Protein AF-0000000075460209 (afdb_homodimer)

Organism: Phanerochaete carnosa (strain HHB-10118-sp) (NCBI:txid650164)

Secondary structure (DSSP, 8-state):
---------TTB-TT--EEEE-TTS-EEEE-HHHHHHH-HHHHHHHHS--------TTTEETTEEEEE-SS-HHHHHHHHHTTSTT-------HHHHHHHHHHHHHTT-HHHHHHHHHHHHHHHTT-HHHHHHHHHHTT-HHHHHHHHHHHTTS-HHHHHT---GGGGGSBHHHHHHHHHHHHHHHHHHHHHHHSSTTGGGS-GGG-GGG--SSS-EEEEE-TTS-EEEEEHHHHHHHHHHHHHHHH---HHHHT-HHHHHHHHGGG--HHHHHHHHHHHHHHHHHHHHHHHHHHHT-------/---------TTB-TT--EEEE-TTS-EEEE-HHHHHHH-HHHHHHHHS--------TTTEETTEEEEE-SS-HHHHHHHHHTTSTT-------HHHHHHHHHHHHHTT-HHHHHHHHHHHHHHHTT-HHHHHHHHHHTT-HHHHHHHHHHHTTS-HHHHHT---GGGGGSBHHHHHHHHHHHHHHHHHHHHHHHSSTTGGGS-GGG-GGG--SSS-EEEEE-TTS-EEEEEHHHHHHHHHHHHHHHH---HHHHT-HHHHHHHHTT---HHHHHHHHHHHHHHHHHHHHHHHHHHHT-------

Structure (mmCIF, N/CA/C/O backbone):
data_AF-0000000075460209-model_v1
#
loop_
_entity.id
_entity.type
_entity.pdbx_description
1 polymer 'BTB domain-containing protein'
#
loop_
_atom_site.group_PDB
_atom_site.id
_atom_site.type_symbol
_atom_site.label_atom_id
_atom_site.label_alt_id
_atom_site.label_comp_id
_atom_site.label_asym_id
_atom_site.label_entity_id
_atom_site.label_seq_id
_atom_site.pdbx_PDB_ins_code
_atom_site.Cartn_x
_atom_site.Cartn_y
_atom_site.Cartn_z
_atom_site.occupancy
_atom_site.B_iso_or_equiv
_atom_site.auth_seq_id
_atom_site.auth_comp_id
_atom_site.auth_asym_id
_atom_site.auth_atom_id
_atom_site.pdbx_PDB_model_num
ATOM 1 N N . MET A 1 1 ? -52.812 33.719 -13.789 1 23.42 1 MET A N 1
ATOM 2 C CA . MET A 1 1 ? -51.594 34.281 -13.258 1 23.42 1 MET A CA 1
ATOM 3 C C . MET A 1 1 ? -51.219 33.656 -11.93 1 23.42 1 MET A C 1
ATOM 5 O O . MET A 1 1 ? -51.75 34 -10.883 1 23.42 1 MET A O 1
ATOM 9 N N . ASN A 1 2 ? -51.25 32.344 -11.836 1 30.52 2 ASN A N 1
ATOM 10 C CA . ASN A 1 2 ? -51.031 31.422 -10.711 1 30.52 2 ASN A CA 1
ATOM 11 C C . ASN A 1 2 ? -49.75 31.703 -9.977 1 30.52 2 ASN A C 1
ATOM 13 O O . ASN A 1 2 ? -48.656 31.516 -10.531 1 30.52 2 ASN A O 1
ATOM 17 N N . SER A 1 3 ? -49.656 32.812 -9.203 1 29.41 3 SER A N 1
ATOM 18 C CA . SER A 1 3 ? -48.531 33.375 -8.453 1 29.41 3 SER A CA 1
ATOM 19 C C . SER A 1 3 ? -47.812 32.281 -7.672 1 29.41 3 SER A C 1
ATOM 21 O O . SER A 1 3 ? -48.406 31.625 -6.812 1 29.41 3 SER A O 1
ATOM 23 N N . LYS A 1 4 ? -47 31.531 -8.344 1 33.88 4 LYS A N 1
ATOM 24 C CA . LYS A 1 4 ? -46.094 30.562 -7.723 1 33.88 4 LYS A CA 1
ATOM 25 C C . LYS A 1 4 ? -45.562 31.078 -6.398 1 33.88 4 LYS A C 1
ATOM 27 O O . LYS A 1 4 ? -45 32.188 -6.344 1 33.88 4 LYS A O 1
ATOM 32 N N . ALA A 1 5 ? -46.062 30.719 -5.262 1 38.97 5 ALA A N 1
ATOM 33 C CA . ALA A 1 5 ? -45.562 31.047 -3.926 1 38.97 5 ALA A CA 1
ATOM 34 C C . ALA A 1 5 ? -44.031 31.125 -3.906 1 38.97 5 ALA A C 1
ATOM 36 O O . ALA A 1 5 ? -43.375 30.344 -4.59 1 38.97 5 ALA A O 1
ATOM 37 N N . PRO A 1 6 ? -43.344 32.281 -3.652 1 35.22 6 PRO A N 1
ATOM 38 C CA . PRO A 1 6 ? -41.875 32.406 -3.721 1 35.22 6 PRO A CA 1
ATOM 39 C C . PRO A 1 6 ? -41.156 31.219 -3.088 1 35.22 6 PRO A C 1
ATOM 41 O O . PRO A 1 6 ? -41.656 30.641 -2.113 1 35.22 6 PRO A O 1
ATOM 44 N N . SER A 1 7 ? -40.656 30.266 -3.777 1 38.44 7 SER A N 1
ATOM 45 C CA . SER A 1 7 ? -39.781 29.172 -3.326 1 38.44 7 SER A CA 1
ATOM 46 C C . SER A 1 7 ? -38.969 29.578 -2.121 1 38.44 7 SER A C 1
ATOM 48 O O . SER A 1 7 ? -38.125 30.5 -2.213 1 38.44 7 SER A O 1
ATOM 50 N N . ILE A 1 8 ? -39.438 29.875 -0.915 1 41.19 8 ILE A N 1
ATOM 51 C CA . ILE A 1 8 ? -38.719 30.188 0.306 1 41.19 8 ILE A CA 1
ATOM 52 C C . ILE A 1 8 ? -37.375 29.406 0.317 1 41.19 8 ILE A C 1
ATOM 54 O O . ILE A 1 8 ? -37.375 28.172 0.252 1 41.19 8 ILE A O 1
ATOM 58 N N . LEU A 1 9 ? -36.344 29.984 -0.311 1 52.28 9 LEU A N 1
ATOM 59 C CA . LEU A 1 9 ? -35 29.438 -0.299 1 52.28 9 LEU A CA 1
ATOM 60 C C . LEU A 1 9 ? -34.625 28.891 1.082 1 52.28 9 LEU A C 1
ATOM 62 O O . LEU A 1 9 ? -34.969 29.5 2.098 1 52.28 9 LEU A O 1
ATOM 66 N N . PRO A 1 10 ? -34.375 27.719 1.354 1 64.69 10 PRO A N 1
ATOM 67 C CA . PRO A 1 10 ? -33.938 27.188 2.641 1 64.69 10 PRO A CA 1
ATOM 68 C C . PRO A 1 10 ? -32.906 28.094 3.32 1 64.69 10 PRO A C 1
ATOM 70 O O . PRO A 1 10 ? -32.156 28.797 2.643 1 64.69 10 PRO A O 1
ATOM 73 N N . PHE A 1 11 ? -33.094 28.656 4.523 1 73.19 11 PHE A N 1
ATOM 74 C CA . PHE A 1 11 ? -32.219 29.406 5.406 1 73.19 11 PHE A CA 1
ATOM 75 C C . PHE A 1 11 ? -32.469 30.906 5.309 1 73.19 11 PHE A C 1
ATOM 77 O O . PHE A 1 11 ? -31.562 31.719 5.348 1 73.19 11 PHE A O 1
ATOM 84 N N . SER A 1 12 ? -33.719 31.234 4.777 1 72.25 12 SER A N 1
ATOM 85 C CA . SER A 1 12 ? -34.062 32.656 4.711 1 72.25 12 SER A CA 1
ATOM 86 C C . SER A 1 12 ? -35.281 32.938 5.59 1 72.25 12 SER A C 1
ATOM 88 O O . SER A 1 12 ? -36.031 33.906 5.332 1 72.25 12 SER A O 1
ATOM 90 N N . SER A 1 13 ? -35.438 32.156 6.594 1 75 13 SER A N 1
ATOM 91 C CA . SER A 1 13 ? -36.594 32.344 7.457 1 75 13 SER A CA 1
ATOM 92 C C . SER A 1 13 ? -36.562 33.688 8.164 1 75 13 SER A C 1
ATOM 94 O O . SER A 1 13 ? -35.5 34.094 8.664 1 75 13 SER A O 1
ATOM 96 N N . PRO A 1 14 ? -37.562 34.5 8.203 1 81 14 PRO A N 1
ATOM 97 C CA . PRO A 1 14 ? -37.625 35.75 8.938 1 81 14 PRO A CA 1
ATOM 98 C C . PRO A 1 14 ? -37.562 35.562 10.445 1 81 14 PRO A C 1
ATOM 100 O O . PRO A 1 14 ? -37.344 36.531 11.188 1 81 14 PRO A O 1
ATOM 103 N N . PHE A 1 15 ? -37.719 34.406 10.867 1 84.69 15 PHE A N 1
ATOM 104 C CA . PHE A 1 15 ? -37.719 34.125 12.305 1 84.69 15 PHE A CA 1
ATOM 105 C C . PHE A 1 15 ? -36.344 33.688 12.773 1 84.69 15 PHE A C 1
ATOM 107 O O . PHE A 1 15 ? -36.156 33.375 13.953 1 84.69 15 PHE A O 1
ATOM 114 N N . ALA A 1 16 ? -35.438 33.75 11.914 1 91.44 16 ALA A N 1
ATOM 115 C CA . ALA A 1 16 ? -34.062 33.375 12.258 1 91.44 16 ALA A CA 1
ATOM 116 C C . ALA A 1 16 ? -33.5 34.25 13.367 1 91.44 16 ALA A C 1
ATOM 118 O O . ALA A 1 16 ? -33.844 35.438 13.461 1 91.44 16 ALA A O 1
ATOM 119 N N . ASP A 1 17 ? -32.75 33.75 14.258 1 92.06 17 ASP A N 1
ATOM 120 C CA . ASP A 1 17 ? -32.156 34.531 15.336 1 92.06 17 ASP A CA 1
ATOM 121 C C . ASP A 1 17 ? -30.625 34.375 15.344 1 92.06 17 ASP A C 1
ATOM 123 O O . ASP A 1 17 ? -29.953 34.875 16.25 1 92.06 17 ASP A O 1
ATOM 127 N N . VAL A 1 18 ? -30.125 33.719 14.336 1 92.75 18 VAL A N 1
ATOM 128 C CA . VAL A 1 18 ? -28.672 33.594 14.195 1 92.75 18 VAL A CA 1
ATOM 129 C C . VAL A 1 18 ? -28.312 33.406 12.727 1 92.75 18 VAL A C 1
ATOM 131 O O . VAL A 1 18 ? -29.094 32.844 11.961 1 92.75 18 VAL A O 1
ATOM 134 N N . ILE A 1 19 ? -27.188 33.875 12.336 1 93.44 19 ILE A N 1
ATOM 135 C CA . ILE A 1 19 ? -26.672 33.656 10.984 1 93.44 19 ILE A CA 1
ATOM 136 C C . ILE A 1 19 ? -25.359 32.875 11.055 1 93.44 19 ILE A C 1
ATOM 138 O O . ILE A 1 19 ? -24.438 33.25 11.773 1 93.44 19 ILE A O 1
ATOM 142 N N . LEU A 1 20 ? -25.359 31.766 10.375 1 94.56 20 LEU A N 1
ATOM 143 C CA . LEU A 1 20 ? -24.109 31.016 10.188 1 94.56 20 LEU A CA 1
ATOM 144 C C . LEU A 1 20 ? -23.484 31.344 8.836 1 94.56 20 LEU A C 1
ATOM 146 O O . LEU A 1 20 ? -24.141 31.203 7.797 1 94.56 20 LEU A O 1
ATOM 150 N N . ARG A 1 21 ? -22.234 31.734 8.883 1 94.44 21 ARG A N 1
ATOM 151 C CA . ARG A 1 21 ? -21.578 32.156 7.652 1 94.44 21 ARG A CA 1
ATOM 152 C C . ARG A 1 21 ? -20.5 31.188 7.227 1 94.44 21 ARG A C 1
ATOM 154 O O . ARG A 1 21 ? -19.625 30.812 8.023 1 94.44 21 ARG A O 1
ATOM 161 N N . SER A 1 22 ? -20.578 30.766 5.949 1 96.06 22 SER A N 1
ATOM 162 C CA . SER A 1 22 ? -19.609 29.844 5.391 1 96.06 22 SER A CA 1
ATOM 163 C C . SER A 1 22 ? -18.25 30.516 5.195 1 96.06 22 SER A C 1
ATOM 165 O O . SER A 1 22 ? -18.125 31.734 5.34 1 96.06 22 SER A O 1
ATOM 167 N N . SER A 1 23 ? -17.219 29.703 4.895 1 95.44 23 SER A N 1
ATOM 168 C CA . SER A 1 23 ? -15.867 30.203 4.672 1 95.44 23 SER A CA 1
ATOM 169 C C . SER A 1 23 ? -15.805 31.109 3.443 1 95.44 23 SER A C 1
ATOM 171 O O . SER A 1 23 ? -14.922 31.969 3.338 1 95.44 23 SER A O 1
ATOM 173 N N . GLU A 1 24 ? -16.828 31 2.578 1 94.56 24 GLU A N 1
ATOM 174 C CA . GLU A 1 24 ? -16.859 31.797 1.355 1 94.56 24 GLU A CA 1
ATOM 175 C C . GLU A 1 24 ? -17.734 33.031 1.53 1 94.56 24 GLU A C 1
ATOM 177 O O . GLU A 1 24 ? -17.891 33.844 0.601 1 94.56 24 GLU A O 1
ATOM 182 N N . GLY A 1 25 ? -18.422 33.156 2.617 1 92.06 25 GLY A N 1
ATOM 183 C CA . GLY A 1 25 ? -19.172 34.344 2.902 1 92.06 25 GLY A CA 1
ATOM 184 C C . GLY A 1 25 ? -20.672 34.188 2.691 1 92.06 25 GLY A C 1
ATOM 185 O O . GLY A 1 25 ? -21.422 35.156 2.734 1 92.06 25 GLY A O 1
ATOM 186 N N . THR A 1 26 ? -21.109 32.969 2.486 1 93.94 26 THR A N 1
ATOM 187 C CA . THR A 1 26 ? -22.531 32.719 2.322 1 93.94 26 THR A CA 1
ATOM 188 C C . THR A 1 26 ? -23.234 32.656 3.678 1 93.94 26 THR A C 1
ATOM 190 O O . THR A 1 26 ? -22.75 31.969 4.598 1 93.94 26 THR A O 1
ATOM 193 N N . ASP A 1 27 ? -24.344 33.312 3.738 1 93.44 27 ASP A N 1
ATOM 194 C CA . ASP A 1 27 ? -25.062 33.375 5.008 1 93.44 27 ASP A CA 1
ATOM 195 C C . ASP A 1 27 ? -26.203 32.375 5.066 1 93.44 27 ASP A C 1
ATOM 197 O O . ASP A 1 27 ? -26.969 32.219 4.098 1 93.44 27 ASP A O 1
ATOM 201 N N . PHE A 1 28 ? -26.328 31.719 6.207 1 94.19 28 PHE A N 1
ATOM 202 C CA . PHE A 1 28 ? -27.453 30.828 6.496 1 94.19 28 PHE A CA 1
ATOM 203 C C . PHE A 1 28 ? -28.203 31.281 7.734 1 94.19 28 PHE A C 1
ATOM 205 O O . PHE A 1 28 ? -27.688 31.219 8.852 1 94.19 28 PHE A O 1
ATOM 212 N N . ARG A 1 29 ? -29.406 31.719 7.5 1 93.5 29 ARG A N 1
ATOM 213 C CA . ARG A 1 29 ? -30.234 32.188 8.602 1 93.5 29 ARG A CA 1
ATOM 214 C C . ARG A 1 29 ? -30.953 31.016 9.273 1 93.5 29 ARG A C 1
ATOM 216 O O . ARG A 1 29 ? -31.703 30.297 8.617 1 93.5 29 ARG A O 1
ATOM 223 N N . MET A 1 30 ? -30.656 30.797 10.586 1 93.62 30 MET A N 1
ATOM 224 C CA . MET A 1 30 ? -31.172 29.641 11.312 1 93.62 30 MET A CA 1
ATOM 225 C C . MET A 1 30 ? -31.797 30.062 12.641 1 93.62 30 MET A C 1
ATOM 227 O O . MET A 1 30 ? -31.609 31.188 13.094 1 93.62 30 MET A O 1
ATOM 231 N N . LEU A 1 31 ? -32.656 29.188 13.141 1 92.31 31 LEU A N 1
ATOM 232 C CA . LEU A 1 31 ? -33.094 29.297 14.523 1 92.31 31 LEU A CA 1
ATOM 233 C C . LEU A 1 31 ? -32.125 28.609 15.477 1 92.31 31 LEU A C 1
ATOM 235 O O . LEU A 1 31 ? -31.781 27.453 15.273 1 92.31 31 LEU A O 1
ATOM 239 N N . LYS A 1 32 ? -31.703 29.281 16.484 1 92.5 32 LYS A N 1
ATOM 240 C CA . LYS A 1 32 ? -30.781 28.719 17.453 1 92.5 32 LYS A CA 1
ATOM 241 C C . LYS A 1 32 ? -31.328 27.422 18.062 1 92.5 32 LYS A C 1
ATOM 243 O O . LYS A 1 32 ? -30.578 26.469 18.297 1 92.5 32 LYS A O 1
ATOM 248 N N . VAL A 1 33 ? -32.594 27.391 18.266 1 92 33 VAL A N 1
ATOM 249 C CA . VAL A 1 33 ? -33.219 26.25 18.922 1 92 33 VAL A CA 1
ATOM 250 C C . VAL A 1 33 ? -33.031 25 18.062 1 92 33 VAL A C 1
ATOM 252 O O . VAL A 1 33 ? -32.844 23.906 18.594 1 92 33 VAL A O 1
ATOM 255 N N . ASP A 1 34 ? -33.094 25.156 16.766 1 92.62 34 ASP A N 1
ATOM 256 C CA . ASP A 1 34 ? -32.875 24.031 15.859 1 92.62 34 ASP A CA 1
ATOM 257 C C . ASP A 1 34 ? -31.453 23.5 15.93 1 92.62 34 ASP A C 1
ATOM 259 O O . ASP A 1 34 ? -31.219 22.297 15.906 1 92.62 34 ASP A O 1
ATOM 263 N N . LEU A 1 35 ? -30.531 24.359 16.047 1 94.5 35 LEU A N 1
ATOM 264 C CA . LEU A 1 35 ? -29.125 24 16.125 1 94.5 35 LEU A CA 1
ATOM 265 C C . LEU A 1 35 ? -28.797 23.344 17.453 1 94.5 35 LEU A C 1
ATOM 267 O O . LEU A 1 35 ? -28.141 22.312 17.5 1 94.5 35 LEU A O 1
ATOM 271 N N . ILE A 1 36 ? -29.359 23.922 18.531 1 94.25 36 ILE A N 1
ATOM 272 C CA . ILE A 1 36 ? -29.109 23.438 19.891 1 94.25 36 ILE A CA 1
ATOM 273 C C . ILE A 1 36 ? -29.688 22.047 20.047 1 94.25 36 ILE A C 1
ATOM 275 O O . ILE A 1 36 ? -29.062 21.172 20.672 1 94.25 36 ILE A O 1
ATOM 279 N N . ARG A 1 37 ? -30.75 21.828 19.469 1 93.94 37 ARG A N 1
ATOM 280 C CA . ARG A 1 37 ? -31.406 20.531 19.562 1 93.94 37 ARG A CA 1
ATOM 281 C C . ARG A 1 37 ? -30.625 19.469 18.828 1 93.94 37 ARG A C 1
ATOM 283 O O . ARG A 1 37 ? -30.625 18.297 19.219 1 93.94 37 ARG A O 1
ATOM 290 N N . SER A 1 38 ? -29.969 19.875 17.844 1 94.25 38 SER A N 1
ATOM 291 C CA . SER A 1 38 ? -29.359 18.922 16.922 1 94.25 38 SER A CA 1
ATOM 292 C C . SER A 1 38 ? -27.891 18.703 17.266 1 94.25 38 SER A C 1
ATOM 294 O O . SER A 1 38 ? -27.281 17.719 16.828 1 94.25 38 SER A O 1
ATOM 296 N N . SER A 1 39 ? -27.266 19.562 18.062 1 96.06 39 SER A N 1
ATOM 297 C CA . SER A 1 39 ? -25.828 19.531 18.234 1 96.06 39 SER A CA 1
ATOM 298 C C . SER A 1 39 ? -25.422 20.031 19.625 1 96.06 39 SER A C 1
ATOM 300 O O . SER A 1 39 ? -25.625 21.219 19.938 1 96.06 39 SER A O 1
ATOM 302 N N . PRO A 1 40 ? -24.844 19.234 20.406 1 95.5 40 PRO A N 1
ATOM 303 C CA . PRO A 1 40 ? -24.312 19.688 21.688 1 95.5 40 PRO A CA 1
ATOM 304 C C . PRO A 1 40 ? -23.25 20.797 21.531 1 95.5 40 PRO A C 1
ATOM 306 O O . PRO A 1 40 ? -23.141 21.672 22.375 1 95.5 40 PRO A O 1
ATOM 309 N N . MET A 1 41 ? -22.578 20.703 20.469 1 94.56 41 MET A N 1
ATOM 310 C CA . MET A 1 41 ? -21.547 21.719 20.188 1 94.56 41 MET A CA 1
ATOM 311 C C . MET A 1 41 ? -22.188 23.094 19.984 1 94.56 41 MET A C 1
ATOM 313 O O . MET A 1 41 ? -21.703 24.078 20.516 1 94.56 41 MET A O 1
ATOM 317 N N . PHE A 1 42 ? -23.234 23.109 19.25 1 93.75 42 PHE A N 1
ATOM 318 C CA . PHE A 1 42 ? -23.938 24.375 19.062 1 93.75 42 PHE A CA 1
ATOM 319 C C . PHE A 1 42 ? -24.562 24.844 20.359 1 93.75 42 PHE A C 1
ATOM 321 O O . PHE A 1 42 ? -24.609 26.047 20.625 1 93.75 42 PHE A O 1
ATOM 328 N N . GLU A 1 43 ? -25.031 23.953 21.109 1 93.69 43 GLU A N 1
ATOM 329 C CA . GLU A 1 43 ? -25.547 24.312 22.422 1 93.69 43 GLU A CA 1
ATOM 330 C C . GLU A 1 43 ? -24.484 25 23.266 1 93.69 43 GLU A C 1
ATOM 332 O O . GLU A 1 43 ? -24.75 26.047 23.875 1 93.69 43 GLU A O 1
ATOM 337 N N . SER A 1 44 ? -23.328 24.391 23.219 1 92.56 44 SER A N 1
ATOM 338 C CA . SER A 1 44 ? -22.219 24.969 23.969 1 92.56 44 SER A CA 1
ATOM 339 C C . SER A 1 44 ? -21.797 26.312 23.391 1 92.56 44 SER A C 1
ATOM 341 O O . SER A 1 44 ? -21.484 27.25 24.141 1 92.56 44 SER A O 1
ATOM 343 N N . MET A 1 45 ? -21.828 26.438 22.125 1 88.94 45 MET A N 1
ATOM 344 C CA . MET A 1 45 ? -21.406 27.656 21.438 1 88.94 45 MET A CA 1
ATOM 345 C C . MET A 1 45 ? -22.312 28.812 21.766 1 88.94 45 MET A C 1
ATOM 347 O O . MET A 1 45 ? -21.859 29.953 21.938 1 88.94 45 MET A O 1
ATOM 351 N N . PHE A 1 46 ? -23.562 28.578 21.984 1 88.62 46 PHE A N 1
ATOM 352 C CA . PHE A 1 46 ? -24.531 29.641 22.203 1 88.62 46 PHE A CA 1
ATOM 353 C C . PHE A 1 46 ? -24.75 29.906 23.688 1 88.62 46 PHE A C 1
ATOM 355 O O . PHE A 1 46 ? -25.422 30.859 24.062 1 88.62 46 PHE A O 1
ATOM 362 N N . SER A 1 47 ? -24.219 28.984 24.406 1 85.81 47 SER A N 1
ATOM 363 C CA . SER A 1 47 ? -24.328 29.188 25.844 1 85.81 47 SER A CA 1
ATOM 364 C C . SER A 1 47 ? -23.25 30.125 26.375 1 85.81 47 SER A C 1
ATOM 366 O O . SER A 1 47 ? -23.359 30.672 27.469 1 85.81 47 SER A O 1
ATOM 368 N N . LEU A 1 48 ? -22.094 30.219 25.688 1 74.56 48 LEU A N 1
ATOM 369 C CA . LEU A 1 48 ? -21 31.094 26.109 1 74.56 48 LEU A CA 1
ATOM 370 C C . LEU A 1 48 ? -21.375 32.562 25.938 1 74.56 48 LEU A C 1
ATOM 372 O O . LEU A 1 48 ? -22.141 32.906 25.031 1 74.56 48 LEU A O 1
ATOM 376 N N . PRO A 1 49 ? -21.031 33.344 27.016 1 65.31 49 PRO A N 1
ATOM 377 C CA . PRO A 1 49 ? -21.359 34.75 26.906 1 65.31 49 PRO A CA 1
ATOM 378 C C . PRO A 1 49 ? -20.844 35.406 25.625 1 65.31 49 PRO A C 1
ATOM 380 O O . PRO A 1 49 ? -19.734 35.062 25.172 1 65.31 49 PRO A O 1
ATOM 383 N N . GLN A 1 50 ? -21.672 35.562 24.656 1 57.69 50 GLN A N 1
ATOM 384 C CA . GLN A 1 50 ? -21.281 36.156 23.391 1 57.69 50 GLN A CA 1
ATOM 385 C C . GLN A 1 50 ? -20.5 37.469 23.641 1 57.69 50 GLN A C 1
ATOM 387 O O . GLN A 1 50 ? -20.812 38.219 24.562 1 57.69 50 GLN A O 1
ATOM 392 N N . PRO A 1 51 ? -19.188 37.438 23.203 1 53.56 51 PRO A N 1
ATOM 393 C CA . PRO A 1 51 ? -18.469 38.719 23.406 1 53.56 51 PRO A CA 1
ATOM 394 C C . PRO A 1 51 ? -19.391 39.938 23.266 1 53.56 51 PRO A C 1
ATOM 396 O O . PRO A 1 51 ? -20.375 39.875 22.531 1 53.56 51 PRO A O 1
ATOM 399 N N . ALA A 1 52 ? -19.25 40.781 24.172 1 48.94 52 ALA A N 1
ATOM 400 C CA . ALA A 1 52 ? -19.953 42.062 24.156 1 48.94 52 ALA A CA 1
ATOM 401 C C . ALA A 1 52 ? -20.125 42.562 22.734 1 48.94 52 ALA A C 1
ATOM 403 O O . ALA A 1 52 ? -19.359 42.219 21.844 1 48.94 52 ALA A O 1
ATOM 404 N N . LYS A 1 53 ? -21.266 43.094 22.406 1 50.91 53 LYS A N 1
ATOM 405 C CA . LYS A 1 53 ? -21.719 43.781 21.219 1 50.91 53 LYS A CA 1
ATOM 406 C C . LYS A 1 53 ? -20.547 44.469 20.5 1 50.91 53 LYS A C 1
ATOM 408 O O . LYS A 1 53 ? -20.328 45.656 20.641 1 50.91 53 LYS A O 1
ATOM 413 N N . SER A 1 54 ? -19.359 43.969 20.734 1 49.66 54 SER A N 1
ATOM 414 C CA . SER A 1 54 ? -18.578 44.812 19.859 1 49.66 54 SER A CA 1
ATOM 415 C C . SER A 1 54 ? -19.078 44.75 18.422 1 49.66 54 SER A C 1
ATOM 417 O O . SER A 1 54 ? -19.234 43.656 17.875 1 49.66 54 SER A O 1
ATOM 419 N N . ARG A 1 55 ? -20.062 45.562 18.078 1 51.72 55 ARG A N 1
ATOM 420 C CA . ARG A 1 55 ? -20.812 45.938 16.875 1 51.72 55 ARG A CA 1
ATOM 421 C C . ARG A 1 55 ? -19.906 45.906 15.641 1 51.72 55 ARG A C 1
ATOM 423 O O . ARG A 1 55 ? -19.891 46.844 14.852 1 51.72 55 ARG A O 1
ATOM 430 N N . SER A 1 56 ? -18.75 45.219 15.828 1 56 56 SER A N 1
ATOM 431 C CA . SER A 1 56 ? -18.125 45.375 14.508 1 56 56 SER A CA 1
ATOM 432 C C . SER A 1 56 ? -18.938 44.625 13.445 1 56 56 SER A C 1
ATOM 434 O O . SER A 1 56 ? -19.672 43.688 13.75 1 56 56 SER A O 1
ATOM 436 N N . SER A 1 57 ? -19.297 45.344 12.344 1 60.38 57 SER A N 1
ATOM 437 C CA . SER A 1 57 ? -20.062 44.969 11.148 1 60.38 57 SER A CA 1
ATOM 438 C C . SER A 1 57 ? -19.859 43.5 10.789 1 60.38 57 SER A C 1
ATOM 440 O O . SER A 1 57 ? -20.734 42.875 10.219 1 60.38 57 SER A O 1
ATOM 442 N N . GLU A 1 58 ? -18.766 42.875 11.375 1 68.94 58 GLU A N 1
ATOM 443 C CA . GLU A 1 58 ? -18.484 41.5 10.961 1 68.94 58 GLU A CA 1
ATOM 444 C C . GLU A 1 58 ? -19.156 40.5 11.891 1 68.94 58 GLU A C 1
ATOM 446 O O . GLU A 1 58 ? -19.422 39.344 11.492 1 68.94 58 GLU A O 1
ATOM 451 N N . ASP A 1 59 ? -19.625 40.969 13.016 1 80.19 59 ASP A N 1
ATOM 452 C CA . ASP A 1 59 ? -20.156 40.062 14.031 1 80.19 59 ASP A CA 1
ATOM 453 C C . ASP A 1 59 ? -21.688 40.062 14.016 1 80.19 59 ASP A C 1
ATOM 455 O O . ASP A 1 59 ? -22.312 39.188 14.602 1 80.19 59 ASP A O 1
ATOM 459 N N . PHE A 1 60 ? -22.297 41.094 13.297 1 85.69 60 PHE A N 1
ATOM 460 C CA . PHE A 1 60 ? -23.75 41.188 13.227 1 85.69 60 PHE A CA 1
ATOM 461 C C . PHE A 1 60 ? -24.188 41.594 11.82 1 85.69 60 PHE A C 1
ATOM 463 O O . PHE A 1 60 ? -23.5 42.344 11.125 1 85.69 60 PHE A O 1
ATOM 470 N N . LYS A 1 61 ? -25.219 41 11.43 1 86.44 61 LYS A N 1
ATOM 471 C CA . LYS A 1 61 ? -25.875 41.344 10.172 1 86.44 61 LYS A CA 1
ATOM 472 C C . LYS A 1 61 ? -27.391 41.344 10.312 1 86.44 61 LYS A C 1
ATOM 474 O O . LYS A 1 61 ? -27.953 40.344 10.781 1 86.44 61 LYS A O 1
ATOM 479 N N . ASP A 1 62 ? -28.031 42.406 9.914 1 86 62 ASP A N 1
ATOM 480 C CA . ASP A 1 62 ? -29.484 42.531 9.984 1 86 62 ASP A CA 1
ATOM 481 C C . ASP A 1 62 ? -29.984 42.281 11.406 1 86 62 ASP A C 1
ATOM 483 O O . ASP A 1 62 ? -31.016 41.625 11.594 1 86 62 ASP A O 1
ATOM 487 N N . GLY A 1 63 ? -29.188 42.719 12.406 1 84.5 63 GLY A N 1
ATOM 488 C CA . GLY A 1 63 ? -29.562 42.594 13.805 1 84.5 63 GLY A CA 1
ATOM 489 C C . GLY A 1 63 ? -29.359 41.219 14.367 1 84.5 63 GLY A C 1
ATOM 490 O O . GLY A 1 63 ? -29.719 40.938 15.516 1 84.5 63 GLY A O 1
ATOM 491 N N . LEU A 1 64 ? -28.875 40.406 13.578 1 89.25 64 LEU A N 1
ATOM 492 C CA . LEU A 1 64 ? -28.656 39.031 14.008 1 89.25 64 LEU A CA 1
ATOM 493 C C . LEU A 1 64 ? -27.172 38.75 14.219 1 89.25 64 LEU A C 1
ATOM 495 O O . LEU A 1 64 ? -26.328 39.25 13.477 1 89.25 64 LEU A O 1
ATOM 499 N N . PRO A 1 65 ? -26.844 38.031 15.227 1 89.81 65 PRO A N 1
ATOM 500 C CA . PRO A 1 65 ? -25.453 37.625 15.406 1 89.81 65 PRO A CA 1
ATOM 501 C C . PRO A 1 65 ? -24.953 36.688 14.289 1 89.81 65 PRO A C 1
ATOM 503 O O . PRO A 1 65 ? -25.703 35.844 13.828 1 89.81 65 PRO A O 1
ATOM 506 N N . VAL A 1 66 ? -23.703 36.906 13.898 1 91.44 66 VAL A N 1
ATOM 507 C CA . VAL A 1 66 ? -23.109 36.125 12.828 1 91.44 66 VAL A CA 1
ATOM 508 C C . VAL A 1 66 ? -22.016 35.219 13.391 1 91.44 66 VAL A C 1
ATOM 510 O O . VAL A 1 66 ? -21.125 35.688 14.117 1 91.44 66 VAL A O 1
ATOM 513 N N . VAL A 1 67 ? -22.078 33.938 13.109 1 92.06 67 VAL A N 1
ATOM 514 C CA . VAL A 1 67 ? -21.078 32.969 13.539 1 92.06 67 VAL A CA 1
ATOM 515 C C . VAL A 1 67 ? -20.344 32.406 12.32 1 92.06 67 VAL A C 1
ATOM 517 O O . VAL A 1 67 ? -20.906 31.672 11.523 1 92.06 67 VAL A O 1
ATOM 520 N N . PRO A 1 68 ? -19.094 32.75 12.227 1 93.94 68 PRO A N 1
ATOM 521 C CA . PRO A 1 68 ? -18.312 32.219 11.102 1 93.94 68 PRO A CA 1
ATOM 522 C C . PRO A 1 68 ? -17.922 30.75 11.305 1 93.94 68 PRO A C 1
ATOM 524 O O . PRO A 1 68 ? -17.484 30.375 12.398 1 93.94 68 PRO A O 1
ATOM 527 N N . LEU A 1 69 ? -18.141 30.031 10.297 1 94.44 69 LEU A N 1
ATOM 528 C CA . LEU A 1 69 ? -17.734 28.625 10.305 1 94.44 69 LEU A CA 1
ATOM 529 C C . LEU A 1 69 ? -16.703 28.359 9.211 1 94.44 69 LEU A C 1
ATOM 531 O O . LEU A 1 69 ? -16.625 29.109 8.227 1 94.44 69 LEU A O 1
ATOM 535 N N . ALA A 1 70 ? -15.906 27.328 9.352 1 95.12 70 ALA A N 1
ATOM 536 C CA . ALA A 1 70 ? -14.789 27.031 8.461 1 95.12 70 ALA A CA 1
ATOM 537 C C . ALA A 1 70 ? -15.258 26.297 7.207 1 95.12 70 ALA A C 1
ATOM 539 O O . ALA A 1 70 ? -14.539 26.25 6.207 1 95.12 70 ALA A O 1
ATOM 540 N N . GLU A 1 71 ? -16.484 25.766 7.215 1 96 71 GLU A N 1
ATOM 541 C CA . GLU A 1 71 ? -16.984 24.922 6.133 1 96 71 GLU A CA 1
ATOM 542 C C . GLU A 1 71 ? -17.453 25.766 4.953 1 96 71 GLU A C 1
ATOM 544 O O . GLU A 1 71 ? -17.875 26.922 5.133 1 96 71 GLU A O 1
ATOM 549 N N . THR A 1 72 ? -17.438 25.172 3.719 1 95.5 72 THR A N 1
ATOM 550 C CA . THR A 1 72 ? -17.938 25.828 2.516 1 95.5 72 THR A CA 1
ATOM 551 C C . THR A 1 72 ? -19.453 25.844 2.5 1 95.5 72 THR A C 1
ATOM 553 O O . THR A 1 72 ? -20.094 25.156 3.299 1 95.5 72 THR A O 1
ATOM 556 N N . ALA A 1 73 ? -20.031 26.594 1.568 1 95.38 73 ALA A N 1
ATOM 557 C CA . ALA A 1 73 ? -21.469 26.797 1.496 1 95.38 73 ALA A CA 1
ATOM 558 C C . ALA A 1 73 ? -22.203 25.5 1.16 1 95.38 73 ALA A C 1
ATOM 560 O O . ALA A 1 73 ? -23.25 25.219 1.718 1 95.38 73 ALA A O 1
ATOM 561 N N . ASP A 1 74 ? -21.609 24.766 0.269 1 93.44 74 ASP A N 1
ATOM 562 C CA . ASP A 1 74 ? -22.25 23.531 -0.152 1 93.44 74 ASP A CA 1
ATOM 563 C C . ASP A 1 74 ? -22.312 22.531 0.995 1 93.44 74 ASP A C 1
ATOM 565 O O . ASP A 1 74 ? -23.328 21.844 1.187 1 93.44 74 ASP A O 1
ATOM 569 N N . VAL A 1 75 ? -21.297 22.484 1.78 1 94.88 75 VAL A N 1
ATOM 570 C CA . VAL A 1 75 ? -21.234 21.578 2.918 1 94.88 75 VAL A CA 1
ATOM 571 C C . VAL A 1 75 ? -22.203 22.031 4 1 94.88 75 VAL A C 1
ATOM 573 O O . VAL A 1 75 ? -22.969 21.234 4.543 1 94.88 75 VAL A O 1
ATOM 576 N N . LEU A 1 76 ? -22.219 23.312 4.23 1 94.94 76 LEU A N 1
ATOM 577 C CA . LEU A 1 76 ? -23.094 23.859 5.266 1 94.94 76 LEU A CA 1
ATOM 578 C C . LEU A 1 76 ? -24.562 23.672 4.891 1 94.94 76 LEU A C 1
ATOM 580 O O . LEU A 1 76 ? -25.406 23.406 5.754 1 94.94 76 LEU A O 1
ATOM 584 N N . ASP A 1 77 ? -24.766 23.891 3.674 1 93.12 77 ASP A N 1
ATOM 585 C CA . ASP A 1 77 ? -26.141 23.719 3.207 1 93.12 77 ASP A CA 1
ATOM 586 C C . ASP A 1 77 ? -26.688 22.328 3.564 1 93.12 77 ASP A C 1
ATOM 588 O O . ASP A 1 77 ? -27.766 22.219 4.145 1 93.12 77 ASP A O 1
ATOM 592 N N . VAL A 1 78 ? -25.891 21.328 3.219 1 93.38 78 VAL A N 1
ATOM 593 C CA . VAL A 1 78 ? -26.297 19.938 3.486 1 93.38 78 VAL A CA 1
ATOM 594 C C . VAL A 1 78 ? -26.344 19.703 4.992 1 93.38 78 VAL A C 1
ATOM 596 O O . VAL A 1 78 ? -27.328 19.156 5.508 1 93.38 78 VAL A O 1
ATOM 599 N N . LEU A 1 79 ? -25.391 20.141 5.707 1 94.38 79 LEU A N 1
ATOM 600 C CA . LEU A 1 79 ? -25.266 19.922 7.141 1 94.38 79 LEU A CA 1
ATOM 601 C C . LEU A 1 79 ? -26.422 20.531 7.902 1 94.38 79 LEU A C 1
ATOM 603 O O . LEU A 1 79 ? -27.047 19.875 8.75 1 94.38 79 LEU A O 1
ATOM 607 N N . LEU A 1 80 ? -26.781 21.781 7.562 1 93.56 80 LEU A N 1
ATOM 608 C CA . LEU A 1 80 ? -27.797 22.516 8.305 1 93.56 80 LEU A CA 1
ATOM 609 C C . LEU A 1 80 ? -29.203 22 7.984 1 93.56 80 LEU A C 1
ATOM 611 O O . LEU A 1 80 ? -30.109 22.125 8.797 1 93.56 80 LEU A O 1
ATOM 615 N N . ARG A 1 81 ? -29.328 21.453 6.871 1 92.88 81 ARG A N 1
ATOM 616 C CA . ARG A 1 81 ? -30.594 20.812 6.543 1 92.88 81 ARG A CA 1
ATOM 617 C C . ARG A 1 81 ? -30.906 19.656 7.496 1 92.88 81 ARG A C 1
ATOM 619 O O . ARG A 1 81 ? -32.062 19.375 7.781 1 92.88 81 ARG A O 1
ATOM 626 N N . PHE A 1 82 ? -29.891 19.016 8.039 1 93.38 82 PHE A N 1
ATOM 627 C CA . PHE A 1 82 ? -30.078 17.938 9 1 93.38 82 PHE A CA 1
ATOM 628 C C . PHE A 1 82 ? -30.516 18.5 10.352 1 93.38 82 PHE A C 1
ATOM 630 O O . PHE A 1 82 ? -31 17.766 11.211 1 93.38 82 PHE A O 1
ATOM 637 N N . CYS A 1 83 ? -30.328 19.75 10.5 1 91.81 83 CYS A N 1
ATOM 638 C CA . CYS A 1 83 ? -30.719 20.391 11.75 1 91.81 83 CYS A CA 1
ATOM 639 C C . CYS A 1 83 ? -32.125 20.953 11.664 1 91.81 83 CYS A C 1
ATOM 641 O O . CYS A 1 83 ? -32.656 21.5 12.633 1 91.81 83 CYS A O 1
ATOM 643 N N . MET A 1 84 ? -32.656 20.906 10.531 1 88.25 84 MET A N 1
ATOM 644 C CA . MET A 1 84 ? -34 21.422 10.312 1 88.25 84 MET A CA 1
ATOM 645 C C . MET A 1 84 ? -35 20.297 10.148 1 88.25 84 MET A C 1
ATOM 647 O O . MET A 1 84 ? -34.656 19.203 9.695 1 88.25 84 MET A O 1
ATOM 651 N N . PRO A 1 85 ? -36.156 20.547 10.539 1 82.19 85 PRO A N 1
ATOM 652 C CA . PRO A 1 85 ? -37.188 19.5 10.383 1 82.19 85 PRO A CA 1
ATOM 653 C C . PRO A 1 85 ? -37.531 19.25 8.922 1 82.19 85 PRO A C 1
ATOM 655 O O . PRO A 1 85 ? -37.562 20.188 8.117 1 82.19 85 PRO A O 1
ATOM 658 N N . GLY A 1 86 ? -37.781 18.047 8.555 1 75.19 86 GLY A N 1
ATOM 659 C CA . GLY A 1 86 ? -38.406 17.672 7.312 1 75.19 86 GLY A CA 1
ATOM 660 C C . GLY A 1 86 ? -37.469 17.641 6.125 1 75.19 86 GLY A C 1
ATOM 661 O O . GLY A 1 86 ? -37.906 17.609 4.973 1 75.19 86 GLY A O 1
ATOM 662 N N . THR A 1 87 ? -36.219 17.859 6.309 1 71.5 87 THR A N 1
ATOM 663 C CA . THR A 1 87 ? -35.312 17.859 5.164 1 71.5 87 THR A CA 1
ATOM 664 C C . THR A 1 87 ? -34.375 16.656 5.207 1 71.5 87 THR A C 1
ATOM 666 O O . THR A 1 87 ? -34 16.219 6.285 1 71.5 87 THR A O 1
ATOM 669 N N . SER A 1 88 ? -34.375 15.906 4.105 1 76.31 88 SER A N 1
ATOM 670 C CA . SER A 1 88 ? -33.406 14.82 3.971 1 76.31 88 SER A CA 1
ATOM 671 C C . SER A 1 88 ? -32.5 15.023 2.766 1 76.31 88 SER A C 1
ATOM 673 O O . SER A 1 88 ? -32.812 14.594 1.657 1 76.31 88 SER A O 1
ATOM 675 N N . PRO A 1 89 ? -31.438 15.758 3.012 1 83.5 89 PRO A N 1
ATOM 676 C CA . PRO A 1 89 ? -30.562 16.062 1.873 1 83.5 89 PRO A CA 1
ATOM 677 C C . PRO A 1 89 ? -29.984 14.797 1.229 1 83.5 89 PRO A C 1
ATOM 679 O O . PRO A 1 89 ? -29.891 13.758 1.885 1 83.5 89 PRO A O 1
ATOM 682 N N . GLN A 1 90 ? -29.766 14.922 -0.057 1 84.25 90 GLN A N 1
ATOM 683 C CA . GLN A 1 90 ? -29.156 13.828 -0.812 1 84.25 90 GLN A CA 1
ATOM 684 C C . GLN A 1 90 ? -27.641 13.906 -0.772 1 84.25 90 GLN A C 1
ATOM 686 O O . GLN A 1 90 ? -27.062 14.984 -0.929 1 84.25 90 GLN A O 1
ATOM 691 N N . LEU A 1 91 ? -27.047 12.82 -0.429 1 89.69 91 LEU A N 1
ATOM 692 C CA . LEU A 1 91 ? -25.594 12.688 -0.399 1 89.69 91 LEU A CA 1
ATOM 693 C C . LEU A 1 91 ? -25.109 11.688 -1.448 1 89.69 91 LEU A C 1
ATOM 695 O O . LEU A 1 91 ? -25.047 10.484 -1.181 1 89.69 91 LEU A O 1
ATOM 699 N N . ASP A 1 92 ? -24.734 12.227 -2.688 1 85.38 92 ASP A N 1
ATOM 700 C CA . ASP A 1 92 ? -24.406 11.32 -3.777 1 85.38 92 ASP A CA 1
ATOM 701 C C . ASP A 1 92 ? -22.953 11.516 -4.223 1 85.38 92 ASP A C 1
ATOM 703 O O . ASP A 1 92 ? -22.406 10.688 -4.965 1 85.38 92 ASP A O 1
ATOM 707 N N . ASP A 1 93 ? -22.438 12.523 -3.805 1 90 93 ASP A N 1
ATOM 708 C CA . ASP A 1 93 ? -21.062 12.828 -4.188 1 90 93 ASP A CA 1
ATOM 709 C C . ASP A 1 93 ? -20.094 12.508 -3.057 1 90 93 ASP A C 1
ATOM 711 O O . ASP A 1 93 ? -20.25 12.992 -1.935 1 90 93 ASP A O 1
ATOM 715 N N . LEU A 1 94 ? -19.125 11.75 -3.379 1 91.19 94 LEU A N 1
ATOM 716 C CA . LEU A 1 94 ? -18.203 11.25 -2.359 1 91.19 94 LEU A CA 1
ATOM 717 C C . LEU A 1 94 ? -17.453 12.398 -1.703 1 91.19 94 LEU A C 1
ATOM 719 O O . LEU A 1 94 ? -17.203 12.375 -0.495 1 91.19 94 LEU A O 1
ATOM 723 N N . ARG A 1 95 ? -17.094 13.367 -2.512 1 90.69 95 ARG A N 1
ATOM 724 C CA . ARG A 1 95 ? -16.406 14.523 -1.954 1 90.69 95 ARG A CA 1
ATOM 725 C C . ARG A 1 95 ? -17.266 15.227 -0.915 1 90.69 95 ARG A C 1
ATOM 727 O O . ARG A 1 95 ? -16.797 15.539 0.182 1 90.69 95 ARG A O 1
ATOM 734 N N . LEU A 1 96 ? -18.453 15.438 -1.298 1 93.44 96 LEU A N 1
ATOM 735 C CA . LEU A 1 96 ? -19.391 16.109 -0.401 1 93.44 96 LEU A CA 1
ATOM 736 C C . LEU A 1 96 ? -19.656 15.25 0.836 1 93.44 96 LEU A C 1
ATOM 738 O O . LEU A 1 96 ? -19.688 15.766 1.955 1 93.44 96 LEU A O 1
ATOM 742 N N . ILE A 1 97 ? -19.812 13.961 0.633 1 94.81 97 ILE A N 1
ATOM 743 C CA . ILE A 1 97 ? -20.047 13.039 1.736 1 94.81 97 ILE A CA 1
ATOM 744 C C . ILE A 1 97 ? -18.906 13.117 2.742 1 94.81 97 ILE A C 1
ATOM 746 O O . ILE A 1 97 ? -19.141 13.195 3.951 1 94.81 97 ILE A O 1
ATOM 750 N N . CYS A 1 98 ? -17.75 13.148 2.246 1 94 98 CYS A N 1
ATOM 751 C CA . CYS A 1 98 ? -16.562 13.219 3.094 1 94 98 CYS A CA 1
ATOM 752 C C . CYS A 1 98 ? -16.562 14.5 3.92 1 94 98 CYS A C 1
ATOM 754 O O . CYS A 1 98 ? -16.375 14.453 5.137 1 94 98 CYS A O 1
ATOM 756 N N . GLN A 1 99 ? -16.797 15.57 3.266 1 95 99 GLN A N 1
ATOM 757 C CA . GLN A 1 99 ? -16.766 16.875 3.934 1 95 99 GLN A CA 1
ATOM 758 C C . GLN A 1 99 ? -17.906 17.016 4.934 1 95 99 GLN A C 1
ATOM 760 O O . GLN A 1 99 ? -17.703 17.547 6.031 1 95 99 GLN A O 1
ATOM 765 N N . VAL A 1 100 ? -19 16.516 4.566 1 95.75 100 VAL A N 1
ATOM 766 C CA . VAL A 1 100 ? -20.172 16.578 5.453 1 95.75 100 VAL A CA 1
ATOM 767 C C . VAL A 1 100 ? -19.938 15.688 6.668 1 95.75 100 VAL A C 1
ATOM 769 O O . VAL A 1 100 ? -20.281 16.062 7.793 1 95.75 100 VAL A O 1
ATOM 772 N N . THR A 1 101 ? -19.359 14.516 6.445 1 96.12 101 THR A N 1
ATOM 773 C CA . THR A 1 101 ? -19.078 13.609 7.555 1 96.12 101 THR A CA 1
ATOM 774 C C . THR A 1 101 ? -18.109 14.25 8.539 1 96.12 101 THR A C 1
ATOM 776 O O . THR A 1 101 ? -18.312 14.195 9.75 1 96.12 101 THR A O 1
ATOM 779 N N . GLU A 1 102 ? -17.156 14.867 8.023 1 95.44 102 GLU A N 1
ATOM 780 C CA . GLU A 1 102 ? -16.188 15.555 8.859 1 95.44 102 GLU A CA 1
ATOM 781 C C . GLU A 1 102 ? -16.828 16.672 9.672 1 95.44 102 GLU A C 1
ATOM 783 O O . GLU A 1 102 ? -16.609 16.781 10.875 1 95.44 102 GLU A O 1
ATOM 788 N N . ALA A 1 103 ? -17.609 17.438 9.016 1 96.69 103 ALA A N 1
ATOM 789 C CA . ALA A 1 103 ? -18.297 18.547 9.672 1 96.69 103 ALA A CA 1
ATOM 790 C C . ALA A 1 103 ? -19.297 18.031 10.703 1 96.69 103 ALA A C 1
ATOM 792 O O . ALA A 1 103 ? -19.406 18.594 11.805 1 96.69 103 ALA A O 1
ATOM 793 N N . ALA A 1 104 ? -20.016 17.047 10.344 1 96.62 104 ALA A N 1
ATOM 794 C CA . ALA A 1 104 ? -21.016 16.453 11.242 1 96.62 104 ALA A CA 1
ATOM 795 C C . ALA A 1 104 ? -20.359 15.961 12.531 1 96.62 104 ALA A C 1
ATOM 797 O O . ALA A 1 104 ? -20.906 16.156 13.617 1 96.62 104 ALA A O 1
ATOM 798 N N . LYS A 1 105 ? -19.203 15.367 12.414 1 95.38 105 LYS A N 1
ATOM 799 C CA . LYS A 1 105 ? -18.453 14.906 13.578 1 95.38 105 LYS A CA 1
ATOM 800 C C . LYS A 1 105 ? -17.922 16.094 14.391 1 95.38 105 LYS A C 1
ATOM 802 O O . LYS A 1 105 ? -18.016 16.094 15.617 1 95.38 105 LYS A O 1
ATOM 807 N N . LYS A 1 106 ? -17.422 17.016 13.672 1 95.31 106 LYS A N 1
ATOM 808 C CA . LYS A 1 106 ? -16.859 18.219 14.312 1 95.31 106 LYS A CA 1
ATOM 809 C C . LYS A 1 106 ? -17.891 18.906 15.18 1 95.31 106 LYS A C 1
ATOM 811 O O . LYS A 1 106 ? -17.609 19.328 16.297 1 95.31 106 LYS A O 1
ATOM 816 N N . TYR A 1 107 ? -19.094 18.984 14.648 1 96.44 107 TYR A N 1
ATOM 817 C CA . TYR A 1 107 ? -20.141 19.719 15.344 1 96.44 107 TYR A CA 1
ATOM 818 C C . TYR A 1 107 ? -21.062 18.781 16.109 1 96.44 107 TYR A C 1
ATOM 820 O O . TYR A 1 107 ? -22.062 19.203 16.688 1 96.44 107 TYR A O 1
ATOM 828 N N . ASP A 1 108 ? -20.75 17.547 16.031 1 96.25 108 ASP A N 1
ATOM 829 C CA . ASP A 1 108 ? -21.438 16.5 16.781 1 96.25 108 ASP A CA 1
ATOM 830 C C . ASP A 1 108 ? -22.938 16.469 16.438 1 96.25 108 ASP A C 1
ATOM 832 O O . ASP A 1 108 ? -23.781 16.516 17.328 1 96.25 108 ASP A O 1
ATOM 836 N N . ILE A 1 109 ? -23.234 16.484 15.266 1 96.12 109 ILE A N 1
ATOM 837 C CA . ILE A 1 109 ? -24.594 16.328 14.773 1 96.12 109 ILE A CA 1
ATOM 838 C C . ILE A 1 109 ? -24.859 14.859 14.438 1 96.12 109 ILE A C 1
ATOM 840 O O . ILE A 1 109 ? -24.484 14.383 13.367 1 96.12 109 ILE A O 1
ATOM 844 N N . GLU A 1 110 ? -25.578 14.227 15.211 1 94.38 110 GLU A N 1
ATOM 845 C CA . GLU A 1 110 ? -25.734 12.773 15.164 1 94.38 110 GLU A CA 1
ATOM 846 C C . GLU A 1 110 ? -26.469 12.344 13.898 1 94.38 110 GLU A C 1
ATOM 848 O O . GLU A 1 110 ? -26.062 11.391 13.227 1 94.38 110 GLU A O 1
ATOM 853 N N . THR A 1 111 ? -27.547 13.023 13.609 1 93.25 111 THR A N 1
ATOM 854 C CA . THR A 1 111 ? -28.359 12.656 12.461 1 93.25 111 THR A CA 1
ATOM 855 C C . THR A 1 111 ? -27.547 12.781 11.164 1 93.25 111 THR A C 1
ATOM 857 O O . THR A 1 111 ? -27.625 11.914 10.297 1 93.25 111 THR A O 1
ATOM 860 N N . ALA A 1 112 ? -26.812 13.828 11.031 1 94.56 112 ALA A N 1
ATOM 861 C CA . ALA A 1 112 ? -25.984 14.039 9.844 1 94.56 112 ALA A CA 1
ATOM 862 C C . ALA A 1 112 ? -24.875 13 9.773 1 94.56 112 ALA A C 1
ATOM 864 O O . ALA A 1 112 ? -24.531 12.516 8.688 1 94.56 112 ALA A O 1
ATOM 865 N N . THR A 1 113 ? -24.312 12.648 10.898 1 95.06 113 THR A N 1
ATOM 866 C CA . THR A 1 113 ? -23.25 11.641 10.953 1 95.06 113 THR A CA 1
ATOM 867 C C . THR A 1 113 ? -23.766 10.281 10.484 1 95.06 113 THR A C 1
ATOM 869 O O . THR A 1 113 ? -23.141 9.633 9.641 1 95.06 113 THR A O 1
ATOM 872 N N . HIS A 1 114 ? -24.891 9.984 10.977 1 94.25 114 HIS A N 1
ATOM 873 C CA . HIS A 1 114 ? -25.484 8.703 10.602 1 94.25 114 HIS A CA 1
ATOM 874 C C . HIS A 1 114 ? -25.797 8.656 9.109 1 94.25 114 HIS A C 1
ATOM 876 O O . HIS A 1 114 ? -25.453 7.684 8.43 1 94.25 114 HIS A O 1
ATOM 882 N N . ALA A 1 115 ? -26.422 9.68 8.633 1 94.06 115 ALA A N 1
ATOM 883 C CA . ALA A 1 115 ? -26.812 9.727 7.23 1 94.06 115 ALA A CA 1
ATOM 884 C C . ALA A 1 115 ? -25.594 9.719 6.316 1 94.06 115 ALA A C 1
ATOM 886 O O . ALA A 1 115 ? -25.594 9.062 5.277 1 94.06 115 ALA A O 1
ATOM 887 N N . SER A 1 116 ? -24.594 10.438 6.688 1 95.38 116 SER A N 1
ATOM 888 C CA . SER A 1 116 ? -23.406 10.508 5.852 1 95.38 116 SER A CA 1
ATOM 889 C C . SER A 1 116 ? -22.641 9.188 5.863 1 95.38 116 SER A C 1
ATOM 891 O O . SER A 1 116 ? -22.078 8.781 4.844 1 95.38 116 SER A O 1
ATOM 893 N N . ARG A 1 117 ? -22.609 8.516 6.949 1 95.19 117 ARG A N 1
ATOM 894 C CA . ARG A 1 117 ? -21.969 7.211 7.043 1 95.19 117 ARG A CA 1
ATOM 895 C C . ARG A 1 117 ? -22.688 6.184 6.172 1 95.19 117 ARG A C 1
ATOM 897 O O . ARG A 1 117 ? -22.047 5.363 5.512 1 95.19 117 ARG A O 1
ATOM 904 N N . GLU A 1 118 ? -23.984 6.324 6.199 1 94.31 118 GLU A N 1
ATOM 905 C CA . GLU A 1 118 ? -24.766 5.445 5.332 1 94.31 118 GLU A CA 1
ATOM 906 C C . GLU A 1 118 ? -24.484 5.723 3.861 1 94.31 118 GLU A C 1
ATOM 908 O O . GLU A 1 118 ? -24.375 4.793 3.059 1 94.31 118 GLU A O 1
ATOM 913 N N . ALA A 1 119 ? -24.438 6.93 3.572 1 94.94 119 ALA A N 1
ATOM 914 C CA . ALA A 1 119 ? -24.109 7.316 2.201 1 94.94 119 ALA A CA 1
ATOM 915 C C . ALA A 1 119 ? -22.734 6.812 1.805 1 94.94 119 ALA A C 1
ATOM 917 O O . ALA A 1 119 ? -22.531 6.359 0.675 1 94.94 119 ALA A O 1
ATOM 918 N N . LEU A 1 120 ? -21.828 6.875 2.732 1 95.31 120 LEU A N 1
ATOM 919 C CA . LEU A 1 120 ? -20.469 6.387 2.508 1 95.31 120 LEU A CA 1
ATOM 920 C C . LEU A 1 120 ? -20.469 4.891 2.207 1 95.31 120 LEU A C 1
ATOM 922 O O . LEU A 1 120 ? -19.797 4.438 1.285 1 95.31 120 LEU A O 1
ATOM 926 N N . ASN A 1 121 ? -21.234 4.188 2.898 1 95.06 121 ASN A N 1
ATOM 927 C CA . ASN A 1 121 ? -21.344 2.746 2.707 1 95.06 121 ASN A CA 1
ATOM 928 C C . ASN A 1 121 ? -21.906 2.408 1.325 1 95.06 121 ASN A C 1
ATOM 930 O O . ASN A 1 121 ? -21.453 1.451 0.69 1 95.06 121 ASN A O 1
ATOM 934 N N . LYS A 1 122 ? -22.812 3.166 0.952 1 94.38 122 LYS A N 1
ATOM 935 C CA . LYS A 1 122 ? -23.375 2.961 -0.382 1 94.38 122 LYS A CA 1
ATOM 936 C C . LYS A 1 122 ? -22.328 3.199 -1.461 1 94.38 122 LYS A C 1
ATOM 938 O O . LYS A 1 122 ? -22.234 2.441 -2.43 1 94.38 122 LYS A O 1
ATOM 943 N N . CYS A 1 123 ? -21.562 4.148 -1.266 1 94.56 123 CYS A N 1
ATOM 944 C CA . CYS A 1 123 ? -20.516 4.488 -2.229 1 94.56 123 CYS A CA 1
ATOM 945 C C . CYS A 1 123 ? -19.422 3.42 -2.248 1 94.56 123 CYS A C 1
ATOM 947 O O . CYS A 1 123 ? -18.734 3.254 -3.252 1 94.56 123 CYS A O 1
ATOM 949 N N . ALA A 1 124 ? -19.266 2.689 -1.164 1 94.88 124 ALA A N 1
ATOM 950 C CA . ALA A 1 124 ? -18.234 1.668 -1.039 1 94.88 124 ALA A CA 1
ATOM 951 C C . ALA A 1 124 ? -18.453 0.537 -2.039 1 94.88 124 ALA A C 1
ATOM 953 O O . ALA A 1 124 ? -17.5 -0.122 -2.461 1 94.88 124 ALA A O 1
ATOM 954 N N . GLN A 1 125 ? -19.656 0.381 -2.436 1 92.38 125 GLN A N 1
ATOM 955 C CA . GLN A 1 125 ? -19.969 -0.667 -3.404 1 92.38 125 GLN A CA 1
ATOM 956 C C . GLN A 1 125 ? -19.312 -0.381 -4.754 1 92.38 125 GLN A C 1
ATOM 958 O O . GLN A 1 125 ? -18.875 -1.305 -5.445 1 92.38 125 GLN A O 1
ATOM 963 N N . GLU A 1 126 ? -19.172 0.817 -5.043 1 91.19 126 GLU A N 1
ATOM 964 C CA . GLU A 1 126 ? -18.625 1.213 -6.34 1 91.19 126 GLU A CA 1
ATOM 965 C C . GLU A 1 126 ? -17.109 1.441 -6.258 1 91.19 126 GLU A C 1
ATOM 967 O O . GLU A 1 126 ? -16.375 1.002 -7.133 1 91.19 126 GLU A O 1
ATOM 972 N N . ASP A 1 127 ? -16.781 2.094 -5.215 1 93.5 127 ASP A N 1
ATOM 973 C CA . ASP A 1 127 ? -15.367 2.441 -5.07 1 93.5 127 ASP A CA 1
ATOM 974 C C . ASP A 1 127 ? -14.867 2.145 -3.66 1 93.5 127 ASP A C 1
ATOM 976 O O . ASP A 1 127 ? -14.609 3.064 -2.879 1 93.5 127 ASP A O 1
ATOM 980 N N . PRO A 1 128 ? -14.625 0.942 -3.41 1 96.31 128 PRO A N 1
ATOM 981 C CA . PRO A 1 128 ? -14.305 0.552 -2.035 1 96.31 128 PRO A CA 1
ATOM 982 C C . PRO A 1 128 ? -12.961 1.104 -1.561 1 96.31 128 PRO A C 1
ATOM 984 O O . PRO A 1 128 ? -12.812 1.438 -0.383 1 96.31 128 PRO A O 1
ATOM 987 N N . VAL A 1 129 ? -12.008 1.232 -2.453 1 96.62 129 VAL A N 1
ATOM 988 C CA . VAL A 1 129 ? -10.688 1.705 -2.049 1 96.62 129 VAL A CA 1
ATOM 989 C C . VAL A 1 129 ? -10.773 3.166 -1.614 1 96.62 129 VAL A C 1
ATOM 991 O O . VAL A 1 129 ? -10.219 3.545 -0.581 1 96.62 129 VAL A O 1
ATOM 994 N N . ARG A 1 130 ? -11.477 3.939 -2.4 1 95.62 130 ARG A N 1
ATOM 995 C CA . ARG A 1 130 ? -11.648 5.352 -2.082 1 95.62 130 ARG A CA 1
ATOM 996 C C . ARG A 1 130 ? -12.359 5.527 -0.742 1 95.62 130 ARG A C 1
ATOM 998 O O . ARG A 1 130 ? -11.938 6.336 0.089 1 95.62 130 ARG A O 1
ATOM 1005 N N . VAL A 1 131 ? -13.375 4.781 -0.566 1 96.81 131 VAL A N 1
ATOM 1006 C CA . VAL A 1 131 ? -14.156 4.867 0.665 1 96.81 131 VAL A CA 1
ATOM 1007 C C . VAL A 1 131 ? -13.312 4.387 1.845 1 96.81 131 VAL A C 1
ATOM 1009 O O . VAL A 1 131 ? -13.391 4.949 2.939 1 96.81 131 VAL A O 1
ATOM 1012 N N . TYR A 1 132 ? -12.508 3.408 1.585 1 97.69 132 TYR A N 1
ATOM 1013 C CA . TYR A 1 132 ? -11.609 2.945 2.637 1 97.69 132 TYR A CA 1
ATOM 1014 C C . TYR A 1 132 ? -10.695 4.07 3.109 1 97.69 132 TYR A C 1
ATOM 1016 O O . TYR A 1 132 ? -10.547 4.293 4.312 1 97.69 132 TYR A O 1
ATOM 1024 N N . ALA A 1 133 ? -10.102 4.734 2.219 1 96.75 133 ALA A N 1
ATOM 1025 C CA . ALA A 1 133 ? -9.195 5.836 2.551 1 96.75 133 ALA A CA 1
ATOM 1026 C C . ALA A 1 133 ? -9.914 6.91 3.361 1 96.75 133 ALA A C 1
ATOM 1028 O O . ALA A 1 133 ? -9.391 7.391 4.367 1 96.75 133 ALA A O 1
ATOM 1029 N N . ILE A 1 134 ? -11.117 7.215 2.961 1 95.81 134 ILE A N 1
ATOM 1030 C CA . ILE A 1 134 ? -11.906 8.234 3.646 1 95.81 134 ILE A CA 1
ATOM 1031 C C . ILE A 1 134 ? -12.234 7.766 5.062 1 95.81 134 ILE A C 1
ATOM 1033 O O . ILE A 1 134 ? -12.094 8.523 6.023 1 95.81 134 ILE A O 1
ATOM 1037 N N . ALA A 1 135 ? -12.664 6.566 5.164 1 96.75 135 ALA A N 1
ATOM 1038 C CA . ALA A 1 135 ? -13.031 6.004 6.461 1 96.75 135 ALA A CA 1
ATOM 1039 C C . ALA A 1 135 ? -11.836 6.004 7.414 1 96.75 135 ALA A C 1
ATOM 1041 O O . ALA A 1 135 ? -11.984 6.316 8.602 1 96.75 135 ALA A O 1
ATOM 1042 N N . CYS A 1 136 ? -10.711 5.684 6.875 1 96.19 136 CYS A N 1
ATOM 1043 C CA . CYS A 1 136 ? -9.508 5.703 7.695 1 96.19 136 CYS A CA 1
ATOM 1044 C C . CYS A 1 136 ? -9.188 7.121 8.156 1 96.19 136 CYS A C 1
ATOM 1046 O O . CYS A 1 136 ? -8.906 7.352 9.336 1 96.19 136 CYS A O 1
ATOM 1048 N N . ARG A 1 137 ? -9.172 7.992 7.281 1 94.06 137 ARG A N 1
ATOM 1049 C CA . ARG A 1 137 ? -8.859 9.383 7.59 1 94.06 137 ARG A CA 1
ATOM 1050 C C . ARG A 1 137 ? -9.789 9.93 8.672 1 94.06 137 ARG A C 1
ATOM 1052 O O . ARG A 1 137 ? -9.352 10.672 9.555 1 94.06 137 ARG A O 1
ATOM 1059 N N . LEU A 1 138 ? -11.039 9.523 8.57 1 94.12 138 LEU A N 1
ATOM 1060 C CA . LEU A 1 138 ? -12.047 10.031 9.484 1 94.12 138 LEU A CA 1
ATOM 1061 C C . LEU A 1 138 ? -12.203 9.117 10.695 1 94.12 138 LEU A C 1
ATOM 1063 O O . LEU A 1 138 ? -13.086 9.328 11.531 1 94.12 138 LEU A O 1
ATOM 1067 N N . ARG A 1 139 ? -11.445 8.047 10.734 1 94.25 139 ARG A N 1
ATOM 1068 C CA . ARG A 1 139 ? -11.414 7.098 11.836 1 94.25 139 ARG A CA 1
ATOM 1069 C C . ARG A 1 139 ? -12.766 6.41 12 1 94.25 139 ARG A C 1
ATOM 1071 O O . ARG A 1 139 ? -13.273 6.301 13.117 1 94.25 139 ARG A O 1
ATOM 1078 N N . LEU A 1 140 ? -13.312 6.094 10.906 1 95.38 140 LEU A N 1
ATOM 1079 C CA . LEU A 1 140 ? -14.555 5.328 10.883 1 95.38 140 LEU A CA 1
ATOM 1080 C C . LEU A 1 140 ? -14.273 3.838 10.711 1 95.38 140 LEU A C 1
ATOM 1082 O O . LEU A 1 140 ? -14.203 3.342 9.578 1 95.38 140 LEU A O 1
ATOM 1086 N N . GLU A 1 141 ? -14.273 3.148 11.734 1 95.94 141 GLU A N 1
ATOM 1087 C CA . GLU A 1 141 ? -13.812 1.763 11.75 1 95.94 141 GLU A CA 1
ATOM 1088 C C . GLU A 1 141 ? -14.773 0.855 10.977 1 95.94 141 GLU A C 1
ATOM 1090 O O . GLU A 1 141 ? -14.336 0.056 10.141 1 95.94 141 GLU A O 1
ATOM 1095 N N . ARG A 1 142 ? -16.047 0.982 11.297 1 95.5 142 ARG A N 1
ATOM 1096 C CA . ARG A 1 142 ? -17.031 0.108 10.672 1 95.5 142 ARG A CA 1
ATOM 1097 C C . ARG A 1 142 ? -17.016 0.271 9.156 1 95.5 142 ARG A C 1
ATOM 1099 O O . ARG A 1 142 ? -17.031 -0.718 8.422 1 95.5 142 ARG A O 1
ATOM 1106 N N . GLU A 1 143 ? -17 1.468 8.695 1 96.31 143 GLU A N 1
ATOM 1107 C CA . GLU A 1 143 ? -17 1.754 7.266 1 96.31 143 GLU A CA 1
ATOM 1108 C C . GLU A 1 143 ? -15.703 1.271 6.609 1 96.31 143 GLU A C 1
ATOM 1110 O O . GLU A 1 143 ? -15.719 0.795 5.473 1 96.31 143 GLU A O 1
ATOM 1115 N N . ALA A 1 144 ? -14.586 1.439 7.352 1 97.31 144 ALA A N 1
ATOM 1116 C CA . ALA A 1 144 ? -13.305 0.97 6.832 1 97.31 144 ALA A CA 1
ATOM 1117 C C . ALA A 1 144 ? -13.32 -0.543 6.629 1 97.31 144 ALA A C 1
ATOM 1119 O O . ALA A 1 144 ? -12.867 -1.042 5.598 1 97.31 144 ALA A O 1
ATOM 1120 N N . ARG A 1 145 ? -13.844 -1.263 7.574 1 96.88 145 ARG A N 1
ATOM 1121 C CA . ARG A 1 145 ? -13.898 -2.719 7.504 1 96.88 145 ARG A CA 1
ATOM 1122 C C . ARG A 1 145 ? -14.812 -3.18 6.371 1 96.88 145 ARG A C 1
ATOM 1124 O O . ARG A 1 145 ? -14.484 -4.121 5.648 1 96.88 145 ARG A O 1
ATOM 1131 N N . LEU A 1 146 ? -15.914 -2.541 6.246 1 96.25 146 LEU A N 1
ATOM 1132 C CA . LEU A 1 146 ? -16.828 -2.875 5.16 1 96.25 146 LEU A CA 1
ATOM 1133 C C . LEU A 1 146 ? -16.188 -2.611 3.805 1 96.25 146 LEU A C 1
ATOM 1135 O O . LEU A 1 146 ? -16.25 -3.451 2.904 1 96.25 146 LEU A O 1
ATOM 1139 N N . ALA A 1 147 ? -15.617 -1.42 3.68 1 97.19 147 ALA A N 1
ATOM 1140 C CA . ALA A 1 147 ? -14.961 -1.067 2.426 1 97.19 147 ALA A CA 1
ATOM 1141 C C . ALA A 1 147 ? -13.852 -2.061 2.088 1 97.19 147 ALA A C 1
ATOM 1143 O O . ALA A 1 147 ? -13.734 -2.504 0.944 1 97.19 147 ALA A O 1
ATOM 1144 N N . ALA A 1 148 ? -13.039 -2.428 3.076 1 97.38 148 ALA A N 1
ATOM 1145 C CA . ALA A 1 148 ? -11.961 -3.395 2.879 1 97.38 148 ALA A CA 1
ATOM 1146 C C . ALA A 1 148 ? -12.508 -4.727 2.371 1 97.38 148 ALA A C 1
ATOM 1148 O O . ALA A 1 148 ? -11.945 -5.324 1.45 1 97.38 148 ALA A O 1
ATOM 1149 N N . ARG A 1 149 ? -13.578 -5.156 2.947 1 95.25 149 ARG A N 1
ATOM 1150 C CA . ARG A 1 149 ? -14.203 -6.41 2.531 1 95.25 149 ARG A CA 1
ATOM 1151 C C . ARG A 1 149 ? -14.656 -6.34 1.077 1 95.25 149 ARG A C 1
ATOM 1153 O O . ARG A 1 149 ? -14.492 -7.305 0.324 1 95.25 149 ARG A O 1
ATOM 1160 N N . LEU A 1 150 ? -15.164 -5.254 0.701 1 95 150 LEU A N 1
ATOM 1161 C CA . LEU A 1 150 ? -15.688 -5.086 -0.65 1 95 150 LEU A CA 1
ATOM 1162 C C . LEU A 1 150 ? -14.555 -5.043 -1.67 1 95 150 LEU A C 1
ATOM 1164 O O . LEU A 1 150 ? -14.758 -5.344 -2.848 1 95 150 LEU A O 1
ATOM 1168 N N . THR A 1 151 ? -13.32 -4.617 -1.201 1 95.81 151 THR A N 1
ATOM 1169 C CA . THR A 1 151 ? -12.188 -4.605 -2.117 1 95.81 151 THR A CA 1
ATOM 1170 C C . THR A 1 151 ? -11.836 -6.023 -2.562 1 95.81 151 THR A C 1
ATOM 1172 O O . THR A 1 151 ? -11.18 -6.215 -3.588 1 95.81 151 THR A O 1
ATOM 1175 N N . LEU A 1 152 ? -12.234 -7.02 -1.811 1 95 152 LEU A N 1
ATOM 1176 C CA . LEU A 1 152 ? -11.938 -8.414 -2.121 1 95 152 LEU A CA 1
ATOM 1177 C C . LEU A 1 152 ? -12.664 -8.852 -3.391 1 95 152 LEU A C 1
ATOM 1179 O O . LEU A 1 152 ? -12.281 -9.844 -4.016 1 95 152 LEU A O 1
ATOM 1183 N N . HIS A 1 153 ? -13.688 -8.109 -3.738 1 92.19 153 HIS A N 1
ATOM 1184 C CA . HIS A 1 153 ? -14.492 -8.469 -4.902 1 92.19 153 HIS A CA 1
ATOM 1185 C C . HIS A 1 153 ? -13.836 -7.977 -6.191 1 92.19 153 HIS A C 1
ATOM 1187 O O . HIS A 1 153 ? -14.359 -8.211 -7.285 1 92.19 153 HIS A O 1
ATOM 1193 N N . GLN A 1 154 ? -12.75 -7.355 -6.051 1 90.62 154 GLN A N 1
ATOM 1194 C CA . GLN A 1 154 ? -11.977 -6.875 -7.188 1 90.62 154 GLN A CA 1
ATOM 1195 C C . GLN A 1 154 ? -10.547 -7.426 -7.156 1 90.62 154 GLN A C 1
ATOM 1197 O O . GLN A 1 154 ? -10.039 -7.781 -6.09 1 90.62 154 GLN A O 1
ATOM 1202 N N . PRO A 1 155 ? -10.008 -7.527 -8.359 1 89.62 155 PRO A N 1
ATOM 1203 C CA . PRO A 1 155 ? -8.609 -7.961 -8.367 1 89.62 155 PRO A CA 1
ATOM 1204 C C . PRO A 1 155 ? -7.688 -6.992 -7.621 1 89.62 155 PRO A C 1
ATOM 1206 O O . PRO A 1 155 ? -7.977 -5.797 -7.551 1 89.62 155 PRO A O 1
ATOM 1209 N N . VAL A 1 156 ? -6.672 -7.602 -7.082 1 89.06 156 VAL A N 1
ATOM 1210 C CA . VAL A 1 156 ? -5.723 -6.793 -6.324 1 89.06 156 VAL A CA 1
ATOM 1211 C C . VAL A 1 156 ? -5.172 -5.676 -7.211 1 89.06 156 VAL A C 1
ATOM 1213 O O . VAL A 1 156 ? -4.902 -4.57 -6.734 1 89.06 156 VAL A O 1
ATOM 1216 N N . TRP A 1 157 ? -5.074 -5.91 -8.453 1 90.19 157 TRP A N 1
ATOM 1217 C CA . TRP A 1 157 ? -4.543 -4.934 -9.406 1 90.19 157 TRP A CA 1
ATOM 1218 C C . TRP A 1 157 ? -5.402 -3.676 -9.43 1 90.19 157 TRP A C 1
ATOM 1220 O O . TRP A 1 157 ? -4.891 -2.57 -9.617 1 90.19 157 TRP A O 1
ATOM 1230 N N . SER A 1 158 ? -6.648 -3.9 -9.25 1 91 158 SER A N 1
ATOM 1231 C CA . SER A 1 158 ? -7.543 -2.752 -9.203 1 91 158 SER A CA 1
ATOM 1232 C C . SER A 1 158 ? -7.188 -1.82 -8.047 1 91 158 SER A C 1
ATOM 1234 O O . SER A 1 158 ? -7.207 -0.598 -8.203 1 91 158 SER A O 1
ATOM 1236 N N . THR A 1 159 ? -6.871 -2.428 -6.941 1 93.5 159 THR A N 1
ATOM 1237 C CA . THR A 1 159 ? -6.453 -1.648 -5.785 1 93.5 159 THR A CA 1
ATOM 1238 C C . THR A 1 159 ? -5.113 -0.964 -6.047 1 93.5 159 THR A C 1
ATOM 1240 O O . THR A 1 159 ? -4.945 0.221 -5.75 1 93.5 159 THR A O 1
ATOM 1243 N N . LEU A 1 160 ? -4.203 -1.612 -6.703 1 93.38 160 LEU A N 1
ATOM 1244 C CA . LEU A 1 160 ? -2.855 -1.11 -6.941 1 93.38 160 LEU A CA 1
ATOM 1245 C C . LEU A 1 160 ? -2.863 -0.019 -8.008 1 93.38 160 LEU A C 1
ATOM 1247 O O . LEU A 1 160 ? -1.98 0.84 -8.031 1 93.38 160 LEU A O 1
ATOM 1251 N N . SER A 1 161 ? -3.848 -0.027 -8.82 1 92.81 161 SER A N 1
ATOM 1252 C CA . SER A 1 161 ? -3.91 0.937 -9.914 1 92.81 161 SER A CA 1
ATOM 1253 C C . SER A 1 161 ? -4.805 2.121 -9.562 1 92.81 161 SER A C 1
ATOM 1255 O O . SER A 1 161 ? -4.957 3.053 -10.352 1 92.81 161 SER A O 1
ATOM 1257 N N . CYS A 1 162 ? -5.383 1.986 -8.414 1 92.06 162 CYS A N 1
ATOM 1258 C CA . CYS A 1 162 ? -6.293 3.043 -7.988 1 92.06 162 CYS A CA 1
ATOM 1259 C C . CYS A 1 162 ? -5.543 4.348 -7.758 1 92.06 162 CYS A C 1
ATOM 1261 O O . CYS A 1 162 ? -4.598 4.395 -6.965 1 92.06 162 CYS A O 1
ATOM 1263 N N . GLU A 1 163 ? -5.93 5.488 -8.305 1 90.81 163 GLU A N 1
ATOM 1264 C CA . GLU A 1 163 ? -5.262 6.777 -8.156 1 90.81 163 GLU A CA 1
ATOM 1265 C C . GLU A 1 163 ? -6.168 7.797 -7.477 1 90.81 163 GLU A C 1
ATOM 1267 O O . GLU A 1 163 ? -6.082 9 -7.75 1 90.81 163 GLU A O 1
ATOM 1272 N N . ALA A 1 164 ? -7.004 7.223 -6.68 1 90.94 164 ALA A N 1
ATOM 1273 C CA . ALA A 1 164 ? -7.934 8.094 -5.961 1 90.94 164 ALA A CA 1
ATOM 1274 C C . ALA A 1 164 ? -7.188 9.102 -5.098 1 90.94 164 ALA A C 1
ATOM 1276 O O . ALA A 1 164 ? -6.223 8.758 -4.418 1 90.94 164 ALA A O 1
ATOM 1277 N N . GLU A 1 165 ? -7.605 10.367 -5.117 1 92 165 GLU A N 1
ATOM 1278 C CA . GLU A 1 165 ? -6.961 11.453 -4.379 1 92 165 GLU A CA 1
ATOM 1279 C C . GLU A 1 165 ? -7.035 11.211 -2.871 1 92 165 GLU A C 1
ATOM 1281 O O . GLU A 1 165 ? -6.172 11.664 -2.121 1 92 165 GLU A O 1
ATOM 1286 N N . GLU A 1 166 ? -8.023 10.477 -2.451 1 92.94 166 GLU A N 1
ATOM 1287 C CA . GLU A 1 166 ? -8.258 10.234 -1.03 1 92.94 166 GLU A CA 1
ATOM 1288 C C . GLU A 1 166 ? -7.113 9.438 -0.407 1 92.94 166 GLU A C 1
ATOM 1290 O O . GLU A 1 166 ? -6.938 9.445 0.813 1 92.94 166 GLU A O 1
ATOM 1295 N N . LEU A 1 167 ? -6.289 8.805 -1.24 1 94.19 167 LEU A N 1
ATOM 1296 C CA . LEU A 1 167 ? -5.164 8.023 -0.736 1 94.19 167 LEU A CA 1
ATOM 1297 C C . LEU A 1 167 ? -4.082 8.938 -0.169 1 94.19 167 LEU A C 1
ATOM 1299 O O . LEU A 1 167 ? -3.266 8.508 0.649 1 94.19 167 LEU A O 1
ATOM 1303 N N . ASN A 1 168 ? -4.09 10.172 -0.558 1 93.25 168 ASN A N 1
ATOM 1304 C CA . ASN A 1 168 ? -3.164 11.156 -0 1 93.25 168 ASN A CA 1
ATOM 1305 C C . ASN A 1 168 ? -3.445 11.414 1.477 1 93.25 168 ASN A C 1
ATOM 1307 O O . ASN A 1 168 ? -2.562 11.859 2.213 1 93.25 168 ASN A O 1
ATOM 1311 N N . GLY A 1 169 ? -4.641 11.086 1.82 1 92.81 169 GLY A N 1
ATOM 1312 C CA . GLY A 1 169 ? -5.066 11.414 3.172 1 92.81 169 GLY A CA 1
ATOM 1313 C C . GLY A 1 169 ? -4.762 10.32 4.176 1 92.81 169 GLY A C 1
ATOM 1314 O O . GLY A 1 169 ? -5.016 10.477 5.371 1 92.81 169 GLY A O 1
ATOM 1315 N N . ILE A 1 170 ? -4.242 9.234 3.688 1 94.19 170 ILE A N 1
ATOM 1316 C CA . ILE A 1 170 ? -3.871 8.156 4.598 1 94.19 170 ILE A CA 1
ATOM 1317 C C . ILE A 1 170 ? -2.371 7.895 4.5 1 94.19 170 ILE A C 1
ATOM 1319 O O . ILE A 1 170 ? -1.741 8.227 3.492 1 94.19 170 ILE A O 1
ATOM 1323 N N . ASP A 1 171 ? -1.876 7.324 5.562 1 94.31 171 ASP A N 1
ATOM 1324 C CA . ASP A 1 171 ? -0.436 7.086 5.555 1 94.31 171 ASP A CA 1
ATOM 1325 C C . ASP A 1 171 ? -0.114 5.703 4.988 1 94.31 171 ASP A C 1
ATOM 1327 O O . ASP A 1 171 ? -1.018 4.961 4.598 1 94.31 171 ASP A O 1
ATOM 1331 N N . GLY A 1 172 ? 1.14 5.402 4.871 1 94.44 172 GLY A N 1
ATOM 1332 C CA . GLY A 1 172 ? 1.601 4.148 4.297 1 94.44 172 GLY A CA 1
ATOM 1333 C C . GLY A 1 172 ? 1.115 2.93 5.059 1 94.44 172 GLY A C 1
ATOM 1334 O O . GLY A 1 172 ? 0.801 1.9 4.457 1 94.44 172 GLY A O 1
ATOM 1335 N N . HIS A 1 173 ? 0.978 3.061 6.367 1 94.75 173 HIS A N 1
ATOM 1336 C CA . HIS A 1 173 ? 0.525 1.939 7.18 1 94.75 173 HIS A CA 1
ATOM 1337 C C . HIS A 1 173 ? -0.92 1.575 6.859 1 94.75 173 HIS A C 1
ATOM 1339 O O . HIS A 1 173 ? -1.271 0.394 6.812 1 94.75 173 HIS A O 1
ATOM 1345 N N . GLU A 1 174 ? -1.667 2.604 6.742 1 95.44 174 GLU A N 1
ATOM 1346 C CA . GLU A 1 174 ? -3.084 2.352 6.5 1 95.44 174 GLU A CA 1
ATOM 1347 C C . GLU A 1 174 ? -3.299 1.62 5.18 1 95.44 174 GLU A C 1
ATOM 1349 O O . GLU A 1 174 ? -4.102 0.687 5.105 1 95.44 174 GLU A O 1
ATOM 1354 N N . PHE A 1 175 ? -2.639 2.082 4.156 1 96.06 175 PHE A N 1
ATOM 1355 C CA . PHE A 1 175 ? -2.76 1.382 2.883 1 96.06 175 PHE A CA 1
ATOM 1356 C C . PHE A 1 175 ? -2.154 -0.014 2.973 1 96.06 175 PHE A C 1
ATOM 1358 O O . PHE A 1 175 ? -2.707 -0.972 2.426 1 96.06 175 PHE A O 1
ATOM 1365 N N . ARG A 1 176 ? -1 -0.106 3.596 1 95.56 176 ARG A N 1
ATOM 1366 C CA . ARG A 1 176 ? -0.366 -1.4 3.824 1 95.56 176 ARG A CA 1
ATOM 1367 C C . ARG A 1 176 ? -1.333 -2.371 4.496 1 95.56 176 ARG A C 1
ATOM 1369 O O . ARG A 1 176 ? -1.408 -3.541 4.113 1 95.56 176 ARG A O 1
ATOM 1376 N N . ARG A 1 177 ? -2.059 -1.915 5.504 1 96.44 177 ARG A N 1
ATOM 1377 C CA . ARG A 1 177 ? -3 -2.758 6.234 1 96.44 177 ARG A CA 1
ATOM 1378 C C . ARG A 1 177 ? -4.098 -3.283 5.312 1 96.44 177 ARG A C 1
ATOM 1380 O O . ARG A 1 177 ? -4.543 -4.422 5.457 1 96.44 177 ARG A O 1
ATOM 1387 N N . LEU A 1 178 ? -4.527 -2.432 4.395 1 96.88 178 LEU A N 1
ATOM 1388 C CA . LEU A 1 178 ? -5.539 -2.861 3.434 1 96.88 178 LEU A CA 1
ATOM 1389 C C . LEU A 1 178 ? -5.02 -4.012 2.576 1 96.88 178 LEU A C 1
ATOM 1391 O O . LEU A 1 178 ? -5.688 -5.039 2.441 1 96.88 178 LEU A O 1
ATOM 1395 N N . LEU A 1 179 ? -3.818 -3.84 2.062 1 95.88 179 LEU A N 1
ATOM 1396 C CA . LEU A 1 179 ? -3.254 -4.855 1.181 1 95.88 179 LEU A CA 1
ATOM 1397 C C . LEU A 1 179 ? -2.93 -6.129 1.955 1 95.88 179 LEU A C 1
ATOM 1399 O O . LEU A 1 179 ? -3.102 -7.234 1.439 1 95.88 179 LEU A O 1
ATOM 1403 N N . LYS A 1 180 ? -2.414 -5.957 3.139 1 95.5 180 LYS A N 1
ATOM 1404 C CA . LYS A 1 180 ? -2.158 -7.113 3.992 1 95.5 180 LYS A CA 1
ATOM 1405 C C . LYS A 1 180 ? -3.441 -7.898 4.254 1 95.5 180 LYS A C 1
ATOM 1407 O O . LYS A 1 180 ? -3.438 -9.133 4.234 1 95.5 180 LYS A O 1
ATOM 1412 N N . TYR A 1 181 ? -4.523 -7.168 4.551 1 97.06 181 TYR A N 1
ATOM 1413 C CA . TYR A 1 181 ? -5.828 -7.789 4.742 1 97.06 181 TYR A CA 1
ATOM 1414 C C . TYR A 1 181 ? -6.234 -8.594 3.516 1 97.06 181 TYR A C 1
ATOM 1416 O O . TYR A 1 181 ? -6.613 -9.766 3.627 1 97.06 181 TYR A O 1
ATOM 1424 N N . GLN A 1 182 ? -6.105 -7.984 2.342 1 95.5 182 GLN A N 1
ATOM 1425 C CA . GLN A 1 182 ? -6.473 -8.641 1.09 1 95.5 182 GLN A CA 1
ATOM 1426 C C . GLN A 1 182 ? -5.648 -9.906 0.871 1 95.5 182 GLN A C 1
ATOM 1428 O O . GLN A 1 182 ? -6.195 -10.961 0.561 1 95.5 182 GLN A O 1
ATOM 1433 N N . GLU A 1 183 ? -4.367 -9.773 1.052 1 94.06 183 GLU A N 1
ATOM 1434 C CA . GLU A 1 183 ? -3.461 -10.891 0.805 1 94.06 183 GLU A CA 1
ATOM 1435 C C . GLU A 1 183 ? -3.682 -12.016 1.813 1 94.06 183 GLU A C 1
ATOM 1437 O O . GLU A 1 183 ? -3.641 -13.195 1.456 1 94.06 183 GLU A O 1
ATOM 1442 N N . SER A 1 184 ? -3.891 -11.656 3.041 1 95.69 184 SER A N 1
ATOM 1443 C CA . SER A 1 184 ? -4.164 -12.656 4.066 1 95.69 184 SER A CA 1
ATOM 1444 C C . SER A 1 184 ? -5.434 -13.438 3.746 1 95.69 184 SER A C 1
ATOM 1446 O O . SER A 1 184 ? -5.465 -14.664 3.873 1 95.69 184 SER A O 1
ATOM 1448 N N . CYS A 1 185 ? -6.453 -12.688 3.375 1 96 185 CYS A N 1
ATOM 1449 C CA . CYS A 1 185 ? -7.695 -13.344 2.982 1 96 185 CYS A CA 1
ATOM 1450 C C . CYS A 1 185 ? -7.465 -14.289 1.806 1 96 185 CYS A C 1
ATOM 1452 O O . CYS A 1 185 ? -7.91 -15.438 1.826 1 96 185 CYS A O 1
ATOM 1454 N N . ARG A 1 186 ? -6.754 -13.82 0.832 1 93.69 186 ARG A N 1
ATOM 1455 C CA . ARG A 1 186 ? -6.48 -14.609 -0.364 1 93.69 186 ARG A CA 1
ATOM 1456 C C . ARG A 1 186 ? -5.684 -15.867 -0.021 1 93.69 186 ARG A C 1
ATOM 1458 O O . ARG A 1 186 ? -6.027 -16.969 -0.462 1 93.69 186 ARG A O 1
ATOM 1465 N N . ASP A 1 187 ? -4.688 -15.688 0.716 1 93.12 187 ASP A N 1
ATOM 1466 C CA . ASP A 1 187 ? -3.844 -16.812 1.111 1 93.12 187 ASP A CA 1
ATOM 1467 C C . ASP A 1 187 ? -4.648 -17.859 1.879 1 93.12 187 ASP A C 1
ATOM 1469 O O . ASP A 1 187 ? -4.547 -19.062 1.602 1 93.12 187 ASP A O 1
ATOM 1473 N N . ASN A 1 188 ? -5.438 -17.391 2.811 1 95.06 188 ASN A N 1
ATOM 1474 C CA . ASN A 1 188 ? -6.266 -18.312 3.602 1 95.06 188 ASN A CA 1
ATOM 1475 C C . ASN A 1 188 ? -7.242 -19.078 2.725 1 95.06 188 ASN A C 1
ATOM 1477 O O . ASN A 1 188 ? -7.371 -20.297 2.859 1 95.06 188 ASN A O 1
ATOM 1481 N N . VAL A 1 189 ? -7.859 -18.391 1.846 1 94.5 189 VAL A N 1
ATOM 1482 C CA . VAL A 1 189 ? -8.867 -19 0.988 1 94.5 189 VAL A CA 1
ATOM 1483 C C . VAL A 1 189 ? -8.203 -20.016 0.05 1 94.5 189 VAL A C 1
ATOM 1485 O O . VAL A 1 189 ? -8.672 -21.141 -0.085 1 94.5 189 VAL A O 1
ATOM 1488 N N . LEU A 1 190 ? -7.102 -19.641 -0.566 1 91.5 190 LEU A N 1
ATOM 1489 C CA . LEU A 1 190 ? -6.43 -20.516 -1.519 1 91.5 190 LEU A CA 1
ATOM 1490 C C . LEU A 1 190 ? -5.887 -21.766 -0.823 1 91.5 190 LEU A C 1
ATOM 1492 O O . LEU A 1 190 ? -5.996 -22.875 -1.352 1 91.5 190 LEU A O 1
ATOM 1496 N N . LYS A 1 191 ? -5.371 -21.625 0.323 1 91.62 191 LYS A N 1
ATOM 1497 C CA . LYS A 1 191 ? -4.895 -22.766 1.095 1 91.62 191 LYS A CA 1
ATOM 1498 C C . LYS A 1 191 ? -6.043 -23.719 1.433 1 91.62 191 LYS A C 1
ATOM 1500 O O . LYS A 1 191 ? -5.906 -24.938 1.306 1 91.62 191 LYS A O 1
ATOM 1505 N N . ARG A 1 192 ? -7.141 -23.125 1.769 1 92.38 192 ARG A N 1
ATOM 1506 C CA . ARG A 1 192 ? -8.297 -23.922 2.172 1 92.38 192 ARG A CA 1
ATOM 1507 C C . ARG A 1 192 ? -8.906 -24.656 0.975 1 92.38 192 ARG A C 1
ATOM 1509 O O . ARG A 1 192 ? -9.117 -25.859 1.019 1 92.38 192 ARG A O 1
ATOM 1516 N N . VAL A 1 193 ? -9.102 -23.938 -0.111 1 90.31 193 VAL A N 1
ATOM 1517 C CA . VAL A 1 193 ? -9.82 -24.484 -1.254 1 90.31 193 VAL A CA 1
ATOM 1518 C C . VAL A 1 193 ? -8.922 -25.453 -2.018 1 90.31 193 VAL A C 1
ATOM 1520 O O . VAL A 1 193 ? -9.406 -26.391 -2.643 1 90.31 193 VAL A O 1
ATOM 1523 N N . SER A 1 194 ? -7.617 -25.266 -1.966 1 88.88 194 SER A N 1
ATOM 1524 C CA . SER A 1 194 ? -6.691 -26.156 -2.654 1 88.88 194 SER A CA 1
ATOM 1525 C C . SER A 1 194 ? -6.492 -27.453 -1.875 1 88.88 194 SER A C 1
ATOM 1527 O O . SER A 1 194 ? -6.055 -28.453 -2.438 1 88.88 194 SER A O 1
ATOM 1529 N N . ALA A 1 195 ? -6.762 -27.391 -0.625 1 88.88 195 ALA A N 1
ATOM 1530 C CA . ALA A 1 195 ? -6.648 -28.578 0.205 1 88.88 195 ALA A CA 1
ATOM 1531 C C . ALA A 1 195 ? -7.816 -29.531 -0.044 1 88.88 195 ALA A C 1
ATOM 1533 O O . ALA A 1 195 ? -8.922 -29.094 -0.374 1 88.88 195 ALA A O 1
ATOM 1534 N N . TYR A 1 196 ? -7.57 -30.812 0.005 1 88.25 196 TYR A N 1
ATOM 1535 C CA . TYR A 1 196 ? -8.602 -31.828 -0.221 1 88.25 196 TYR A CA 1
ATOM 1536 C C . TYR A 1 196 ? -9.422 -32.062 1.043 1 88.25 196 TYR A C 1
ATOM 1538 O O . TYR A 1 196 ? -10.516 -32.625 0.986 1 88.25 196 TYR A O 1
ATOM 1546 N N . SER A 1 197 ? -8.992 -31.531 2.133 1 88.19 197 SER A N 1
ATOM 1547 C CA . SER A 1 197 ? -9.562 -31.844 3.439 1 88.19 197 SER A CA 1
ATOM 1548 C C . SER A 1 197 ? -11 -31.375 3.547 1 88.19 197 SER A C 1
ATOM 1550 O O . SER A 1 197 ? -11.852 -32.062 4.109 1 88.19 197 SER A O 1
ATOM 1552 N N . TRP A 1 198 ? -11.281 -30.203 2.967 1 90.62 198 TRP A N 1
ATOM 1553 C CA . TRP A 1 198 ? -12.617 -29.656 3.156 1 90.62 198 TRP A CA 1
ATOM 1554 C C . TRP A 1 198 ? -13.648 -30.469 2.389 1 90.62 198 TRP A C 1
ATOM 1556 O O . TRP A 1 198 ? -14.805 -30.594 2.814 1 90.62 198 TRP A O 1
ATOM 1566 N N . VAL A 1 199 ? -13.297 -31.094 1.277 1 90.31 199 VAL A N 1
ATOM 1567 C CA . VAL A 1 199 ? -14.234 -31.875 0.474 1 90.31 199 VAL A CA 1
ATOM 1568 C C . VAL A 1 199 ? -14.555 -33.188 1.181 1 90.31 199 VAL A C 1
ATOM 1570 O O . VAL A 1 199 ? -15.625 -33.781 0.974 1 90.31 199 VAL A O 1
ATOM 1573 N N . LEU A 1 200 ? -13.617 -33.656 2.002 1 88.69 200 LEU A N 1
ATOM 1574 C CA . LEU A 1 200 ? -13.812 -34.906 2.725 1 88.69 200 LEU A CA 1
ATOM 1575 C C . LEU A 1 200 ? -14.938 -34.75 3.744 1 88.69 200 LEU A C 1
ATOM 1577 O O . LEU A 1 200 ? -15.477 -35.75 4.215 1 88.69 200 LEU A O 1
ATOM 1581 N N . SER A 1 201 ? -15.305 -33.562 4.074 1 88.81 201 SER A N 1
ATOM 1582 C CA . SER A 1 201 ? -16.391 -33.312 5.023 1 88.81 201 SER A CA 1
ATOM 1583 C C . SER A 1 201 ? -17.75 -33.438 4.352 1 88.81 201 SER A C 1
ATOM 1585 O O . SER A 1 201 ? -18.781 -33.531 5.027 1 88.81 201 SER A O 1
ATOM 1587 N N . LEU A 1 202 ? -17.75 -33.531 3.025 1 91.38 202 LEU A N 1
ATOM 1588 C CA . LEU A 1 202 ? -19 -33.719 2.281 1 91.38 202 LEU A CA 1
ATOM 1589 C C . LEU A 1 202 ? -19.484 -35.156 2.383 1 91.38 202 LEU A C 1
ATOM 1591 O O . LEU A 1 202 ? -18.672 -36.062 2.469 1 91.38 202 LEU A O 1
ATOM 1595 N N . PRO A 1 203 ? -20.797 -35.281 2.395 1 88.56 203 PRO A N 1
ATOM 1596 C CA . PRO A 1 203 ? -21.297 -36.656 2.334 1 88.56 203 PRO A CA 1
ATOM 1597 C C . PRO A 1 203 ? -20.875 -37.375 1.059 1 88.56 203 PRO A C 1
ATOM 1599 O O . PRO A 1 203 ? -20.656 -36.75 0.027 1 88.56 203 PRO A O 1
ATOM 1602 N N . SER A 1 204 ? -20.828 -38.719 1.027 1 85.44 204 SER A N 1
ATOM 1603 C CA . SER A 1 204 ? -20.297 -39.562 -0.038 1 85.44 204 SER A CA 1
ATOM 1604 C C . SER A 1 204 ? -20.969 -39.25 -1.371 1 85.44 204 SER A C 1
ATOM 1606 O O . SER A 1 204 ? -20.297 -39.094 -2.393 1 85.44 204 SER A O 1
ATOM 1608 N N . PRO A 1 205 ? -22.25 -39.062 -1.405 1 83 205 PRO A N 1
ATOM 1609 C CA . PRO A 1 205 ? -22.875 -38.812 -2.705 1 83 205 PRO A CA 1
ATOM 1610 C C . PRO A 1 205 ? -22.438 -37.469 -3.299 1 83 205 PRO A C 1
ATOM 1612 O O . PRO A 1 205 ? -22.453 -37.281 -4.52 1 83 205 PRO A O 1
ATOM 1615 N N . ALA A 1 206 ? -22 -36.594 -2.404 1 85 206 ALA A N 1
ATOM 1616 C CA . ALA A 1 206 ? -21.625 -35.25 -2.852 1 85 206 ALA A CA 1
ATOM 1617 C C . ALA A 1 206 ? -20.172 -35.25 -3.344 1 85 206 ALA A C 1
ATOM 1619 O O . ALA A 1 206 ? -19.719 -34.219 -3.895 1 85 206 ALA A O 1
ATOM 1620 N N . ARG A 1 207 ? -19.547 -36.344 -3.111 1 88.38 207 ARG A N 1
ATOM 1621 C CA . ARG A 1 207 ? -18.203 -36.469 -3.668 1 88.38 207 ARG A CA 1
ATOM 1622 C C . ARG A 1 207 ? -18.234 -37.281 -4.969 1 88.38 207 ARG A C 1
ATOM 1624 O O . ARG A 1 207 ? -17.5 -38.25 -5.117 1 88.38 207 ARG A O 1
ATOM 1631 N N . PHE A 1 208 ? -18.922 -36.812 -5.855 1 84.69 208 PHE A N 1
ATOM 1632 C CA . PHE A 1 208 ? -19.266 -37.5 -7.082 1 84.69 208 PHE A CA 1
ATOM 1633 C C . PHE A 1 208 ? -18.078 -37.562 -8.023 1 84.69 208 PHE A C 1
ATOM 1635 O O . PHE A 1 208 ? -18.047 -38.375 -8.953 1 84.69 208 PHE A O 1
ATOM 1642 N N . TRP A 1 209 ? -17.016 -36.781 -7.773 1 86.31 209 TRP A N 1
ATOM 1643 C CA . TRP A 1 209 ? -15.844 -36.781 -8.641 1 86.31 209 TRP A CA 1
ATOM 1644 C C . TRP A 1 209 ? -14.938 -37.969 -8.312 1 86.31 209 TRP A C 1
ATOM 1646 O O . TRP A 1 209 ? -14.008 -38.281 -9.062 1 86.31 209 TRP A O 1
ATOM 1656 N N . GLU A 1 210 ? -15.242 -38.656 -7.273 1 86.94 210 GLU A N 1
ATOM 1657 C CA . GLU A 1 210 ? -14.422 -39.781 -6.855 1 86.94 210 GLU A CA 1
ATOM 1658 C C . GLU A 1 210 ? -14.883 -41.062 -7.516 1 86.94 210 GLU A C 1
ATOM 1660 O O . GLU A 1 210 ? -14.188 -42.094 -7.461 1 86.94 210 GLU A O 1
ATOM 1665 N N . ARG A 1 211 ? -15.984 -41 -8.164 1 82.88 211 ARG A N 1
ATOM 1666 C CA . ARG A 1 211 ? -16.562 -42.188 -8.773 1 82.88 211 ARG A CA 1
ATOM 1667 C C . ARG A 1 211 ? -15.781 -42.594 -10.016 1 82.88 211 ARG A C 1
ATOM 1669 O O . ARG A 1 211 ? -15.266 -41.75 -10.742 1 82.88 211 ARG A O 1
ATOM 1676 N N . SER A 1 212 ? -15.625 -43.875 -10.227 1 81.88 212 SER A N 1
ATOM 1677 C CA . SER A 1 212 ? -14.875 -44.406 -11.359 1 81.88 212 SER A CA 1
ATOM 1678 C C . SER A 1 212 ? -15.805 -44.906 -12.445 1 81.88 212 SER A C 1
ATOM 1680 O O . SER A 1 212 ? -15.656 -46.062 -12.914 1 81.88 212 SER A O 1
ATOM 1682 N N . CYS A 1 213 ? -16.75 -44.125 -12.758 1 80.06 213 CYS A N 1
ATOM 1683 C CA . CYS A 1 213 ? -17.734 -44.562 -13.742 1 80.06 213 CYS A CA 1
ATOM 1684 C C . CYS A 1 213 ? -17.172 -44.438 -15.156 1 80.06 213 CYS A C 1
ATOM 1686 O O . CYS A 1 213 ? -17.641 -45.125 -16.062 1 80.06 213 CYS A O 1
ATOM 1688 N N . CYS A 1 214 ? -16.172 -43.469 -15.258 1 79.5 214 CYS A N 1
ATOM 1689 C CA . CYS A 1 214 ? -15.617 -43.281 -16.594 1 79.5 214 CYS A CA 1
ATOM 1690 C C . CYS A 1 214 ? -14.102 -43.188 -16.547 1 79.5 214 CYS A C 1
ATOM 1692 O O . CYS A 1 214 ? -13.508 -43.094 -15.469 1 79.5 214 CYS A O 1
ATOM 1694 N N . GLY A 1 215 ? -13.398 -43.594 -17.594 1 76.56 215 GLY A N 1
ATOM 1695 C CA . GLY A 1 215 ? -11.945 -43.656 -17.688 1 76.56 215 GLY A CA 1
ATOM 1696 C C . GLY A 1 215 ? -11.289 -42.281 -17.75 1 76.56 215 GLY A C 1
ATOM 1697 O O . GLY A 1 215 ? -10.07 -42.188 -17.922 1 76.56 215 GLY A O 1
ATOM 1698 N N . GLN A 1 216 ? -12.07 -41.25 -17.562 1 82.31 216 GLN A N 1
ATOM 1699 C CA . GLN A 1 216 ? -11.5 -39.938 -17.625 1 82.31 216 GLN A CA 1
ATOM 1700 C C . GLN A 1 216 ? -11 -39.469 -16.25 1 82.31 216 GLN A C 1
ATOM 1702 O O . GLN A 1 216 ? -11.703 -38.781 -15.531 1 82.31 216 GLN A O 1
ATOM 1707 N N . ARG A 1 217 ? -9.828 -39.938 -15.859 1 85.81 217 ARG A N 1
ATOM 1708 C CA . ARG A 1 217 ? -9.297 -39.688 -14.523 1 85.81 217 ARG A CA 1
ATOM 1709 C C . ARG A 1 217 ? -8.055 -38.812 -14.578 1 85.81 217 ARG A C 1
ATOM 1711 O O . ARG A 1 217 ? -7.32 -38.844 -15.57 1 85.81 217 ARG A O 1
ATOM 1718 N N . ALA A 1 218 ? -7.945 -37.938 -13.586 1 83.38 218 ALA A N 1
ATOM 1719 C CA . ALA A 1 218 ? -6.789 -37.031 -13.43 1 83.38 218 ALA A CA 1
ATOM 1720 C C . ALA A 1 218 ? -6.27 -37.062 -11.992 1 83.38 218 ALA A C 1
ATOM 1722 O O . ALA A 1 218 ? -6.973 -37.5 -11.078 1 83.38 218 ALA A O 1
ATOM 1723 N N . SER A 1 219 ? -5.023 -36.719 -11.891 1 82.94 219 SER A N 1
ATOM 1724 C CA . SER A 1 219 ? -4.406 -36.656 -10.57 1 82.94 219 SER A CA 1
ATOM 1725 C C . SER A 1 219 ? -4.566 -35.25 -9.969 1 82.94 219 SER A C 1
ATOM 1727 O O . SER A 1 219 ? -4.273 -34.25 -10.617 1 82.94 219 SER A O 1
ATOM 1729 N N . TYR A 1 220 ? -5.184 -35.25 -8.82 1 83.19 220 TYR A N 1
ATOM 1730 C CA . TYR A 1 220 ? -5.34 -34 -8.078 1 83.19 220 TYR A CA 1
ATOM 1731 C C . TYR A 1 220 ? -4.363 -33.938 -6.91 1 83.19 220 TYR A C 1
ATOM 1733 O O . TYR A 1 220 ? -4.352 -34.844 -6.055 1 83.19 220 TYR A O 1
ATOM 1741 N N . VAL A 1 221 ? -3.414 -33 -7.035 1 75.88 221 VAL A N 1
ATOM 1742 C CA . VAL A 1 221 ? -2.402 -32.844 -5.996 1 75.88 221 VAL A CA 1
ATOM 1743 C C . VAL A 1 221 ? -2.768 -31.656 -5.105 1 75.88 221 VAL A C 1
ATOM 1745 O O . VAL A 1 221 ? -2.947 -30.531 -5.59 1 75.88 221 VAL A O 1
ATOM 1748 N N . ASP A 1 222 ? -3.039 -32.031 -3.883 1 71 222 ASP A N 1
ATOM 1749 C CA . ASP A 1 222 ? -3.344 -30.953 -2.941 1 71 222 ASP A CA 1
ATOM 1750 C C . ASP A 1 222 ? -2.09 -30.516 -2.191 1 71 222 ASP A C 1
ATOM 1752 O O . ASP A 1 222 ? -0.976 -30.906 -2.549 1 71 222 ASP A O 1
ATOM 1756 N N . GLY A 1 223 ? -2.086 -29.484 -1.351 1 61.62 223 GLY A N 1
ATOM 1757 C CA . GLY A 1 223 ? -0.956 -28.953 -0.602 1 61.62 223 GLY A CA 1
ATOM 1758 C C . GLY A 1 223 ? -0.183 -30.016 0.146 1 61.62 223 GLY A C 1
ATOM 1759 O O . GLY A 1 223 ? 0.952 -29.797 0.57 1 61.62 223 GLY A O 1
ATOM 1760 N N . THR A 1 224 ? -0.73 -31.266 0.329 1 60.31 224 THR A N 1
ATOM 1761 C CA . THR A 1 224 ? -0.054 -32.312 1.081 1 60.31 224 THR A CA 1
ATOM 1762 C C . THR A 1 224 ? 0.71 -33.25 0.143 1 60.31 224 THR A C 1
ATOM 1764 O O . THR A 1 224 ? 1.308 -34.25 0.586 1 60.31 224 THR A O 1
ATOM 1767 N N . CYS A 1 225 ? 0.849 -33 -1.013 1 61.12 225 CYS A N 1
ATOM 1768 C CA . CYS A 1 225 ? 1.68 -33.688 -2.012 1 61.12 225 CYS A CA 1
ATOM 1769 C C . CYS A 1 225 ? 1.17 -35.094 -2.297 1 61.12 225 CYS A C 1
ATOM 1771 O O . CYS A 1 225 ? 1.811 -35.844 -3.025 1 61.12 225 CYS A O 1
ATOM 1773 N N . GLN A 1 226 ? 0.058 -35.562 -1.699 1 71.81 226 GLN A N 1
ATOM 1774 C CA . GLN A 1 226 ? -0.441 -36.875 -2.086 1 71.81 226 GLN A CA 1
ATOM 1775 C C . GLN A 1 226 ? -1.437 -36.75 -3.238 1 71.81 226 GLN A C 1
ATOM 1777 O O . GLN A 1 226 ? -2.498 -36.156 -3.092 1 71.81 226 GLN A O 1
ATOM 1782 N N . PRO A 1 227 ? -1.118 -37.281 -4.34 1 80.12 227 PRO A N 1
ATOM 1783 C CA . PRO A 1 227 ? -2.027 -37.219 -5.488 1 80.12 227 PRO A CA 1
ATOM 1784 C C . PRO A 1 227 ? -3.27 -38.062 -5.316 1 80.12 227 PRO A C 1
ATOM 1786 O O . PRO A 1 227 ? -3.189 -39.188 -4.758 1 80.12 227 PRO A O 1
ATOM 1789 N N . ARG A 1 228 ? -4.438 -37.594 -5.57 1 84.75 228 ARG A N 1
ATOM 1790 C CA . ARG A 1 228 ? -5.703 -38.312 -5.562 1 84.75 228 ARG A CA 1
ATOM 1791 C C . ARG A 1 228 ? -6.305 -38.375 -6.961 1 84.75 228 ARG A C 1
ATOM 1793 O O . ARG A 1 228 ? -6.23 -37.406 -7.727 1 84.75 228 ARG A O 1
ATOM 1800 N N . GLN A 1 229 ? -6.789 -39.562 -7.219 1 86 229 GLN A N 1
ATOM 1801 C CA . GLN A 1 229 ? -7.426 -39.75 -8.516 1 86 229 GLN A CA 1
ATOM 1802 C C . GLN A 1 229 ? -8.859 -39.219 -8.5 1 86 229 GLN A C 1
ATOM 1804 O O . GLN A 1 229 ? -9.672 -39.625 -7.68 1 86 229 GLN A O 1
ATOM 1809 N N . VAL A 1 230 ? -9.07 -38.219 -9.367 1 89.12 230 VAL A N 1
ATOM 1810 C CA . VAL A 1 230 ? -10.383 -37.594 -9.453 1 89.12 230 VAL A CA 1
ATOM 1811 C C . VAL A 1 230 ? -10.812 -37.531 -10.922 1 89.12 230 VAL A C 1
ATOM 1813 O O . VAL A 1 230 ? -10.031 -37.812 -11.82 1 89.12 230 VAL A O 1
ATOM 1816 N N . GLN A 1 231 ? -12.078 -37.281 -11.086 1 87.69 231 GLN A N 1
ATOM 1817 C CA . GLN A 1 231 ? -12.547 -37.062 -12.461 1 87.69 231 GLN A CA 1
ATOM 1818 C C . GLN A 1 231 ? -11.883 -35.875 -13.094 1 87.69 231 GLN A C 1
ATOM 1820 O O . GLN A 1 231 ? -11.703 -34.844 -12.445 1 87.69 231 GLN A O 1
ATOM 1825 N N . THR A 1 232 ? -11.555 -35.938 -14.336 1 83.75 232 THR A N 1
ATOM 1826 C CA . THR A 1 232 ? -10.82 -34.906 -15.039 1 83.75 232 THR A CA 1
ATOM 1827 C C . THR A 1 232 ? -11.609 -33.594 -15.047 1 83.75 232 THR A C 1
ATOM 1829 O O . THR A 1 232 ? -11.047 -32.5 -14.859 1 83.75 232 THR A O 1
ATOM 1832 N N . TRP A 1 233 ? -12.914 -33.75 -15.266 1 82.88 233 TRP A N 1
ATOM 1833 C CA . TRP A 1 233 ? -13.727 -32.531 -15.359 1 82.88 233 TRP A CA 1
ATOM 1834 C C . TRP A 1 233 ? -13.758 -31.797 -14.023 1 82.88 233 TRP A C 1
ATOM 1836 O O . TRP A 1 233 ? -13.844 -30.578 -13.984 1 82.88 233 TRP A O 1
ATOM 1846 N N . 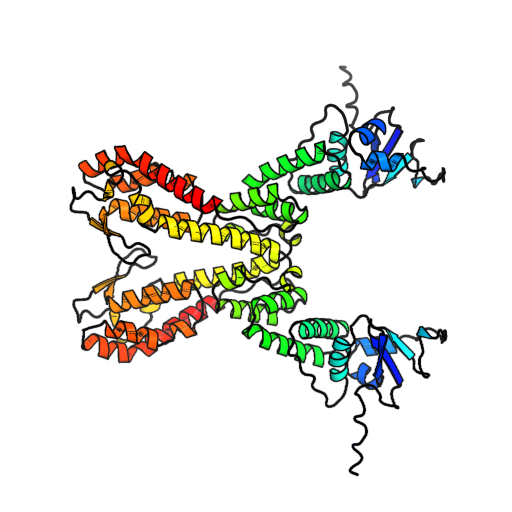TRP A 1 234 ? -13.727 -32.438 -12.906 1 88 234 TRP A N 1
ATOM 1847 C CA . TRP A 1 234 ? -13.719 -31.812 -11.586 1 88 234 TRP A CA 1
ATOM 1848 C C . TRP A 1 234 ? -12.375 -31.156 -11.305 1 88 234 TRP A C 1
ATOM 1850 O O . TRP A 1 234 ? -12.312 -30.062 -10.742 1 88 234 TRP A O 1
ATOM 1860 N N . GLU A 1 235 ? -11.359 -31.906 -11.641 1 86.5 235 GLU A N 1
ATOM 1861 C CA . GLU A 1 235 ? -10.023 -31.328 -11.5 1 86.5 235 GLU A CA 1
ATOM 1862 C C . GLU A 1 235 ? -9.891 -30.031 -12.281 1 86.5 235 GLU A C 1
ATOM 1864 O O . GLU A 1 235 ? -9.336 -29.047 -11.766 1 86.5 235 GLU A O 1
ATOM 1869 N N . GLN A 1 236 ? -10.414 -30.031 -13.484 1 82.88 236 GLN A N 1
ATOM 1870 C CA . GLN A 1 236 ? -10.383 -28.844 -14.312 1 82.88 236 GLN A CA 1
ATOM 1871 C C . GLN A 1 236 ? -11.219 -27.719 -13.711 1 82.88 236 GLN A C 1
ATOM 1873 O O . GLN A 1 236 ? -10.812 -26.562 -13.719 1 82.88 236 GLN A O 1
ATOM 1878 N N . TYR A 1 237 ? -12.344 -28.109 -13.195 1 85.75 237 TYR A N 1
ATOM 1879 C CA . TYR A 1 237 ? -13.211 -27.141 -12.539 1 85.75 237 TYR A CA 1
ATOM 1880 C C . TYR A 1 237 ? -12.516 -26.5 -11.352 1 85.75 237 TYR A C 1
ATOM 1882 O O . TYR A 1 237 ? -12.523 -25.281 -11.195 1 85.75 237 TYR A O 1
ATOM 1890 N N . MET A 1 238 ? -11.914 -27.297 -10.555 1 87.81 238 MET A N 1
ATOM 1891 C CA . MET A 1 238 ? -11.219 -26.797 -9.367 1 87.81 238 MET A CA 1
ATOM 1892 C C . MET A 1 238 ? -10.047 -25.906 -9.75 1 87.81 238 MET A C 1
ATOM 1894 O O . MET A 1 238 ? -9.852 -24.844 -9.156 1 87.81 238 MET A O 1
ATOM 1898 N N . ARG A 1 239 ? -9.336 -26.328 -10.711 1 83.75 239 ARG A N 1
ATOM 1899 C CA . ARG A 1 239 ? -8.188 -25.562 -11.18 1 83.75 239 ARG A CA 1
ATOM 1900 C C . ARG A 1 239 ? -8.617 -24.172 -11.656 1 83.75 239 ARG A C 1
ATOM 1902 O O . ARG A 1 239 ? -8.016 -23.172 -11.273 1 83.75 239 ARG A O 1
ATOM 1909 N N . LYS A 1 240 ? -9.648 -24.109 -12.445 1 84.19 240 LYS A N 1
ATOM 1910 C CA . LYS A 1 240 ? -10.141 -22.844 -12.977 1 84.19 240 LYS A CA 1
ATOM 1911 C C . LYS A 1 240 ? -10.719 -21.969 -11.867 1 84.19 240 LYS A C 1
ATOM 1913 O O . LYS A 1 240 ? -10.523 -20.75 -11.859 1 84.19 240 LYS A O 1
ATOM 1918 N N . THR A 1 241 ? -11.445 -22.625 -11 1 86.69 241 THR A N 1
ATOM 1919 C CA . THR A 1 241 ? -12.047 -21.891 -9.891 1 86.69 241 THR A CA 1
ATOM 1920 C C . THR A 1 241 ? -10.977 -21.297 -8.984 1 86.69 241 THR A C 1
ATOM 1922 O O . THR A 1 241 ? -11.078 -20.156 -8.555 1 86.69 241 THR A O 1
ATOM 1925 N N . ILE A 1 242 ? -9.953 -22.047 -8.727 1 87 242 ILE A N 1
ATOM 1926 C CA . ILE A 1 242 ? -8.852 -21.578 -7.887 1 87 242 ILE A CA 1
ATOM 1927 C C . ILE A 1 242 ? -8.141 -20.406 -8.562 1 87 242 ILE A C 1
ATOM 1929 O O . ILE A 1 242 ? -7.785 -19.438 -7.898 1 87 242 ILE A O 1
ATOM 1933 N N . GLU A 1 243 ? -7.969 -20.453 -9.812 1 84.81 243 GLU A N 1
ATOM 1934 C CA . GLU A 1 243 ? -7.363 -19.359 -10.57 1 84.81 243 GLU A CA 1
ATOM 1935 C C . GLU A 1 243 ? -8.211 -18.094 -10.484 1 84.81 243 GLU A C 1
ATOM 1937 O O . GLU A 1 243 ? -7.676 -17 -10.328 1 84.81 243 GLU A O 1
ATOM 1942 N N . LYS A 1 244 ? -9.484 -18.266 -10.578 1 86.31 244 LYS A N 1
ATOM 1943 C CA . LYS A 1 244 ? -10.391 -17.125 -10.469 1 86.31 244 LYS A CA 1
ATOM 1944 C C . LYS A 1 244 ? -10.344 -16.516 -9.078 1 86.31 244 LYS A C 1
ATOM 1946 O O . LYS A 1 244 ? -10.352 -15.289 -8.93 1 86.31 244 LYS A O 1
ATOM 1951 N N . LEU A 1 245 ? -10.242 -17.422 -8.086 1 89.31 245 LEU A N 1
ATOM 1952 C CA . LEU A 1 245 ? -10.195 -16.969 -6.699 1 89.31 245 LEU A CA 1
ATOM 1953 C C . LEU A 1 245 ? -8.875 -16.25 -6.41 1 89.31 245 LEU A C 1
ATOM 1955 O O . LEU A 1 245 ? -8.812 -15.391 -5.527 1 89.31 245 LEU A O 1
ATOM 1959 N N . ARG A 1 246 ? -7.883 -16.594 -7.156 1 87 246 ARG A N 1
ATOM 1960 C CA . ARG A 1 246 ? -6.602 -15.906 -7.023 1 87 246 ARG A CA 1
ATOM 1961 C C . ARG A 1 246 ? -6.711 -14.453 -7.465 1 87 246 ARG A C 1
ATOM 1963 O O . ARG A 1 246 ? -6.039 -13.578 -6.91 1 87 246 ARG A O 1
ATOM 1970 N N . ALA A 1 247 ? -7.609 -14.25 -8.344 1 85.75 247 ALA A N 1
ATOM 1971 C CA . ALA A 1 247 ? -7.777 -12.906 -8.883 1 85.75 247 ALA A CA 1
ATOM 1972 C C . ALA A 1 247 ? -8.75 -12.094 -8.031 1 85.75 247 ALA A C 1
ATOM 1974 O O . ALA A 1 247 ? -8.453 -10.953 -7.66 1 85.75 247 ALA A O 1
ATOM 1975 N N . LYS A 1 248 ? -9.844 -12.688 -7.711 1 89.31 248 LYS A N 1
ATOM 1976 C CA . LYS A 1 248 ? -10.852 -12 -6.906 1 89.31 248 LYS A CA 1
ATOM 1977 C C . LYS A 1 248 ? -11.57 -12.977 -5.98 1 89.31 248 LYS A C 1
ATOM 1979 O O . LYS A 1 248 ? -11.852 -14.117 -6.367 1 89.31 248 LYS A O 1
ATOM 1984 N N . LEU A 1 249 ? -11.703 -12.484 -4.773 1 90.06 249 LEU A N 1
ATOM 1985 C CA . LEU A 1 249 ? -12.375 -13.305 -3.771 1 90.06 249 LEU A CA 1
ATOM 1986 C C . LEU A 1 249 ? -13.852 -12.953 -3.682 1 90.06 249 LEU A C 1
ATOM 1988 O O . LEU A 1 249 ? -14.234 -12.016 -2.971 1 90.06 249 LEU A O 1
ATOM 1992 N N . ASP A 1 250 ? -14.562 -13.391 -4.531 1 79.06 250 ASP A N 1
ATOM 1993 C CA . ASP A 1 250 ? -16.016 -13.203 -4.527 1 79.06 250 ASP A CA 1
ATOM 1994 C C . ASP A 1 250 ? -16.734 -14.547 -4.406 1 79.06 250 ASP A C 1
ATOM 1996 O O . ASP A 1 250 ? -16.656 -15.383 -5.305 1 79.06 250 ASP A O 1
ATOM 2000 N N . SER A 1 251 ? -17.344 -14.75 -3.35 1 73.19 251 SER A N 1
ATOM 2001 C CA . SER A 1 251 ? -18.047 -16 -3.117 1 73.19 251 SER A CA 1
ATOM 2002 C C . SER A 1 251 ? -19.141 -16.219 -4.164 1 73.19 251 SER A C 1
ATOM 2004 O O . SER A 1 251 ? -19.484 -17.359 -4.469 1 73.19 251 SER A O 1
ATOM 2006 N N . ALA A 1 252 ? -19.562 -15.156 -4.734 1 71.62 252 ALA A N 1
ATOM 2007 C CA . ALA A 1 252 ? -20.609 -15.266 -5.742 1 71.62 252 ALA A CA 1
ATOM 2008 C C . ALA A 1 252 ? -20.094 -15.922 -7.016 1 71.62 252 ALA A C 1
ATOM 2010 O O . ALA A 1 252 ? -20.844 -16.578 -7.746 1 71.62 252 ALA A O 1
ATOM 2011 N N . GLU A 1 253 ? -18.859 -15.836 -7.238 1 70.69 253 GLU A N 1
ATOM 2012 C CA . GLU A 1 253 ? -18.25 -16.422 -8.43 1 70.69 253 GLU A CA 1
ATOM 2013 C C . GLU A 1 253 ? -18.141 -17.938 -8.305 1 70.69 253 GLU A C 1
ATOM 2015 O O . GLU A 1 253 ? -18.266 -18.656 -9.297 1 70.69 253 GLU A O 1
ATOM 2020 N N . VAL A 1 254 ? -17.922 -18.328 -7.066 1 73.81 254 VAL A N 1
ATOM 2021 C 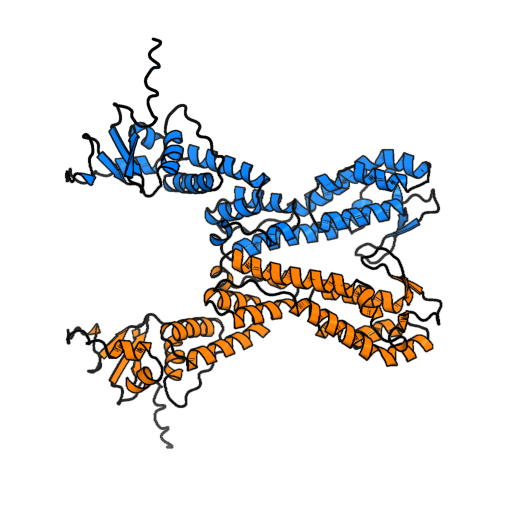CA . VAL A 1 254 ? -17.75 -19.75 -6.852 1 73.81 254 VAL A CA 1
ATOM 2022 C C . VAL A 1 254 ? -19.125 -20.438 -6.824 1 73.81 254 VAL A C 1
ATOM 2024 O O . VAL A 1 254 ? -19.234 -21.625 -7.137 1 73.81 254 VAL A O 1
ATOM 2027 N N . SER A 1 255 ? -20.094 -19.656 -6.641 1 67.62 255 SER A N 1
ATOM 2028 C CA . SER A 1 255 ? -21.422 -20.234 -6.469 1 67.62 255 SER A CA 1
ATOM 2029 C C . SER A 1 255 ? -22.156 -20.312 -7.801 1 67.62 255 SER A C 1
ATOM 2031 O O . SER A 1 255 ? -23.281 -20.828 -7.859 1 67.62 255 SER A O 1
ATOM 2033 N N . SER A 1 256 ? -21.359 -19.906 -8.781 1 68.88 256 SER A N 1
ATOM 2034 C CA . SER A 1 256 ? -22.109 -19.922 -10.039 1 68.88 256 SER A CA 1
ATOM 2035 C C . SER A 1 256 ? -22.219 -21.328 -10.617 1 68.88 256 SER A C 1
ATOM 2037 O O . SER A 1 256 ? -21.203 -21.938 -10.977 1 68.88 256 SER A O 1
ATOM 2039 N N . GLU A 1 257 ? -23.375 -21.875 -10.609 1 64.75 257 GLU A N 1
ATOM 2040 C CA . GLU A 1 257 ? -23.672 -23.203 -11.156 1 64.75 257 GLU A CA 1
ATOM 2041 C C . GLU A 1 257 ? -23.359 -23.266 -12.648 1 64.75 257 GLU A C 1
ATOM 2043 O O . GLU A 1 257 ? -22.953 -24.312 -13.156 1 64.75 257 GLU A O 1
ATOM 2048 N N . ASP A 1 258 ? -23.453 -22.125 -13.109 1 64.75 258 ASP A N 1
ATOM 2049 C CA . ASP A 1 258 ? -23.234 -22.062 -14.547 1 64.75 258 ASP A CA 1
ATOM 2050 C C . ASP A 1 258 ? -21.766 -22.359 -14.891 1 64.75 258 ASP A C 1
ATOM 2052 O O . ASP A 1 258 ? -21.484 -23.031 -15.883 1 64.75 258 ASP A O 1
ATOM 2056 N N . ALA A 1 259 ? -20.984 -22.016 -13.938 1 66.62 259 ALA A N 1
ATOM 2057 C CA . ALA A 1 259 ? -19.578 -22.266 -14.219 1 66.62 259 ALA A CA 1
ATOM 2058 C C . ALA A 1 259 ? -19.266 -23.75 -14.18 1 66.62 259 ALA A C 1
ATOM 2060 O O . ALA A 1 259 ? -18.5 -24.25 -15.016 1 66.62 259 ALA A O 1
ATOM 2061 N N . PHE A 1 260 ? -20.062 -24.422 -13.344 1 74.94 260 PHE A N 1
ATOM 2062 C CA . PHE A 1 260 ? -19.812 -25.844 -13.18 1 74.94 260 PHE A CA 1
ATOM 2063 C C . PHE A 1 260 ? -20.359 -26.641 -14.367 1 74.94 260 PHE A C 1
ATOM 2065 O O . PHE A 1 260 ? -19.75 -27.594 -14.828 1 74.94 260 PHE A O 1
ATOM 2072 N N . SER A 1 261 ? -21.453 -26.156 -14.898 1 71.94 261 SER A N 1
ATOM 2073 C CA . SER A 1 261 ? -22.125 -26.859 -15.984 1 71.94 261 SER A CA 1
ATOM 2074 C C . SER A 1 261 ? -21.25 -26.938 -17.219 1 71.94 261 SER A C 1
ATOM 2076 O O . SER A 1 261 ? -21.297 -27.922 -17.969 1 71.94 261 SER A O 1
ATOM 2078 N N . LEU A 1 262 ? -20.422 -26 -17.344 1 71.19 262 LEU A N 1
ATOM 2079 C CA . LEU A 1 262 ? -19.531 -25.969 -18.5 1 71.19 262 LEU A CA 1
ATOM 2080 C C . LEU A 1 262 ? -18.531 -27.125 -18.438 1 71.19 262 LEU A C 1
ATOM 2082 O O . LEU A 1 262 ? -18.234 -27.75 -19.453 1 71.19 262 LEU A O 1
ATOM 2086 N N . PHE A 1 263 ? -18.25 -27.484 -17.219 1 73.56 263 PHE A N 1
ATOM 2087 C CA . PHE A 1 263 ? -17.25 -28.547 -17.078 1 73.56 263 PHE A CA 1
ATOM 2088 C C . PHE A 1 263 ? -17.891 -29.922 -17.141 1 73.56 263 PHE A C 1
ATOM 2090 O O . PHE A 1 263 ? -17.297 -30.875 -17.641 1 73.56 263 PHE A O 1
ATOM 2097 N N . LEU A 1 264 ? -19.188 -29.938 -16.781 1 73 264 LEU A N 1
ATOM 2098 C CA . LEU A 1 264 ? -19.922 -31.203 -16.812 1 73 264 LEU A CA 1
ATOM 2099 C C . LEU A 1 264 ? -20.203 -31.625 -18.25 1 73 264 LEU A C 1
ATOM 2101 O O . LEU A 1 264 ? -20.25 -32.812 -18.547 1 73 264 LEU A O 1
ATOM 2105 N N . ARG A 1 265 ? -20.297 -30.656 -18.969 1 72.88 265 ARG A N 1
ATOM 2106 C CA . ARG A 1 265 ? -20.5 -30.984 -20.375 1 72.88 265 ARG A CA 1
ATOM 2107 C C . ARG A 1 265 ? -19.297 -31.719 -20.953 1 72.88 265 ARG A C 1
ATOM 2109 O O . ARG A 1 265 ? -19.438 -32.531 -21.859 1 72.88 265 ARG A O 1
ATOM 2116 N N . ASP A 1 266 ? -18.234 -31.562 -20.297 1 70 266 ASP A N 1
ATOM 2117 C CA . ASP A 1 266 ? -17.016 -32.219 -20.75 1 70 266 ASP A CA 1
ATOM 2118 C C . ASP A 1 266 ? -16.969 -33.656 -20.25 1 70 266 ASP A C 1
ATOM 2120 O O . ASP A 1 266 ? -16.25 -34.5 -20.812 1 70 266 ASP A O 1
ATOM 2124 N N . ALA A 1 267 ? -17.734 -34.156 -19.203 1 70.75 267 ALA A N 1
ATOM 2125 C CA . ALA A 1 267 ? -17.75 -35.5 -18.625 1 70.75 267 ALA A CA 1
ATOM 2126 C C . ALA A 1 267 ? -18.328 -36.5 -19.625 1 70.75 267 ALA A C 1
ATOM 2128 O O . ALA A 1 267 ? -17.969 -37.688 -19.594 1 70.75 267 ALA A O 1
ATOM 2129 N N . ARG A 1 268 ? -18.5 -36.312 -20.797 1 74.88 268 ARG A N 1
ATOM 2130 C CA . ARG A 1 268 ? -19.062 -37.156 -21.828 1 74.88 268 ARG A CA 1
ATOM 2131 C C . ARG A 1 268 ? -19.672 -38.406 -21.234 1 74.88 268 ARG A C 1
ATOM 2133 O O . ARG A 1 268 ? -20.141 -39.312 -21.969 1 74.88 268 ARG A O 1
ATOM 2140 N N . CYS A 1 269 ? -19.594 -38.594 -19.906 1 83.94 269 CYS A N 1
ATOM 2141 C CA . CYS A 1 269 ? -20.172 -39.75 -19.219 1 83.94 269 CYS A CA 1
ATOM 2142 C C . CYS A 1 269 ? -21.547 -39.406 -18.656 1 83.94 269 CYS A C 1
ATOM 2144 O O . CYS A 1 269 ? -21.688 -38.5 -17.859 1 83.94 269 CYS A O 1
ATOM 2146 N N . ALA A 1 270 ? -22.531 -40.156 -19.094 1 83.25 270 ALA A N 1
ATOM 2147 C CA . ALA A 1 270 ? -23.906 -39.938 -18.703 1 83.25 270 ALA A CA 1
ATOM 2148 C C . ALA A 1 270 ? -24.094 -40.062 -17.203 1 83.25 270 ALA A C 1
ATOM 2150 O O . ALA A 1 270 ? -24.828 -39.312 -16.578 1 83.25 270 ALA A O 1
ATOM 2151 N N . THR A 1 271 ? -23.438 -41 -16.609 1 85.38 271 THR A N 1
ATOM 2152 C CA . THR A 1 271 ? -23.516 -41.219 -15.164 1 85.38 271 THR A CA 1
ATOM 2153 C C . THR A 1 271 ? -22.953 -40 -14.406 1 85.38 271 THR A C 1
ATOM 2155 O O . THR A 1 271 ? -23.562 -39.531 -13.445 1 85.38 271 THR A O 1
ATOM 2158 N N . CYS A 1 272 ? -21.844 -39.5 -14.812 1 85.25 272 CYS A N 1
ATOM 2159 C CA . CYS A 1 272 ? -21.203 -38.344 -14.195 1 85.25 272 CYS A CA 1
ATOM 2160 C C . CYS A 1 272 ? -22.125 -37.125 -14.266 1 85.25 272 CYS A C 1
ATOM 2162 O O . CYS A 1 272 ? -22.25 -36.375 -13.289 1 85.25 272 CYS A O 1
ATOM 2164 N N . GLN A 1 273 ? -22.781 -37 -15.383 1 84.19 273 GLN A N 1
ATOM 2165 C CA . GLN A 1 273 ? -23.625 -35.844 -15.609 1 84.19 273 GLN A CA 1
ATOM 2166 C C . GLN A 1 273 ? -24.828 -35.844 -14.656 1 84.19 273 GLN A C 1
ATOM 2168 O O . GLN A 1 273 ? -25.141 -34.812 -14.055 1 84.19 273 GLN A O 1
ATOM 2173 N N . VAL A 1 274 ? -25.375 -37 -14.516 1 83.94 274 VAL A N 1
ATOM 2174 C CA . VAL A 1 274 ? -26.562 -37.125 -13.68 1 83.94 274 VAL A CA 1
ATOM 2175 C C . VAL A 1 274 ? -26.188 -36.906 -12.211 1 83.94 274 VAL A C 1
ATOM 2177 O O . VAL A 1 274 ? -26.844 -36.125 -11.508 1 83.94 274 VAL A O 1
ATOM 2180 N N . ILE A 1 275 ? -25.188 -37.5 -11.766 1 83.81 275 ILE A N 1
ATOM 2181 C CA . ILE A 1 275 ? -24.812 -37.438 -10.359 1 83.81 275 ILE A CA 1
ATOM 2182 C C . ILE A 1 275 ? -24.344 -36.031 -10.016 1 83.81 275 ILE A C 1
ATOM 2184 O O . ILE A 1 275 ? -24.672 -35.5 -8.953 1 83.81 275 ILE A O 1
ATOM 2188 N N . ALA A 1 276 ? -23.531 -35.469 -10.906 1 83.31 276 ALA A N 1
ATOM 2189 C CA . ALA A 1 276 ? -23.047 -34.125 -10.695 1 83.31 276 ALA A CA 1
ATOM 2190 C C . ALA A 1 276 ? -24.203 -33.125 -10.617 1 83.31 276 ALA A C 1
ATOM 2192 O O . ALA A 1 276 ? -24.219 -32.25 -9.758 1 83.31 276 ALA A O 1
ATOM 2193 N N . ALA A 1 277 ? -25.156 -33.281 -11.516 1 81.12 277 ALA A N 1
ATOM 2194 C CA . ALA A 1 277 ? -26.312 -32.375 -11.539 1 81.12 277 ALA A CA 1
ATOM 2195 C C . ALA A 1 277 ? -27.094 -32.469 -10.227 1 81.12 277 ALA A C 1
ATOM 2197 O O . ALA A 1 277 ? -27.625 -31.453 -9.758 1 81.12 277 ALA A O 1
ATOM 2198 N N . THR A 1 278 ? -27.047 -33.594 -9.625 1 83.62 278 THR A N 1
ATOM 2199 C CA . THR A 1 278 ? -27.812 -33.812 -8.406 1 83.62 278 THR A CA 1
ATOM 2200 C C . THR A 1 278 ? -27.125 -33.188 -7.199 1 83.62 278 THR A C 1
ATOM 2202 O O . THR A 1 278 ? -27.781 -32.656 -6.309 1 83.62 278 THR A O 1
ATOM 2205 N N . HIS A 1 279 ? -25.812 -33.219 -7.223 1 86.31 279 HIS A N 1
ATOM 2206 C CA . HIS A 1 279 ? -25.109 -32.906 -5.98 1 86.31 279 HIS A CA 1
ATOM 2207 C C . HIS A 1 279 ? -24.266 -31.656 -6.129 1 86.31 279 HIS A C 1
ATOM 2209 O O . HIS A 1 279 ? -23.594 -31.234 -5.176 1 86.31 279 HIS A O 1
ATOM 2215 N N . ILE A 1 280 ? -24.328 -30.984 -7.277 1 83.38 280 ILE A N 1
ATOM 2216 C CA . ILE A 1 280 ? -23.453 -29.859 -7.574 1 83.38 280 ILE A CA 1
ATOM 2217 C C . ILE A 1 280 ? -23.797 -28.688 -6.656 1 83.38 280 ILE A C 1
ATOM 2219 O O . ILE A 1 280 ? -22.906 -27.953 -6.215 1 83.38 280 ILE A O 1
ATOM 2223 N N . THR A 1 281 ? -25.062 -28.516 -6.387 1 84.69 281 THR A N 1
ATOM 2224 C CA . THR A 1 281 ? -25.484 -27.406 -5.539 1 84.69 281 THR A CA 1
ATOM 2225 C C . THR A 1 281 ? -24.906 -27.547 -4.137 1 84.69 281 THR A C 1
ATOM 2227 O O . THR A 1 281 ? -24.422 -26.562 -3.561 1 84.69 281 THR A O 1
ATOM 2230 N N . THR A 1 282 ? -24.922 -28.75 -3.633 1 88.19 282 THR A N 1
ATOM 2231 C CA . THR A 1 282 ? -24.375 -29.016 -2.311 1 88.19 282 THR A CA 1
ATOM 2232 C C . THR A 1 282 ? -22.875 -28.734 -2.297 1 88.19 282 THR A C 1
ATOM 2234 O O . THR A 1 282 ? -22.359 -28.125 -1.352 1 88.19 282 THR A O 1
ATOM 2237 N N . PHE A 1 283 ? -22.188 -29.094 -3.357 1 89.12 283 PHE A N 1
ATOM 2238 C CA . PHE A 1 283 ? -20.75 -28.906 -3.482 1 89.12 283 PHE A CA 1
ATOM 2239 C C . PHE A 1 283 ? -20.422 -27.422 -3.545 1 89.12 283 PHE A C 1
ATOM 2241 O O . PHE A 1 283 ? -19.547 -26.938 -2.816 1 89.12 283 PHE A O 1
ATOM 2248 N N . ILE A 1 284 ? -21.156 -26.688 -4.316 1 87.44 284 ILE A N 1
ATOM 2249 C CA . ILE A 1 284 ? -20.891 -25.281 -4.547 1 87.44 284 ILE A CA 1
ATOM 2250 C C . ILE A 1 284 ? -21.203 -24.484 -3.281 1 87.44 284 ILE A C 1
ATOM 2252 O O . ILE A 1 284 ? -20.453 -23.562 -2.928 1 87.44 284 ILE A O 1
ATOM 2256 N N . ARG A 1 285 ? -22.219 -24.844 -2.598 1 87.81 285 ARG A N 1
ATOM 2257 C CA . ARG A 1 285 ? -22.578 -24.156 -1.36 1 87.81 285 ARG A CA 1
ATOM 2258 C C . ARG A 1 285 ? -21.531 -24.375 -0.282 1 87.81 285 ARG A C 1
ATOM 2260 O O . ARG A 1 285 ? -21.188 -23.453 0.462 1 87.81 285 ARG A O 1
ATOM 2267 N N . LYS A 1 286 ? -21.078 -25.625 -0.254 1 91.19 286 LYS A N 1
ATOM 2268 C CA . LYS A 1 286 ? -20.031 -25.922 0.714 1 91.19 286 LYS A CA 1
ATOM 2269 C C . LYS A 1 286 ? -18.75 -25.141 0.406 1 91.19 286 LYS A C 1
ATOM 2271 O O . LYS A 1 286 ? -18.125 -24.578 1.31 1 91.19 286 LYS A O 1
ATOM 2276 N N . MET A 1 287 ? -18.406 -25.078 -0.861 1 90.31 287 MET A N 1
ATOM 2277 C CA . MET A 1 287 ? -17.234 -24.328 -1.269 1 90.31 287 MET A CA 1
ATOM 2278 C C . MET A 1 287 ? -17.375 -22.844 -0.916 1 90.31 287 MET A C 1
ATOM 2280 O O . MET A 1 287 ? -16.469 -22.234 -0.367 1 90.31 287 MET A O 1
ATOM 2284 N N . ALA A 1 288 ? -18.5 -22.297 -1.192 1 90.5 288 ALA A N 1
ATOM 2285 C CA . ALA A 1 288 ? -18.781 -20.891 -0.877 1 90.5 288 ALA A CA 1
ATOM 2286 C C . ALA A 1 288 ? -18.672 -20.641 0.623 1 90.5 288 ALA A C 1
ATOM 2288 O O . ALA A 1 288 ? -18.141 -19.609 1.046 1 90.5 288 ALA A O 1
ATOM 2289 N N . SER A 1 289 ? -19.141 -21.547 1.356 1 92.12 289 SER A N 1
ATOM 2290 C CA . SER A 1 289 ? -19.078 -21.438 2.811 1 92.12 289 SER A CA 1
ATOM 2291 C C . SER A 1 289 ? -17.641 -21.469 3.311 1 92.12 289 SER A C 1
ATOM 2293 O O . SER A 1 289 ? -17.281 -20.734 4.234 1 92.12 289 SER A O 1
ATOM 2295 N N . GLU A 1 290 ? -16.859 -22.359 2.676 1 92.94 290 GLU A N 1
ATOM 2296 C CA . GLU A 1 290 ? -15.445 -22.422 3.047 1 92.94 290 GLU A CA 1
ATOM 2297 C C . GLU A 1 290 ? -14.734 -21.109 2.742 1 92.94 290 GLU A C 1
ATOM 2299 O O . GLU A 1 290 ? -13.961 -20.609 3.561 1 92.94 290 GLU A O 1
ATOM 2304 N N . VAL A 1 291 ? -15.047 -20.562 1.603 1 93.06 291 VAL A N 1
ATOM 2305 C CA . VAL A 1 291 ? -14.438 -19.312 1.181 1 93.06 291 VAL A CA 1
ATOM 2306 C C . VAL A 1 291 ? -14.836 -18.188 2.139 1 93.06 291 VAL A C 1
ATOM 2308 O O . VAL A 1 291 ? -13.977 -17.469 2.66 1 93.06 291 VAL A O 1
ATOM 2311 N N . SER A 1 292 ? -16.125 -18.094 2.457 1 92.69 292 SER A N 1
ATOM 2312 C CA . SER A 1 292 ? -16.609 -17.062 3.357 1 92.69 292 SER A CA 1
ATOM 2313 C C . SER A 1 292 ? -16.047 -17.234 4.766 1 92.69 292 SER A C 1
ATOM 2315 O O . SER A 1 292 ? -15.75 -16.25 5.441 1 92.69 292 SER A O 1
ATOM 2317 N N . GLY A 1 293 ? -15.984 -18.453 5.16 1 94.19 293 GLY A N 1
ATOM 2318 C CA . GLY A 1 293 ? -15.438 -18.75 6.48 1 94.19 293 GLY A CA 1
ATOM 2319 C C . GLY A 1 293 ? -13.992 -18.312 6.641 1 94.19 293 GLY A C 1
ATOM 2320 O O . GLY A 1 293 ? -13.633 -17.719 7.66 1 94.19 293 GLY A O 1
ATOM 2321 N N . GLU A 1 294 ? -13.195 -18.609 5.629 1 95 294 GLU A N 1
ATOM 2322 C CA . GLU A 1 294 ? -11.781 -18.234 5.688 1 95 294 GLU A CA 1
ATOM 2323 C C . GLU A 1 294 ? -11.609 -16.719 5.672 1 95 294 GLU A C 1
ATOM 2325 O O . GLU A 1 294 ? -10.711 -16.188 6.332 1 95 294 GLU A O 1
ATOM 2330 N N . ILE A 1 295 ? -12.469 -16 4.938 1 94.62 295 ILE A N 1
ATOM 2331 C CA . ILE A 1 295 ? -12.414 -14.547 4.871 1 94.62 295 ILE A CA 1
ATOM 2332 C C . ILE A 1 295 ? -12.773 -13.953 6.23 1 94.62 295 ILE A C 1
ATOM 2334 O O . ILE A 1 295 ? -12.133 -13.008 6.691 1 94.62 295 ILE A O 1
ATOM 2338 N N . SER A 1 296 ? -13.734 -14.492 6.914 1 94.25 296 SER A N 1
ATOM 2339 C CA . SER A 1 296 ? -14.234 -13.977 8.188 1 94.25 296 SER A CA 1
ATOM 2340 C C . SER A 1 296 ? -13.195 -14.125 9.289 1 94.25 296 SER A C 1
ATOM 2342 O O . SER A 1 296 ? -13.258 -13.438 10.312 1 94.25 296 SER A O 1
ATOM 2344 N N . LYS A 1 297 ? -12.25 -15.023 9.133 1 95.62 297 LYS A N 1
ATOM 2345 C CA . LYS A 1 297 ? -11.211 -15.258 10.141 1 95.62 297 LYS A CA 1
ATOM 2346 C C . LYS A 1 297 ? -10.188 -14.133 10.141 1 95.62 297 LYS A C 1
ATOM 2348 O O . LYS A 1 297 ? -9.422 -13.977 11.094 1 95.62 297 LYS A O 1
ATOM 2353 N N . VAL A 1 298 ? -10.133 -13.445 9.039 1 96.19 298 VAL A N 1
ATOM 2354 C CA . VAL A 1 298 ? -9.141 -12.383 8.914 1 96.19 298 VAL A CA 1
ATOM 2355 C C . VAL A 1 298 ? -9.766 -11.047 9.312 1 96.19 298 VAL A C 1
ATOM 2357 O O . VAL A 1 298 ? -10.844 -10.695 8.836 1 96.19 298 VAL A O 1
ATOM 2360 N N . GLU A 1 299 ? -9.117 -10.305 10.156 1 94.56 299 GLU A N 1
ATOM 2361 C CA . GLU A 1 299 ? -9.594 -8.992 10.586 1 94.56 299 GLU A CA 1
ATOM 2362 C C . GLU A 1 299 ? -8.672 -7.883 10.086 1 94.56 299 GLU A C 1
ATOM 2364 O O . GLU A 1 299 ? -7.449 -8.023 10.117 1 94.56 299 GLU A O 1
ATOM 2369 N N . LEU A 1 300 ? -9.312 -6.848 9.602 1 95.56 300 LEU A N 1
ATOM 2370 C CA . LEU A 1 300 ? -8.539 -5.668 9.227 1 95.56 300 LEU A CA 1
ATOM 2371 C C . LEU A 1 300 ? -7.953 -4.984 10.453 1 95.56 300 LEU A C 1
ATOM 2373 O O . LEU A 1 300 ? -8.68 -4.688 11.414 1 95.56 300 LEU A O 1
ATOM 2377 N N . GLU A 1 301 ? -6.648 -4.773 10.469 1 92.81 301 GLU A N 1
ATOM 2378 C CA . GLU A 1 301 ? -6.027 -3.965 11.508 1 92.81 301 GLU A CA 1
ATOM 2379 C C . GLU A 1 301 ? -6.398 -2.492 11.359 1 92.81 301 GLU A C 1
ATOM 2381 O O . GLU A 1 301 ? -6.152 -1.886 10.32 1 92.81 301 GLU A O 1
ATOM 2386 N N . PHE A 1 302 ? -7.082 -1.976 12.32 1 92 302 PHE A N 1
ATOM 2387 C CA . PHE A 1 302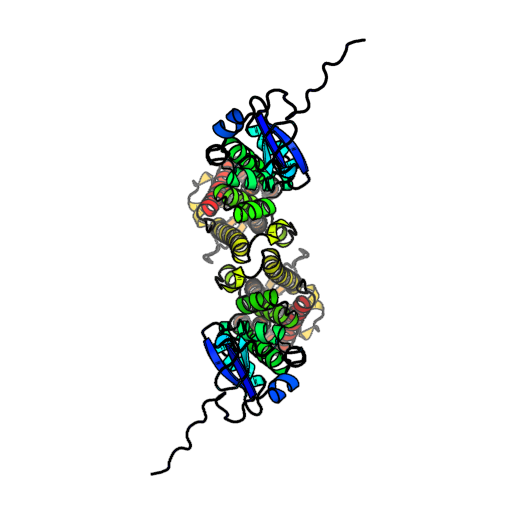 ? -7.547 -0.595 12.266 1 92 302 PHE A CA 1
ATOM 2388 C C . PHE A 1 302 ? -7.078 0.182 13.492 1 92 302 PHE A C 1
ATOM 2390 O O . PHE A 1 302 ? -7.199 -0.298 14.625 1 92 302 PHE A O 1
ATOM 2397 N N . VAL A 1 303 ? -6.324 1.322 13.258 1 83.25 303 VAL A N 1
ATOM 2398 C CA . VAL A 1 303 ? -5.859 2.158 14.359 1 83.25 303 VAL A CA 1
ATOM 2399 C C . VAL A 1 303 ? -6.82 3.33 14.555 1 83.25 303 VAL A C 1
ATOM 2401 O O . VAL A 1 303 ? -7.062 4.105 13.633 1 83.25 303 VAL A O 1
ATOM 2404 N N . SER A 1 304 ? -7.504 3.383 15.672 1 73.06 304 SER A N 1
ATOM 2405 C CA . SER A 1 304 ? -8.469 4.43 16 1 73.06 304 SER A CA 1
ATOM 2406 C C . SER A 1 304 ? -7.766 5.711 16.438 1 73.06 304 SER A C 1
ATOM 2408 O O . SER A 1 304 ? -6.672 5.66 17 1 73.06 304 SER A O 1
ATOM 2410 N N . MET B 1 1 ? 54.375 10.164 33.281 1 24.16 1 MET B N 1
ATOM 2411 C CA . MET B 1 1 ? 53.156 10.984 33.438 1 24.16 1 MET B CA 1
ATOM 2412 C C . MET B 1 1 ? 52.75 11.609 32.125 1 24.16 1 MET B C 1
ATOM 2414 O O . MET B 1 1 ? 53.312 12.625 31.703 1 24.16 1 MET B O 1
ATOM 2418 N N . ASN B 1 2 ? 52.688 10.844 31.031 1 30.41 2 ASN B N 1
ATOM 2419 C CA . ASN B 1 2 ? 52.375 11.148 29.641 1 30.41 2 ASN B CA 1
ATOM 2420 C C . ASN B 1 2 ? 51.062 11.922 29.516 1 30.41 2 ASN B C 1
ATOM 2422 O O . ASN B 1 2 ? 50 11.391 29.797 1 30.41 2 ASN B O 1
ATOM 2426 N N . SER B 1 3 ? 51 13.219 29.922 1 30.08 3 SER B N 1
ATOM 2427 C CA . SER B 1 3 ? 49.906 14.156 29.953 1 30.08 3 SER B CA 1
ATOM 2428 C C . SER B 1 3 ? 49.094 14.094 28.656 1 30.08 3 SER B C 1
ATOM 2430 O O . SER B 1 3 ? 49.625 14.336 27.578 1 30.08 3 SER B O 1
ATOM 2432 N N . LYS B 1 4 ? 48.219 13.156 28.562 1 33.69 4 LYS B N 1
ATOM 2433 C CA . LYS B 1 4 ? 47.219 13.062 27.484 1 33.69 4 LYS B CA 1
ATOM 2434 C C . LYS B 1 4 ? 46.719 14.445 27.109 1 33.69 4 LYS B C 1
ATOM 2436 O O . LYS B 1 4 ? 46.25 15.203 27.969 1 33.69 4 LYS B O 1
ATOM 2441 N N . ALA B 1 5 ? 47.188 15.117 26.094 1 38.41 5 ALA B N 1
ATOM 2442 C CA . ALA B 1 5 ? 46.656 16.359 25.531 1 38.41 5 ALA B CA 1
ATOM 2443 C C . ALA B 1 5 ? 45.156 16.406 25.641 1 38.41 5 ALA B C 1
ATOM 2445 O O . ALA B 1 5 ? 44.469 15.383 25.484 1 38.41 5 ALA B O 1
ATOM 2446 N N . PRO B 1 6 ? 44.531 17.25 26.453 1 35.28 6 PRO B N 1
ATOM 2447 C CA . PRO B 1 6 ? 43.094 17.281 26.656 1 35.28 6 PRO B CA 1
ATOM 2448 C C . PRO B 1 6 ? 42.312 17.031 25.359 1 35.28 6 PRO B C 1
ATOM 2450 O O . PRO B 1 6 ? 42.75 17.422 24.281 1 35.28 6 PRO B O 1
ATOM 2453 N N . SER B 1 7 ? 41.812 15.883 25.078 1 38.22 7 SER B N 1
ATOM 2454 C CA . SER B 1 7 ? 40.906 15.547 23.984 1 38.22 7 SER B CA 1
ATOM 2455 C C . SER B 1 7 ? 40.031 16.75 23.609 1 38.22 7 SER B C 1
ATOM 2457 O O . SER B 1 7 ? 39.25 17.234 24.422 1 38.22 7 SER B O 1
ATOM 2459 N N . ILE B 1 8 ? 40.531 17.891 23.078 1 41.22 8 ILE B N 1
ATOM 2460 C CA . ILE B 1 8 ? 39.75 19.016 22.578 1 41.22 8 ILE B CA 1
ATOM 2461 C C . ILE B 1 8 ? 38.406 18.516 22.016 1 41.22 8 ILE B C 1
ATOM 2463 O O . ILE B 1 8 ? 38.406 17.688 21.109 1 41.22 8 ILE B O 1
ATOM 2467 N N . LEU B 1 9 ? 37.438 18.391 22.906 1 52.41 9 LEU B N 1
ATOM 2468 C CA . LEU B 1 9 ? 36.062 18.047 22.516 1 52.41 9 LEU B CA 1
ATOM 2469 C C . LEU B 1 9 ? 35.656 18.75 21.219 1 52.41 9 LEU B C 1
ATOM 2471 O O . LEU B 1 9 ? 36 19.922 21.016 1 52.41 9 LEU B O 1
ATOM 2475 N N . PRO B 1 10 ? 35.438 18.172 20.156 1 64.25 10 PRO B N 1
ATOM 2476 C CA . PRO B 1 10 ? 34.938 18.812 18.938 1 64.25 10 PRO B CA 1
ATOM 2477 C C . PRO B 1 10 ? 33.938 19.922 19.219 1 64.25 10 PRO B C 1
ATOM 2479 O O . PRO B 1 10 ? 33.188 19.859 20.203 1 64.25 10 PRO B O 1
ATOM 2482 N N . PHE B 1 11 ? 34.125 21.219 18.875 1 72.69 11 PHE B N 1
ATOM 2483 C CA . PHE B 1 11 ? 33.25 22.375 18.906 1 72.69 11 PHE B CA 1
ATOM 2484 C C . PHE B 1 11 ? 33.562 23.25 20.109 1 72.69 11 PHE B C 1
ATOM 2486 O O . PHE B 1 11 ? 32.625 23.828 20.719 1 72.69 11 PHE B O 1
ATOM 2493 N N . SER B 1 12 ? 34.781 23.047 20.688 1 72.12 12 SER B N 1
ATOM 2494 C CA . SER B 1 12 ? 35.188 23.891 21.812 1 72.12 12 SER B CA 1
ATOM 2495 C C . SER B 1 12 ? 36.406 24.75 21.469 1 72.12 12 SER B C 1
ATOM 2497 O O . SER B 1 12 ? 37.156 25.156 22.359 1 72.12 12 SER B O 1
ATOM 2499 N N . SER B 1 13 ? 36.562 25 20.219 1 75 13 SER B N 1
ATOM 2500 C CA . SER B 1 13 ? 37.75 25.766 19.797 1 75 13 SER B CA 1
ATOM 2501 C C . SER B 1 13 ? 37.719 27.172 20.375 1 75 13 SER B C 1
ATOM 2503 O O . SER B 1 13 ? 36.656 27.828 20.375 1 75 13 SER B O 1
ATOM 2505 N N . PRO B 1 14 ? 38.719 27.703 20.953 1 80.88 14 PRO B N 1
ATOM 2506 C CA . PRO B 1 14 ? 38.812 29.094 21.438 1 80.88 14 PRO B CA 1
ATOM 2507 C C . PRO B 1 14 ? 38.75 30.109 20.312 1 80.88 14 PRO B C 1
ATOM 2509 O O . PRO B 1 14 ? 38.562 31.312 20.562 1 80.88 14 PRO B O 1
ATOM 2512 N N . PHE B 1 15 ? 38.938 29.688 19.141 1 84.5 15 PHE B N 1
ATOM 2513 C CA . PHE B 1 15 ? 38.938 30.594 18 1 84.5 15 PHE B CA 1
ATOM 2514 C C . PHE B 1 15 ? 37.562 30.703 17.375 1 84.5 15 PHE B C 1
ATOM 2516 O O . PHE B 1 15 ? 37.375 31.406 16.375 1 84.5 15 PHE B O 1
ATOM 2523 N N . ALA B 1 16 ? 36.625 30.109 18 1 91.31 16 ALA B N 1
ATOM 2524 C CA . ALA B 1 16 ? 35.25 30.141 17.469 1 91.31 16 ALA B CA 1
ATOM 2525 C C . ALA B 1 16 ? 34.719 31.562 17.438 1 91.31 16 ALA B C 1
ATOM 2527 O O . ALA B 1 16 ? 35.062 32.375 18.281 1 91.31 16 ALA B O 1
ATOM 2528 N N . ASP B 1 17 ? 33.969 31.938 16.484 1 91.94 17 ASP B N 1
ATOM 2529 C CA . ASP B 1 17 ? 33.406 33.281 16.391 1 91.94 17 ASP B CA 1
ATOM 2530 C C . ASP B 1 17 ? 31.875 33.219 16.297 1 91.94 17 ASP B C 1
ATOM 2532 O O . ASP B 1 17 ? 31.219 34.25 16.109 1 91.94 17 ASP B O 1
ATOM 2536 N N . VAL B 1 18 ? 31.344 32 16.438 1 92.69 18 VAL B N 1
ATOM 2537 C CA . VAL B 1 18 ? 29.891 31.875 16.469 1 92.69 18 VAL B CA 1
ATOM 2538 C C . VAL B 1 18 ? 29.5 30.625 17.266 1 92.69 18 VAL B C 1
ATOM 2540 O O . VAL B 1 18 ? 30.266 29.656 17.312 1 92.69 18 VAL B O 1
ATOM 2543 N N . ILE B 1 19 ? 28.391 30.641 17.875 1 93.31 19 ILE B N 1
ATOM 2544 C CA . ILE B 1 19 ? 27.859 29.484 18.578 1 93.31 19 ILE B CA 1
ATOM 2545 C C . ILE B 1 19 ? 26.531 29.062 17.953 1 93.31 19 ILE B C 1
ATOM 2547 O O . ILE B 1 19 ? 25.625 29.859 17.781 1 93.31 19 ILE B O 1
ATOM 2551 N N . LEU B 1 20 ? 26.5 27.828 17.547 1 94.5 20 LEU B N 1
ATOM 2552 C CA . LEU B 1 20 ? 25.234 27.219 17.109 1 94.5 20 LEU B CA 1
ATOM 2553 C C . LEU B 1 20 ? 24.609 26.406 18.234 1 94.5 20 LEU B C 1
ATOM 2555 O O . LEU B 1 20 ? 25.25 25.531 18.797 1 94.5 20 LEU B O 1
ATOM 2559 N N . ARG B 1 21 ? 23.344 26.719 18.5 1 94.38 21 ARG B N 1
ATOM 2560 C CA . ARG B 1 21 ? 22.688 26.078 19.641 1 94.38 21 ARG B CA 1
ATOM 2561 C C . ARG B 1 21 ? 21.578 25.125 19.156 1 94.38 21 ARG B C 1
ATOM 2563 O O . ARG B 1 21 ? 20.719 25.516 18.375 1 94.38 21 ARG B O 1
ATOM 2570 N N . SER B 1 22 ? 21.656 23.891 19.672 1 96 22 SER B N 1
ATOM 2571 C CA . SER B 1 22 ? 20.656 22.875 19.328 1 96 22 SER B CA 1
ATOM 2572 C C . SER B 1 22 ? 19.312 23.188 19.984 1 96 22 SER B C 1
ATOM 2574 O O . SER B 1 22 ? 19.219 24.078 20.828 1 96 22 SER B O 1
ATOM 2576 N N . SER B 1 23 ? 18.266 22.453 19.578 1 95.44 23 SER B N 1
ATOM 2577 C CA . SER B 1 23 ? 16.922 22.641 20.109 1 95.44 23 SER B CA 1
ATOM 2578 C C . SER B 1 23 ? 16.875 22.281 21.594 1 95.44 23 SER B C 1
ATOM 2580 O O . SER B 1 23 ? 16 22.766 22.328 1 95.44 23 SER B O 1
ATOM 2582 N N . GLU B 1 24 ? 17.875 21.516 22.047 1 94.56 24 GLU B N 1
ATOM 2583 C CA . GLU B 1 24 ? 17.922 21.094 23.453 1 94.56 24 GLU B CA 1
ATOM 2584 C C . GLU B 1 24 ? 18.812 22.016 24.281 1 94.56 24 GLU B C 1
ATOM 2586 O O . GLU B 1 24 ? 18.969 21.812 25.484 1 94.56 24 GLU B O 1
ATOM 2591 N N . GLY B 1 25 ? 19.5 22.906 23.641 1 92.06 25 GLY B N 1
ATOM 2592 C CA . GLY B 1 25 ? 20.297 23.891 24.375 1 92.06 25 GLY B CA 1
ATOM 2593 C C . GLY B 1 25 ? 21.781 23.594 24.359 1 92.06 25 GLY B C 1
ATOM 2594 O O . GLY B 1 25 ? 22.547 24.234 25.078 1 92.06 25 GLY B O 1
ATOM 2595 N N . THR B 1 26 ? 22.188 22.641 23.594 1 93.94 26 THR B N 1
ATOM 2596 C CA . THR B 1 26 ? 23.609 22.328 23.484 1 93.94 26 THR B CA 1
ATOM 2597 C C . THR B 1 26 ? 24.312 23.297 22.547 1 93.94 26 THR B C 1
ATOM 2599 O O . THR B 1 26 ? 23.828 23.578 21.453 1 93.94 26 THR B O 1
ATOM 2602 N N . ASP B 1 27 ? 25.453 23.766 23 1 93.38 27 ASP B N 1
ATOM 2603 C CA . ASP B 1 27 ? 26.172 24.781 22.234 1 93.38 27 ASP B CA 1
ATOM 2604 C C . ASP B 1 27 ? 27.297 24.141 21.422 1 93.38 27 ASP B C 1
ATOM 2606 O O . ASP B 1 27 ? 28.047 23.297 21.922 1 93.38 27 ASP B O 1
ATOM 2610 N N . PHE B 1 28 ? 27.422 24.594 20.188 1 94.19 28 PHE B N 1
ATOM 2611 C CA . PHE B 1 28 ? 28.531 24.219 19.297 1 94.19 28 PHE B CA 1
ATOM 2612 C C . PHE B 1 28 ? 29.312 25.453 18.844 1 94.19 28 PHE B C 1
ATOM 2614 O O . PHE B 1 28 ? 28.797 26.266 18.094 1 94.19 28 PHE B O 1
ATOM 2621 N N . ARG B 1 29 ? 30.5 25.531 19.312 1 93.56 29 ARG B N 1
ATOM 2622 C CA . ARG B 1 29 ? 31.359 26.656 18.953 1 93.56 29 ARG B CA 1
ATOM 2623 C C . ARG B 1 29 ? 32.062 26.391 17.625 1 93.56 29 ARG B C 1
ATOM 2625 O O . ARG B 1 29 ? 32.781 25.406 17.484 1 93.56 29 ARG B O 1
ATOM 2632 N N . MET B 1 30 ? 31.766 27.266 16.609 1 93.62 30 MET B N 1
ATOM 2633 C CA . MET B 1 30 ? 32.281 27.062 15.25 1 93.62 30 MET B CA 1
ATOM 2634 C C . MET B 1 30 ? 32.906 28.344 14.711 1 93.62 30 MET B C 1
ATOM 2636 O O . MET B 1 30 ? 32.75 29.422 15.289 1 93.62 30 MET B O 1
ATOM 2640 N N . LEU B 1 31 ? 33.75 28.141 13.711 1 92.31 31 LEU B N 1
ATOM 2641 C CA . LEU B 1 31 ? 34.219 29.266 12.914 1 92.31 31 LEU B CA 1
ATOM 2642 C C . LEU B 1 31 ? 33.25 29.562 11.781 1 92.31 31 LEU B C 1
ATOM 2644 O O . LEU B 1 31 ? 32.875 28.672 11.023 1 92.31 31 LEU B O 1
ATOM 2648 N N . LYS B 1 32 ? 32.844 30.766 11.625 1 92.38 32 LYS B N 1
ATOM 2649 C CA . LYS B 1 32 ? 31.922 31.172 10.578 1 92.38 32 LYS B CA 1
ATOM 2650 C C . LYS B 1 32 ? 32.469 30.781 9.195 1 92.38 32 LYS B C 1
ATOM 2652 O O . LYS B 1 32 ? 31.688 30.375 8.328 1 92.38 32 LYS B O 1
ATOM 2657 N N . VAL B 1 33 ? 33.719 30.922 9.031 1 92.06 33 VAL B N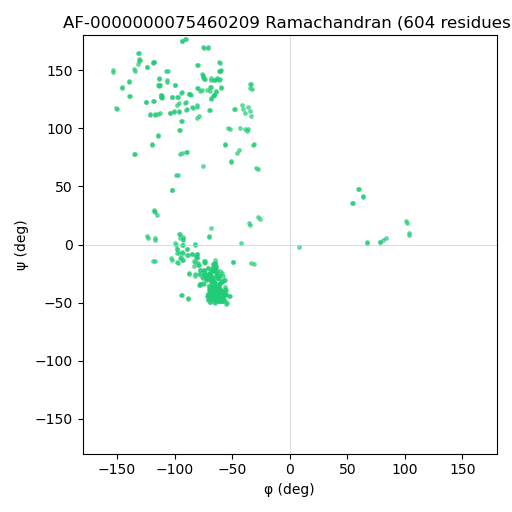 1
ATOM 2658 C CA . VAL B 1 33 ? 34.312 30.672 7.738 1 92.06 33 VAL B CA 1
ATOM 2659 C C . VAL B 1 33 ? 34.094 29.203 7.332 1 92.06 33 VAL B C 1
ATOM 2661 O O . VAL B 1 33 ? 33.875 28.906 6.152 1 92.06 33 VAL B O 1
ATOM 2664 N N . ASP B 1 34 ? 34.156 28.312 8.281 1 92.62 34 ASP B N 1
ATOM 2665 C CA . ASP B 1 34 ? 33.938 26.906 8 1 92.62 34 ASP B CA 1
ATOM 2666 C C . ASP B 1 34 ? 32.5 26.641 7.578 1 92.62 34 ASP B C 1
ATOM 2668 O O . ASP B 1 34 ? 32.219 25.844 6.668 1 92.62 34 ASP B O 1
ATOM 2672 N N . LEU B 1 35 ? 31.578 27.297 8.164 1 94.44 35 LEU B N 1
ATOM 2673 C CA . LEU B 1 35 ? 30.172 27.156 7.855 1 94.44 35 LEU B CA 1
ATOM 2674 C C . LEU B 1 35 ? 29.844 27.766 6.5 1 94.44 35 LEU B C 1
ATOM 2676 O O . LEU B 1 35 ? 29.156 27.141 5.684 1 94.44 35 LEU B O 1
ATOM 2680 N N . ILE B 1 36 ? 30.406 28.938 6.234 1 94.19 36 ILE B N 1
ATOM 2681 C CA . ILE B 1 36 ? 30.172 29.672 4.996 1 94.19 36 ILE B CA 1
ATOM 2682 C C . ILE B 1 36 ? 30.719 28.891 3.812 1 94.19 36 ILE B C 1
ATOM 2684 O O . ILE B 1 36 ? 30.094 28.797 2.762 1 94.19 36 ILE B O 1
ATOM 2688 N N . ARG B 1 37 ? 31.781 28.297 4.027 1 93.94 37 ARG B N 1
ATOM 2689 C CA . ARG B 1 37 ? 32.438 27.516 2.969 1 93.94 37 ARG B CA 1
ATOM 2690 C C . ARG B 1 37 ? 31.594 26.266 2.637 1 93.94 37 ARG B C 1
ATOM 2692 O O . ARG B 1 37 ? 31.594 25.812 1.492 1 93.94 37 ARG B O 1
ATOM 2699 N N . SER B 1 38 ? 30.953 25.797 3.588 1 94.19 38 SER B N 1
ATOM 2700 C CA . SER B 1 38 ? 30.312 24.484 3.451 1 94.19 38 SER B CA 1
ATOM 2701 C C . SER B 1 38 ? 28.828 24.625 3.092 1 94.19 38 SER B C 1
ATOM 2703 O O . SER B 1 38 ? 28.203 23.672 2.625 1 94.19 38 SER B O 1
ATOM 2705 N N . SER B 1 39 ? 28.25 25.812 3.244 1 96 39 SER B N 1
ATOM 2706 C CA . SER B 1 39 ? 26.797 25.953 3.115 1 96 39 SER B CA 1
ATOM 2707 C C . SER B 1 39 ? 26.422 27.344 2.621 1 96 39 SER B C 1
ATOM 2709 O O . SER B 1 39 ? 26.641 28.328 3.314 1 96 39 SER B O 1
ATOM 2711 N N . PRO B 1 40 ? 25.828 27.453 1.506 1 95.5 40 PRO B N 1
ATOM 2712 C CA . PRO B 1 40 ? 25.297 28.734 1.041 1 95.5 40 PRO B CA 1
ATOM 2713 C C . PRO B 1 40 ? 24.281 29.328 1.999 1 95.5 40 PRO B C 1
ATOM 2715 O O . PRO B 1 40 ? 24.188 30.547 2.125 1 95.5 40 PRO B O 1
ATOM 2718 N N . MET B 1 41 ? 23.594 28.484 2.631 1 94.56 41 MET B N 1
ATOM 2719 C CA . MET B 1 41 ? 22.578 28.938 3.586 1 94.56 41 MET B CA 1
ATOM 2720 C C . MET B 1 41 ? 23.234 29.641 4.77 1 94.56 41 MET B C 1
ATOM 2722 O O . MET B 1 41 ? 22.781 30.703 5.191 1 94.56 41 MET B O 1
ATOM 2726 N N . PHE B 1 42 ? 24.281 29.078 5.238 1 93.69 42 PHE B N 1
ATOM 2727 C CA . PHE B 1 42 ? 25 29.734 6.32 1 93.69 42 PHE B CA 1
ATOM 2728 C C . PHE B 1 42 ? 25.656 31.031 5.84 1 93.69 42 PHE B C 1
ATOM 2730 O O . PHE B 1 42 ? 25.719 32 6.586 1 93.69 42 PHE B O 1
ATOM 2737 N N . GLU B 1 43 ? 26.109 31.016 4.66 1 93.62 43 GLU B N 1
ATOM 2738 C CA . GLU B 1 43 ? 26.641 32.25 4.082 1 93.62 43 GLU B CA 1
ATOM 2739 C C . GLU B 1 43 ? 25.594 33.344 4.09 1 93.62 43 GLU B C 1
ATOM 2741 O O . GLU B 1 43 ? 25.891 34.469 4.492 1 93.62 43 GLU B O 1
ATOM 2746 N N . SER B 1 44 ? 24.438 32.938 3.666 1 92.44 44 SER B N 1
ATOM 2747 C CA . SER B 1 44 ? 23.344 33.906 3.633 1 92.44 44 SER B CA 1
ATOM 2748 C C . SER B 1 44 ? 22.938 34.344 5.039 1 92.44 44 SER B C 1
ATOM 2750 O O . SER B 1 44 ? 22.641 35.531 5.273 1 92.44 44 SER B O 1
ATOM 2752 N N . MET B 1 45 ? 22.969 33.438 5.949 1 88.75 45 MET B N 1
ATOM 2753 C CA . MET B 1 45 ? 22.562 33.719 7.328 1 88.75 45 MET B CA 1
ATOM 2754 C C . MET B 1 45 ? 23.5 34.719 7.992 1 88.75 45 MET B C 1
ATOM 2756 O O . MET B 1 45 ? 23.062 35.562 8.75 1 88.75 45 MET B O 1
ATOM 2760 N N . PHE B 1 46 ? 24.734 34.688 7.645 1 88.44 46 PHE B N 1
ATOM 2761 C CA . PHE B 1 46 ? 25.719 35.531 8.305 1 88.44 46 PHE B CA 1
ATOM 2762 C C . PHE B 1 46 ? 25.953 36.844 7.543 1 88.44 46 PHE B C 1
ATOM 2764 O O . PHE B 1 46 ? 26.641 37.719 8.023 1 88.44 46 PHE B O 1
ATOM 2771 N N . SER B 1 47 ? 25.406 36.812 6.387 1 85.5 47 SER B N 1
ATOM 2772 C CA . SER B 1 47 ? 25.531 38.031 5.602 1 85.5 47 SER B CA 1
ATOM 2773 C C . SER B 1 47 ? 24.469 39.062 5.996 1 85.5 47 SER B C 1
ATOM 2775 O O . SER B 1 47 ? 24.609 40.25 5.711 1 85.5 47 SER B O 1
ATOM 2777 N N . LEU B 1 48 ? 23.312 38.594 6.516 1 74.25 48 LEU B N 1
ATOM 2778 C CA . LEU B 1 48 ? 22.234 39.5 6.926 1 74.25 48 LEU B CA 1
ATOM 2779 C C . LEU B 1 48 ? 22.656 40.312 8.141 1 74.25 48 LEU B C 1
ATOM 2781 O O . LEU B 1 48 ? 23.406 39.844 8.992 1 74.25 48 LEU B O 1
ATOM 2785 N N . PRO B 1 49 ? 22.328 41.656 8.047 1 65.5 49 PRO B N 1
ATOM 2786 C CA . PRO B 1 49 ? 22.688 42.469 9.195 1 65.5 49 PRO B CA 1
ATOM 2787 C C . PRO B 1 49 ? 22.156 41.938 10.516 1 65.5 49 PRO B C 1
ATOM 2789 O O . PRO B 1 49 ? 21.031 41.406 10.562 1 65.5 49 PRO B O 1
ATOM 2792 N N . GLN B 1 50 ? 23 41.281 11.25 1 57.59 50 GLN B N 1
ATOM 2793 C CA . GLN B 1 50 ? 22.609 40.719 12.547 1 57.59 50 GLN B CA 1
ATOM 2794 C C . GLN B 1 50 ? 21.859 41.75 13.383 1 57.59 50 GLN B C 1
ATOM 2796 O O . GLN B 1 50 ? 22.172 42.938 13.344 1 57.59 50 GLN B O 1
ATOM 2801 N N . PRO B 1 51 ? 20.531 41.406 13.664 1 53.59 51 PRO B N 1
ATOM 2802 C CA . PRO B 1 51 ? 19.844 42.406 14.492 1 53.59 51 PRO B CA 1
ATOM 2803 C C . PRO B 1 51 ? 20.781 43.062 15.508 1 53.59 51 PRO B C 1
ATOM 2805 O O . PRO B 1 51 ? 21.766 42.438 15.938 1 53.59 51 PRO B O 1
ATOM 2808 N N . ALA B 1 52 ? 20.672 44.281 15.57 1 48.16 52 ALA B N 1
ATOM 2809 C CA . ALA B 1 52 ? 21.406 45.094 16.547 1 48.16 52 ALA B CA 1
ATOM 2810 C C . ALA B 1 52 ? 21.578 44.344 17.859 1 48.16 52 ALA B C 1
ATOM 2812 O O . ALA B 1 52 ? 20.812 43.438 18.172 1 48.16 52 ALA B O 1
ATOM 2813 N N . LYS B 1 53 ? 22.75 44.438 18.453 1 49.44 53 LYS B N 1
ATOM 2814 C CA . LYS B 1 53 ? 23.172 43.969 19.766 1 49.44 53 LYS B CA 1
ATOM 2815 C C . LYS B 1 53 ? 21.984 43.875 20.719 1 49.44 53 LYS B C 1
ATOM 2817 O O . LYS B 1 53 ? 21.734 44.781 21.516 1 49.44 53 LYS B O 1
ATOM 2822 N N . SER B 1 54 ? 20.812 43.781 20.203 1 49.09 54 SER B N 1
ATOM 2823 C CA . SER B 1 54 ? 20.031 43.688 21.438 1 49.09 54 SER B CA 1
ATOM 2824 C C . SER B 1 54 ? 20.516 42.531 22.297 1 49.09 54 SER B C 1
ATOM 2826 O O . SER B 1 54 ? 20.641 41.406 21.812 1 49.09 54 SER B O 1
ATOM 2828 N N . ARG B 1 55 ? 21.547 42.781 23.141 1 51.62 55 ARG B N 1
ATOM 2829 C CA . ARG B 1 55 ? 22.297 42.062 24.172 1 51.62 55 ARG B CA 1
ATOM 2830 C C . ARG B 1 55 ? 21.375 41.125 24.953 1 51.62 55 ARG B C 1
ATOM 2832 O O . ARG B 1 55 ? 21.344 41.156 26.188 1 51.62 55 ARG B O 1
ATOM 2839 N N . SER B 1 56 ? 20.234 40.844 24.344 1 55.94 56 SER B N 1
ATOM 2840 C CA . SER B 1 56 ? 19.594 39.938 25.312 1 55.94 56 SER B CA 1
ATOM 2841 C C . SER B 1 56 ? 20.375 38.656 25.438 1 55.94 56 SER B C 1
ATOM 2843 O O . SER B 1 56 ? 21.078 38.25 24.516 1 55.94 56 SER B O 1
ATOM 2845 N N . SER B 1 57 ? 20.734 38.219 26.688 1 60.16 57 SER B N 1
ATOM 2846 C CA . SER B 1 57 ? 21.469 37.062 27.172 1 60.16 57 SER B CA 1
ATOM 2847 C C . SER B 1 57 ? 21.219 35.844 26.297 1 60.16 57 SER B C 1
ATOM 2849 O O . SER B 1 57 ? 22.094 34.969 26.172 1 60.16 57 SER B O 1
ATOM 2851 N N . GLU B 1 58 ? 20.141 35.906 25.438 1 68.5 58 GLU B N 1
ATOM 2852 C CA . GLU B 1 58 ? 19.812 34.719 24.672 1 68.5 58 GLU B CA 1
ATOM 2853 C C . GLU B 1 58 ? 20.469 34.75 23.297 1 68.5 58 GLU B C 1
ATOM 2855 O O . GLU B 1 58 ? 20.703 33.688 22.688 1 68.5 58 GLU B O 1
ATOM 2860 N N . ASP B 1 59 ? 20.969 35.906 22.922 1 79.94 59 ASP B N 1
ATOM 2861 C CA . ASP B 1 59 ? 21.484 36.062 21.578 1 79.94 59 ASP B CA 1
ATOM 2862 C C . ASP B 1 59 ? 23.016 36.031 21.578 1 79.94 59 ASP B C 1
ATOM 2864 O O . ASP B 1 59 ? 23.641 35.906 20.516 1 79.94 59 ASP B O 1
ATOM 2868 N N . PHE B 1 60 ? 23.625 36.125 22.828 1 85.62 60 PHE B N 1
ATOM 2869 C CA . PHE B 1 60 ? 25.094 36.125 22.938 1 85.62 60 PHE B CA 1
ATOM 2870 C C . PHE B 1 60 ? 25.531 35.281 24.141 1 85.62 60 PHE B C 1
ATOM 2872 O O . PHE B 1 60 ? 24.844 35.25 25.156 1 85.62 60 PHE B O 1
ATOM 2879 N N . LYS B 1 61 ? 26.531 34.594 23.938 1 86.44 61 LYS B N 1
ATOM 2880 C CA . LYS B 1 61 ? 27.172 33.844 25 1 86.44 61 LYS B CA 1
ATOM 2881 C C . LYS B 1 61 ? 28.703 33.906 24.891 1 86.44 61 LYS B C 1
ATOM 2883 O O . LYS B 1 61 ? 29.25 33.625 23.828 1 86.44 61 LYS B O 1
ATOM 2888 N N . ASP B 1 62 ? 29.359 34.281 25.969 1 86.06 62 ASP B N 1
ATOM 2889 C CA . ASP B 1 62 ? 30.812 34.406 26 1 86.06 62 ASP B CA 1
ATOM 2890 C C . ASP B 1 62 ? 31.328 35.312 24.891 1 86.06 62 ASP B C 1
ATOM 2892 O O . ASP B 1 62 ? 32.344 35 24.25 1 86.06 62 ASP B O 1
ATOM 2896 N N . GLY B 1 63 ? 30.531 36.375 24.578 1 84.5 63 GLY B N 1
ATOM 2897 C CA . GLY B 1 63 ? 30.922 37.344 23.578 1 84.5 63 GLY B CA 1
ATOM 2898 C C . GLY B 1 63 ? 30.703 36.875 22.156 1 84.5 63 GLY B C 1
ATOM 2899 O O . GLY B 1 63 ? 31.078 37.594 21.203 1 84.5 63 GLY B O 1
ATOM 2900 N N . LEU B 1 64 ? 30.203 35.781 22.078 1 89.25 64 LEU B N 1
ATOM 2901 C CA . LEU B 1 64 ? 29.969 35.219 20.75 1 89.25 64 LEU B CA 1
ATOM 2902 C C . LEU B 1 64 ? 28.484 35.25 20.406 1 89.25 64 LEU B C 1
ATOM 2904 O O . LEU B 1 64 ? 27.641 35 21.281 1 89.25 64 LEU B O 1
ATOM 2908 N N . PRO B 1 65 ? 28.141 35.531 19.203 1 89.69 65 PRO B N 1
ATOM 2909 C CA . PRO B 1 65 ? 26.734 35.438 18.781 1 89.69 65 PRO B CA 1
ATOM 2910 C C . PRO B 1 65 ? 26.219 34 18.812 1 89.69 65 PRO B C 1
ATOM 2912 O O . PRO B 1 65 ? 26.938 33.062 18.438 1 89.69 65 PRO B O 1
ATOM 2915 N N . VAL B 1 66 ? 24.969 33.875 19.234 1 91.25 66 VAL B N 1
ATOM 2916 C CA . VAL B 1 66 ? 24.344 32.562 19.328 1 91.25 66 VAL B CA 1
ATOM 2917 C C . VAL B 1 66 ? 23.234 32.438 18.281 1 91.25 66 VAL B C 1
ATOM 2919 O O . VAL B 1 66 ? 22.375 33.281 18.172 1 91.25 66 VAL B O 1
ATOM 2922 N N . VAL B 1 67 ? 23.281 31.375 17.469 1 92 67 VAL B N 1
ATOM 2923 C CA . VAL B 1 67 ? 22.281 31.094 16.469 1 92 67 VAL B CA 1
ATOM 2924 C C . VAL B 1 67 ? 21.516 29.828 16.844 1 92 67 VAL B C 1
ATOM 2926 O O . VAL B 1 67 ? 22.062 28.734 16.781 1 92 67 VAL B O 1
ATOM 2929 N N . PRO B 1 68 ? 20.266 29.984 17.156 1 93.88 68 PRO B N 1
ATOM 2930 C CA . PRO B 1 68 ? 19.469 28.797 17.484 1 93.88 68 PRO B CA 1
ATOM 2931 C C . PRO B 1 68 ? 19.031 28.016 16.234 1 93.88 68 PRO B C 1
ATOM 2933 O O . PRO B 1 68 ? 18.609 28.609 15.25 1 93.88 68 PRO B O 1
ATOM 2936 N N . LEU B 1 69 ? 19.234 26.797 16.328 1 94.44 69 LEU B N 1
ATOM 2937 C CA . LEU B 1 69 ? 18.797 25.906 15.266 1 94.44 69 LEU B CA 1
ATOM 2938 C C . LEU B 1 69 ? 17.75 24.906 15.773 1 94.44 69 LEU B C 1
ATOM 2940 O O . LEU B 1 69 ? 17.672 24.641 16.969 1 94.44 69 LEU B O 1
ATOM 2944 N N . ALA B 1 70 ? 16.938 24.359 14.883 1 95.06 70 ALA B N 1
ATOM 2945 C CA . ALA B 1 70 ? 15.805 23.5 15.258 1 95.06 70 ALA B CA 1
ATOM 2946 C C . ALA B 1 70 ? 16.25 22.062 15.492 1 95.06 70 ALA B C 1
ATOM 2948 O O . ALA B 1 70 ? 15.531 21.281 16.109 1 95.06 70 ALA B O 1
ATOM 2949 N N . GLU B 1 71 ? 17.469 21.703 15.07 1 96 71 GLU B N 1
ATOM 2950 C CA . GLU B 1 71 ? 17.938 20.328 15.117 1 96 71 GLU B CA 1
ATOM 2951 C C . GLU B 1 71 ? 18.422 19.953 16.516 1 96 71 GLU B C 1
ATOM 2953 O O . GLU B 1 71 ? 18.875 20.828 17.266 1 96 71 GLU B O 1
ATOM 2958 N N . THR B 1 72 ? 18.375 18.641 16.859 1 95.5 72 THR B N 1
ATOM 2959 C CA . THR B 1 72 ? 18.891 18.125 18.125 1 95.5 72 THR B CA 1
ATOM 2960 C C . THR B 1 72 ? 20.406 18.094 18.125 1 95.5 72 THR B C 1
ATOM 2962 O O . THR B 1 72 ? 21.047 18.25 17.078 1 95.5 72 THR B O 1
ATOM 2965 N N . ALA B 1 73 ? 20.984 17.859 19.297 1 95.31 73 ALA B N 1
ATOM 2966 C CA . ALA B 1 73 ? 22.438 17.906 19.484 1 95.31 73 ALA B CA 1
ATOM 2967 C C . ALA B 1 73 ? 23.141 16.797 18.703 1 95.31 73 ALA B C 1
ATOM 2969 O O . ALA B 1 73 ? 24.188 17.016 18.125 1 95.31 73 ALA B O 1
ATOM 2970 N N . ASP B 1 74 ? 22.531 15.648 18.719 1 93.31 74 ASP B N 1
ATOM 2971 C CA . ASP B 1 74 ? 23.141 14.516 18.047 1 93.31 74 ASP B CA 1
ATOM 2972 C C . ASP B 1 74 ? 23.188 14.75 16.531 1 93.31 74 ASP B C 1
ATOM 2974 O O . ASP B 1 74 ? 24.188 14.438 15.883 1 93.31 74 ASP B O 1
ATOM 2978 N N . VAL B 1 75 ? 22.188 15.344 16 1 94.81 75 VAL B N 1
ATOM 2979 C CA . VAL B 1 75 ? 22.109 15.633 14.578 1 94.81 75 VAL B CA 1
ATOM 2980 C C . VAL B 1 75 ? 23.109 16.734 14.219 1 94.81 75 VAL B C 1
ATOM 2982 O O . VAL B 1 75 ? 23.859 16.609 13.25 1 94.81 75 VAL B O 1
ATOM 2985 N N . LEU B 1 76 ? 23.156 17.734 15.062 1 94.81 76 LEU B N 1
ATOM 2986 C CA . LEU B 1 76 ? 24.047 18.859 14.797 1 94.81 76 LEU B CA 1
ATOM 2987 C C . LEU B 1 76 ? 25.5 18.438 14.891 1 94.81 76 LEU B C 1
ATOM 2989 O O . LEU B 1 76 ? 26.344 18.891 14.117 1 94.81 76 LEU B O 1
ATOM 2993 N N . ASP B 1 77 ? 25.703 17.625 15.82 1 93.12 77 ASP B N 1
ATOM 2994 C CA . ASP B 1 77 ? 27.062 17.125 15.984 1 93.12 77 ASP B CA 1
ATOM 2995 C C . ASP B 1 77 ? 27.578 16.5 14.695 1 93.12 77 ASP B C 1
ATOM 2997 O O . ASP B 1 77 ? 28.672 16.844 14.211 1 93.12 77 ASP B O 1
ATOM 3001 N N . VAL B 1 78 ? 26.766 15.602 14.156 1 93.25 78 VAL B N 1
ATOM 3002 C CA . VAL B 1 78 ? 27.156 14.906 12.93 1 93.25 78 VAL B CA 1
ATOM 3003 C C . VAL B 1 78 ? 27.203 15.898 11.766 1 93.25 78 VAL B C 1
ATOM 3005 O O . VAL B 1 78 ? 28.188 15.93 11.016 1 93.25 78 VAL B O 1
ATOM 3008 N N . LEU B 1 79 ? 26.281 16.766 11.648 1 94.31 79 LEU B N 1
ATOM 3009 C CA . LEU B 1 79 ? 26.156 17.719 10.555 1 94.31 79 LEU B CA 1
ATOM 3010 C C . LEU B 1 79 ? 27.344 18.672 10.523 1 94.31 79 LEU B C 1
ATOM 3012 O O . LEU B 1 79 ? 27.938 18.875 9.477 1 94.31 79 LEU B O 1
ATOM 3016 N N . LEU B 1 80 ? 27.719 19.203 11.695 1 93.5 80 LEU B N 1
ATOM 3017 C CA . LEU B 1 80 ? 28.75 20.219 11.773 1 93.5 80 LEU B CA 1
ATOM 3018 C C . LEU B 1 80 ? 30.141 19.625 11.562 1 93.5 80 LEU B C 1
ATOM 3020 O O . LEU B 1 80 ? 31.062 20.312 11.141 1 93.5 80 LEU B O 1
ATOM 3024 N N . ARG B 1 81 ? 30.25 18.406 11.852 1 92.75 81 ARG B N 1
ATOM 3025 C CA . ARG B 1 81 ? 31.5 17.719 11.57 1 92.75 81 ARG B CA 1
ATOM 3026 C C . ARG B 1 81 ? 31.797 17.703 10.078 1 92.75 81 ARG B C 1
ATOM 3028 O O . ARG B 1 81 ? 32.938 17.703 9.664 1 92.75 81 ARG B O 1
ATOM 3035 N N . PHE B 1 82 ? 30.766 17.734 9.25 1 93.25 82 PHE B N 1
ATOM 3036 C CA . PHE B 1 82 ? 30.953 17.781 7.801 1 93.25 82 PHE B CA 1
ATOM 3037 C C . PHE B 1 82 ? 31.406 19.156 7.355 1 93.25 82 PHE B C 1
ATOM 3039 O O . PHE B 1 82 ? 31.891 19.328 6.234 1 93.25 82 PHE B O 1
ATOM 3046 N N . CYS B 1 83 ? 31.25 20.094 8.234 1 91.69 83 CYS B N 1
ATOM 3047 C CA . CYS B 1 83 ? 31.656 21.453 7.91 1 91.69 83 CYS B CA 1
ATOM 3048 C C . CYS B 1 83 ? 33.094 21.719 8.391 1 91.69 83 CYS B C 1
ATOM 3050 O O . CYS B 1 83 ? 33.625 22.812 8.18 1 91.69 83 CYS B O 1
ATOM 3052 N N . MET B 1 84 ? 33.562 20.781 9.055 1 87.94 84 MET B N 1
ATOM 3053 C CA . MET B 1 84 ? 34.938 20.938 9.586 1 87.94 84 MET B CA 1
ATOM 3054 C C . MET B 1 84 ? 35.906 20.062 8.82 1 87.94 84 MET B C 1
ATOM 3056 O O . MET B 1 84 ? 35.531 19.016 8.281 1 87.94 84 MET B O 1
ATOM 3060 N N . PRO B 1 85 ? 37.094 20.5 8.734 1 81.81 85 PRO B N 1
ATOM 3061 C CA . PRO B 1 85 ? 38.094 19.688 8.031 1 81.81 85 PRO B CA 1
ATOM 3062 C C . PRO B 1 85 ? 38.438 18.406 8.773 1 81.81 85 PRO B C 1
ATOM 3064 O O . PRO B 1 85 ? 38.469 18.391 10.008 1 81.81 85 PRO B O 1
ATOM 3067 N N . GLY B 1 86 ? 38.625 17.344 8.102 1 74.94 86 GLY B N 1
ATOM 3068 C CA . GLY B 1 86 ? 39.25 16.125 8.594 1 74.94 86 GLY B CA 1
ATOM 3069 C C . GLY B 1 86 ? 38.281 15.219 9.352 1 74.94 86 GLY B C 1
ATOM 3070 O O . GLY B 1 86 ? 38.719 14.305 10.055 1 74.94 86 GLY B O 1
ATOM 3071 N N . THR B 1 87 ? 37.062 15.523 9.398 1 71.25 87 THR B N 1
ATOM 3072 C CA . THR B 1 87 ? 36.156 14.672 10.156 1 71.25 87 THR B CA 1
ATOM 3073 C C . THR B 1 87 ? 35.188 13.953 9.227 1 71.25 87 THR B C 1
ATOM 3075 O O . THR B 1 87 ? 34.781 14.492 8.188 1 71.25 87 THR B O 1
ATOM 3078 N N . SER B 1 88 ? 35.125 12.617 9.359 1 76 88 SER B N 1
ATOM 3079 C CA . SER B 1 88 ? 34.156 11.836 8.625 1 76 88 SER B CA 1
ATOM 3080 C C . SER B 1 88 ? 33.219 11.07 9.578 1 76 88 SER B C 1
ATOM 3082 O O . SER B 1 88 ? 33.531 9.93 9.953 1 76 88 SER B O 1
ATOM 3084 N N . PRO B 1 89 ? 32.188 11.75 10 1 83.06 89 PRO B N 1
ATOM 3085 C CA . PRO B 1 89 ? 31.312 11.078 10.969 1 83.06 89 PRO B CA 1
ATOM 3086 C C . PRO B 1 89 ? 30.703 9.789 10.422 1 83.06 89 PRO B C 1
ATOM 3088 O O . PRO B 1 89 ? 30.578 9.625 9.211 1 83.06 89 PRO B O 1
ATOM 3091 N N . GLN B 1 90 ? 30.469 8.891 11.344 1 84.25 90 GLN B N 1
ATOM 3092 C CA . GLN B 1 90 ? 29.844 7.617 11 1 84.25 90 GLN B CA 1
ATOM 3093 C C . GLN B 1 90 ? 28.328 7.73 11.047 1 84.25 90 GLN B C 1
ATOM 3095 O O . GLN B 1 90 ? 27.766 8.32 11.977 1 84.25 90 GLN B O 1
ATOM 3100 N N . LEU B 1 91 ? 27.703 7.305 10.008 1 89.62 91 LEU B N 1
ATOM 3101 C CA . LEU B 1 91 ? 26.25 7.273 9.906 1 89.62 91 LEU B CA 1
ATOM 3102 C C . LEU B 1 91 ? 25.75 5.836 9.82 1 89.62 91 LEU B C 1
ATOM 3104 O O . LEU B 1 91 ? 25.656 5.266 8.734 1 89.62 91 LEU B O 1
ATOM 3108 N N . ASP B 1 92 ? 25.375 5.242 11.039 1 85.25 92 ASP B N 1
ATOM 3109 C CA . ASP B 1 92 ? 25 3.83 11.055 1 85.25 92 ASP B CA 1
ATOM 3110 C C . ASP B 1 92 ? 23.547 3.641 11.492 1 85.25 92 ASP B C 1
ATOM 3112 O O . ASP B 1 92 ? 22.984 2.555 11.344 1 85.25 92 ASP B O 1
ATOM 3116 N N . ASP B 1 93 ? 23.062 4.625 12 1 89.88 93 ASP B N 1
ATOM 3117 C CA . ASP B 1 93 ? 21.688 4.555 12.492 1 89.88 93 ASP B CA 1
ATOM 3118 C C . ASP B 1 93 ? 20.719 5.23 11.523 1 89.88 93 ASP B C 1
ATOM 3120 O O . ASP B 1 93 ? 20.906 6.398 11.164 1 89.88 93 ASP B O 1
ATOM 3124 N N . LEU B 1 94 ? 19.734 4.512 11.156 1 91.19 94 LEU B N 1
ATOM 3125 C CA . LEU B 1 94 ? 18.828 4.988 10.125 1 91.19 94 LEU B CA 1
ATOM 3126 C C . LEU B 1 94 ? 18.094 6.246 10.586 1 91.19 94 LEU B C 1
ATOM 3128 O O . LEU B 1 94 ? 17.859 7.16 9.789 1 91.19 94 LEU B O 1
ATOM 3132 N N . ARG B 1 95 ? 17.75 6.266 11.844 1 90.62 95 ARG B N 1
ATOM 3133 C CA . ARG B 1 95 ? 17.094 7.453 12.383 1 90.62 95 ARG B CA 1
ATOM 3134 C C . ARG B 1 95 ? 17.984 8.688 12.242 1 90.62 95 ARG B C 1
ATOM 3136 O O . ARG B 1 95 ? 17.531 9.734 11.773 1 90.62 95 ARG B O 1
ATOM 3143 N N . LEU B 1 96 ? 19.156 8.508 12.641 1 93.38 96 LEU B N 1
ATOM 3144 C CA . LEU B 1 96 ? 20.125 9.602 12.57 1 93.38 96 LEU B CA 1
ATOM 3145 C C . LEU B 1 96 ? 20.375 9.992 11.117 1 93.38 96 LEU B C 1
ATOM 3147 O O . LEU B 1 96 ? 20.438 11.18 10.789 1 93.38 96 LEU B O 1
ATOM 3151 N N . ILE B 1 97 ? 20.5 9 10.258 1 94.69 97 ILE B N 1
ATOM 3152 C CA . ILE B 1 97 ? 20.734 9.25 8.836 1 94.69 97 ILE B CA 1
ATOM 3153 C C . ILE B 1 97 ? 19.609 10.094 8.266 1 94.69 97 ILE B C 1
ATOM 3155 O O . ILE B 1 97 ? 19.859 11.062 7.539 1 94.69 97 ILE B O 1
ATOM 3159 N N . CYS B 1 98 ? 18.453 9.766 8.617 1 94 98 CYS B N 1
ATOM 3160 C CA . CYS B 1 98 ? 17.281 10.484 8.133 1 94 98 CYS B CA 1
ATOM 3161 C C . CYS B 1 98 ? 17.297 11.938 8.578 1 94 98 CYS B C 1
ATOM 3163 O O . CYS B 1 98 ? 17.141 12.844 7.762 1 94 98 CYS B O 1
ATOM 3165 N N . GLN B 1 99 ? 17.562 12.125 9.812 1 94.88 99 GLN B N 1
ATOM 3166 C CA . GLN B 1 99 ? 17.562 13.469 10.375 1 94.88 99 GLN B CA 1
ATOM 3167 C C . GLN B 1 99 ? 18.703 14.305 9.828 1 94.88 99 GLN B C 1
ATOM 3169 O O . GLN B 1 99 ? 18.547 15.492 9.531 1 94.88 99 GLN B O 1
ATOM 3174 N N . VAL B 1 100 ? 19.797 13.688 9.688 1 95.69 100 VAL B N 1
ATOM 3175 C CA . VAL B 1 100 ? 20.969 14.375 9.148 1 95.69 100 VAL B CA 1
ATOM 3176 C C . VAL B 1 100 ? 20.719 14.734 7.684 1 95.69 100 VAL B C 1
ATOM 3178 O O . VAL B 1 100 ? 21.078 15.828 7.238 1 95.69 100 VAL B O 1
ATOM 3181 N N . THR B 1 101 ? 20.125 13.812 6.938 1 96 101 THR B N 1
ATOM 3182 C CA . THR B 1 101 ? 19.828 14.086 5.531 1 96 101 THR B CA 1
ATOM 3183 C C . THR B 1 101 ? 18.891 15.273 5.395 1 96 101 THR B C 1
ATOM 3185 O O . THR B 1 101 ? 19.109 16.156 4.57 1 96 101 THR B O 1
ATOM 3188 N N . GLU B 1 102 ? 17.953 15.297 6.207 1 95.44 102 GLU B N 1
ATOM 3189 C CA . GLU B 1 102 ? 17 16.391 6.195 1 95.44 102 GLU B CA 1
ATOM 3190 C C . GLU B 1 102 ? 17.688 17.719 6.523 1 95.44 102 GLU B C 1
ATOM 3192 O O . GLU B 1 102 ? 17.469 18.719 5.84 1 95.44 102 GLU B O 1
ATOM 3197 N N . ALA B 1 103 ? 18.469 17.703 7.531 1 96.62 103 ALA B N 1
ATOM 3198 C CA . ALA B 1 103 ? 19.188 18.906 7.949 1 96.62 103 ALA B CA 1
ATOM 3199 C C . ALA B 1 103 ? 20.188 19.344 6.883 1 96.62 103 ALA B C 1
ATOM 3201 O O . ALA B 1 103 ? 20.312 20.547 6.598 1 96.62 103 ALA B O 1
ATOM 3202 N N . ALA B 1 104 ? 20.875 18.406 6.344 1 96.56 104 ALA B N 1
ATOM 3203 C CA . ALA B 1 104 ? 21.859 18.703 5.309 1 96.56 104 ALA B CA 1
ATOM 3204 C C . ALA B 1 104 ? 21.219 19.375 4.105 1 96.56 104 ALA B C 1
ATOM 3206 O O . ALA B 1 104 ? 21.766 20.328 3.547 1 96.56 104 ALA B O 1
ATOM 3207 N N . LYS B 1 105 ? 20.047 18.938 3.74 1 95.38 105 LYS B N 1
ATOM 3208 C CA . LYS B 1 105 ? 19.297 19.547 2.646 1 95.38 105 LYS B CA 1
ATOM 3209 C C . LYS B 1 105 ? 18.797 20.938 3.029 1 95.38 105 LYS B C 1
ATOM 3211 O O . LYS B 1 105 ? 18.891 21.875 2.236 1 95.38 105 LYS B O 1
ATOM 3216 N N . LYS B 1 106 ? 18.297 21 4.207 1 95.19 106 LYS B N 1
ATOM 3217 C CA . LYS B 1 106 ? 17.781 22.266 4.715 1 95.19 106 LYS B CA 1
ATOM 3218 C C . LYS B 1 106 ? 18.844 23.359 4.68 1 95.19 106 LYS B C 1
ATOM 3220 O O . LYS B 1 106 ? 18.562 24.484 4.273 1 95.19 106 LYS B O 1
ATOM 3225 N N . TYR B 1 107 ? 20.031 22.984 5.07 1 96.44 107 TYR B N 1
ATOM 3226 C CA . TYR B 1 107 ? 21.109 23.969 5.176 1 96.44 107 TYR B CA 1
ATOM 3227 C C . TYR B 1 107 ? 22 23.922 3.943 1 96.44 107 TYR B C 1
ATOM 3229 O O . TYR B 1 107 ? 23.031 24.609 3.889 1 96.44 107 TYR B O 1
ATOM 3237 N N . ASP B 1 108 ? 21.672 23.062 3.053 1 96.19 108 ASP B N 1
ATOM 3238 C CA . ASP B 1 108 ? 22.344 22.953 1.766 1 96.19 108 ASP B CA 1
ATOM 3239 C C . ASP B 1 108 ? 23.828 22.641 1.952 1 96.19 108 ASP B C 1
ATOM 3241 O O . ASP B 1 108 ? 24.688 23.328 1.399 1 96.19 108 ASP B O 1
ATOM 3245 N N . ILE B 1 109 ? 24.109 21.75 2.713 1 96.06 109 ILE B N 1
ATOM 3246 C CA . ILE B 1 109 ? 25.469 21.25 2.9 1 96.06 109 ILE B CA 1
ATOM 3247 C C . ILE B 1 109 ? 25.703 20.047 1.991 1 96.06 109 ILE B C 1
ATOM 3249 O O . ILE B 1 109 ? 25.312 18.922 2.322 1 96.06 109 ILE B O 1
ATOM 3253 N N . GLU B 1 110 ? 26.422 20.219 1.006 1 94.31 110 GLU B N 1
ATOM 3254 C CA . GLU B 1 110 ? 26.547 19.234 -0.07 1 94.31 110 GLU B CA 1
ATOM 3255 C C . GLU B 1 110 ? 27.266 17.984 0.411 1 94.31 110 GLU B C 1
ATOM 3257 O O . GLU B 1 110 ? 26.828 16.859 0.117 1 94.31 110 GLU B O 1
ATOM 3262 N N . THR B 1 111 ? 28.344 18.172 1.101 1 93.19 111 THR B N 1
ATOM 3263 C CA . THR B 1 111 ? 29.156 17.031 1.556 1 93.19 111 THR B CA 1
ATOM 3264 C C . THR B 1 111 ? 28.344 16.141 2.49 1 93.19 111 THR B C 1
ATOM 3266 O O . THR B 1 111 ? 28.391 14.914 2.385 1 93.19 111 THR B O 1
ATOM 3269 N N . ALA B 1 112 ? 27.625 16.719 3.381 1 94.44 112 ALA B N 1
ATOM 3270 C CA . ALA B 1 112 ? 26.781 15.969 4.309 1 94.44 112 ALA B CA 1
ATOM 3271 C C . ALA B 1 112 ? 25.641 15.266 3.576 1 94.44 112 ALA B C 1
ATOM 3273 O O . ALA B 1 112 ? 25.297 14.133 3.902 1 94.44 112 ALA B O 1
ATOM 3274 N N . THR B 1 113 ? 25.078 15.914 2.594 1 94.94 113 THR B N 1
ATOM 3275 C CA . THR B 1 113 ? 24 15.336 1.796 1 94.94 113 THR B CA 1
ATOM 3276 C C . THR B 1 113 ? 24.484 14.086 1.06 1 94.94 113 THR B C 1
ATOM 3278 O O . THR B 1 113 ? 23.844 13.039 1.104 1 94.94 113 THR B O 1
ATOM 3281 N N . HIS B 1 114 ? 25.609 14.25 0.499 1 94.12 114 HIS B N 1
ATOM 3282 C CA . HIS B 1 114 ? 26.172 13.133 -0.245 1 94.12 114 HIS B CA 1
ATOM 3283 C C . HIS B 1 114 ? 26.469 11.953 0.676 1 94.12 114 HIS B C 1
ATOM 3285 O O . HIS B 1 114 ? 26.109 10.812 0.372 1 94.12 114 HIS B O 1
ATOM 3291 N N . ALA B 1 115 ? 27.109 12.234 1.754 1 94 115 ALA B N 1
ATOM 3292 C CA . ALA B 1 115 ? 27.484 11.18 2.693 1 94 115 ALA B CA 1
ATOM 3293 C C . ALA B 1 115 ? 26.266 10.5 3.285 1 94 115 ALA B C 1
ATOM 3295 O O . ALA B 1 115 ? 26.234 9.281 3.451 1 94 115 ALA B O 1
ATOM 3296 N N . SER B 1 116 ? 25.281 11.258 3.604 1 95.31 116 SER B N 1
ATOM 3297 C CA . SER B 1 116 ? 24.078 10.688 4.211 1 95.31 116 SER B CA 1
ATOM 3298 C C . SER B 1 116 ? 23.297 9.867 3.199 1 95.31 116 SER B C 1
ATOM 3300 O O . SER B 1 116 ? 22.719 8.836 3.549 1 95.31 116 SER B O 1
ATOM 3302 N N . ARG B 1 117 ? 23.266 10.273 1.991 1 95.12 117 ARG B N 1
ATOM 3303 C CA . ARG B 1 117 ? 22.594 9.516 0.94 1 95.12 117 ARG B CA 1
ATOM 3304 C C . ARG B 1 117 ? 23.281 8.172 0.708 1 95.12 117 ARG B C 1
ATOM 3306 O O . ARG B 1 117 ? 22.609 7.156 0.511 1 95.12 117 ARG B O 1
ATOM 3313 N N . GLU B 1 118 ? 24.578 8.258 0.797 1 94.19 118 GLU B N 1
ATOM 3314 C CA . GLU B 1 118 ? 25.344 7.016 0.674 1 94.19 118 GLU B CA 1
ATOM 3315 C C . GLU B 1 118 ? 25.047 6.07 1.837 1 94.19 118 GLU B C 1
ATOM 3317 O O . GLU B 1 118 ? 24.922 4.863 1.643 1 94.19 118 GLU B O 1
ATOM 3322 N N . ALA B 1 119 ? 25.016 6.629 2.943 1 94.88 119 ALA B N 1
ATOM 3323 C CA . ALA B 1 119 ? 24.688 5.836 4.125 1 94.88 119 ALA B CA 1
ATOM 3324 C C . ALA B 1 119 ? 23.297 5.234 4.008 1 94.88 119 ALA B C 1
ATOM 3326 O O . ALA B 1 119 ? 23.078 4.086 4.391 1 94.88 119 ALA B O 1
ATOM 3327 N N . LEU B 1 120 ? 22.406 6.004 3.469 1 95.25 120 LEU B N 1
ATOM 3328 C CA . LEU B 1 120 ? 21.031 5.547 3.252 1 95.25 120 LEU B CA 1
ATOM 3329 C C . LEU B 1 120 ? 21 4.352 2.303 1 95.25 120 LEU B C 1
ATOM 3331 O O . LEU B 1 120 ? 20.312 3.369 2.559 1 95.25 120 LEU B O 1
ATOM 3335 N N . ASN B 1 121 ? 21.75 4.418 1.302 1 94.94 121 ASN B N 1
ATOM 3336 C CA . ASN B 1 121 ? 21.844 3.338 0.324 1 94.94 121 ASN B CA 1
ATOM 3337 C C . ASN B 1 121 ? 22.375 2.053 0.953 1 94.94 121 ASN B C 1
ATOM 3339 O O . ASN B 1 121 ? 21.906 0.959 0.635 1 94.94 121 ASN B O 1
ATOM 3343 N N . LYS B 1 122 ? 23.312 2.234 1.771 1 94.25 122 LYS B N 1
ATOM 3344 C CA . LYS B 1 122 ? 23.844 1.072 2.469 1 94.25 122 LYS B CA 1
ATOM 3345 C C . LYS B 1 122 ? 22.797 0.423 3.357 1 94.25 122 LYS B C 1
ATOM 3347 O O . LYS B 1 122 ? 22.688 -0.804 3.408 1 94.25 122 LYS B O 1
ATOM 3352 N N . CYS B 1 123 ? 22.047 1.191 3.959 1 94.5 123 CYS B N 1
ATOM 3353 C CA . CYS B 1 123 ? 21 0.696 4.848 1 94.5 123 CYS B CA 1
ATOM 3354 C C . CYS B 1 123 ? 19.891 0.015 4.055 1 94.5 123 CYS B C 1
ATOM 3356 O O . CYS B 1 123 ? 19.172 -0.845 4.582 1 94.5 123 CYS B O 1
ATOM 3358 N N . ALA B 1 124 ? 19.719 0.375 2.799 1 94.75 124 ALA B N 1
ATOM 3359 C CA . ALA B 1 124 ? 18.656 -0.169 1.945 1 94.75 124 ALA B CA 1
ATOM 3360 C C . ALA B 1 124 ? 18.859 -1.667 1.725 1 94.75 124 ALA B C 1
ATOM 3362 O O . ALA B 1 124 ? 17.891 -2.395 1.498 1 94.75 124 ALA B O 1
ATOM 3363 N N . GLN B 1 125 ? 20.047 -2.086 1.849 1 92.25 125 GLN B N 1
ATOM 3364 C CA . GLN B 1 125 ? 20.328 -3.506 1.67 1 92.25 125 GLN B CA 1
ATOM 3365 C C . GLN B 1 125 ? 19.672 -4.34 2.768 1 92.25 125 GLN B C 1
ATOM 3367 O O . GLN B 1 125 ? 19.219 -5.457 2.516 1 92.25 125 GLN B O 1
ATOM 3372 N N . GLU B 1 126 ? 19.562 -3.785 3.873 1 91.19 126 GLU B N 1
ATOM 3373 C CA . GLU B 1 126 ? 19.016 -4.508 5.016 1 91.19 126 GLU B CA 1
ATOM 3374 C C . GLU B 1 126 ? 17.516 -4.277 5.152 1 91.19 126 GLU B C 1
ATOM 3376 O O . GLU B 1 126 ? 16.75 -5.215 5.391 1 91.19 126 GLU B O 1
ATOM 3381 N N . ASP B 1 127 ? 17.188 -3.057 4.973 1 93.44 127 ASP B N 1
ATOM 3382 C CA . ASP B 1 127 ? 15.781 -2.701 5.152 1 93.44 127 ASP B CA 1
ATOM 3383 C C . ASP B 1 127 ? 15.289 -1.799 4.023 1 93.44 127 ASP B C 1
ATOM 3385 O O . ASP B 1 127 ? 15.062 -0.605 4.227 1 93.44 127 ASP B O 1
ATOM 3389 N N . PRO B 1 128 ? 15.023 -2.367 2.949 1 96.31 128 PRO B N 1
ATOM 3390 C CA . PRO B 1 128 ? 14.711 -1.559 1.768 1 96.31 128 PRO B CA 1
ATOM 3391 C C . PRO B 1 128 ? 13.383 -0.817 1.896 1 96.31 128 PRO B C 1
ATOM 3393 O O . PRO B 1 128 ? 13.242 0.301 1.395 1 96.31 128 PRO B O 1
ATOM 3396 N N . VAL B 1 129 ? 12.422 -1.396 2.582 1 96.62 129 VAL B N 1
ATOM 3397 C CA . VAL B 1 129 ? 11.117 -0.759 2.697 1 96.62 129 VAL B CA 1
ATOM 3398 C C . VAL B 1 129 ? 11.234 0.514 3.533 1 96.62 129 VAL B C 1
ATOM 3400 O O . VAL B 1 129 ? 10.695 1.559 3.164 1 96.62 129 VAL B O 1
ATOM 3403 N N . ARG B 1 130 ? 11.945 0.394 4.621 1 95.56 130 ARG B N 1
ATOM 3404 C CA . ARG B 1 130 ? 12.148 1.544 5.496 1 95.56 130 ARG B CA 1
ATOM 3405 C C . ARG B 1 130 ? 12.875 2.668 4.762 1 95.56 130 ARG B C 1
ATOM 3407 O O . ARG B 1 130 ? 12.477 3.83 4.852 1 95.56 130 ARG B O 1
ATOM 3414 N N . VAL B 1 131 ? 13.875 2.311 4.066 1 96.81 131 VAL B N 1
ATOM 3415 C CA . VAL B 1 131 ? 14.672 3.291 3.332 1 96.81 131 VAL B CA 1
ATOM 3416 C C . VAL B 1 131 ? 13.828 3.902 2.213 1 96.81 131 VAL B C 1
ATOM 3418 O O . VAL B 1 131 ? 13.93 5.102 1.939 1 96.81 131 VAL B O 1
ATOM 3421 N N . TYR B 1 132 ? 13 3.084 1.639 1 97.69 132 TYR B N 1
ATOM 3422 C CA . TYR B 1 132 ? 12.102 3.607 0.617 1 97.69 132 TYR B CA 1
ATOM 3423 C C . TYR B 1 132 ? 11.219 4.711 1.183 1 97.69 132 TYR B C 1
ATOM 3425 O O . TYR B 1 132 ? 11.078 5.777 0.578 1 97.69 132 TYR B O 1
ATOM 3433 N N . ALA B 1 133 ? 10.633 4.465 2.27 1 96.75 133 ALA B N 1
ATOM 3434 C CA . ALA B 1 133 ? 9.758 5.445 2.904 1 96.75 133 ALA B CA 1
ATOM 3435 C C . ALA B 1 133 ? 10.5 6.742 3.199 1 96.75 133 ALA B C 1
ATOM 3437 O O . ALA B 1 133 ? 9.992 7.832 2.924 1 96.75 133 ALA B O 1
ATOM 3438 N N . ILE B 1 134 ? 11.703 6.617 3.682 1 95.75 134 ILE B N 1
ATOM 3439 C CA . ILE B 1 134 ? 12.516 7.777 4.012 1 95.75 134 ILE B CA 1
ATOM 3440 C C . ILE B 1 134 ? 12.844 8.555 2.74 1 95.75 134 ILE B C 1
ATOM 3442 O O . ILE B 1 134 ? 12.727 9.781 2.707 1 95.75 134 ILE B O 1
ATOM 3446 N N . ALA B 1 135 ? 13.25 7.852 1.748 1 96.69 135 ALA B N 1
ATOM 3447 C CA . ALA B 1 135 ? 13.617 8.477 0.478 1 96.69 135 ALA B CA 1
ATOM 3448 C C . ALA B 1 135 ? 12.438 9.227 -0.126 1 96.69 135 ALA B C 1
ATOM 3450 O O . ALA B 1 135 ? 12.602 10.328 -0.651 1 96.69 135 ALA B O 1
ATOM 3451 N N . CYS B 1 136 ? 11.297 8.633 -0.007 1 96.19 136 CYS B N 1
ATOM 3452 C CA . CYS B 1 136 ? 10.102 9.305 -0.509 1 96.19 136 CYS B CA 1
ATOM 3453 C C . CYS B 1 136 ? 9.805 10.57 0.285 1 96.19 136 CYS B C 1
ATOM 3455 O O . CYS B 1 136 ? 9.547 11.625 -0.296 1 96.19 136 CYS B O 1
ATOM 3457 N N . ARG B 1 137 ? 9.805 10.453 1.51 1 94.06 137 ARG B N 1
ATOM 3458 C CA . ARG B 1 137 ? 9.523 11.594 2.381 1 94.06 137 ARG B CA 1
ATOM 3459 C C . ARG B 1 137 ? 10.469 12.75 2.094 1 94.06 137 ARG B C 1
ATOM 3461 O O . ARG B 1 137 ? 10.055 13.914 2.092 1 94.06 137 ARG B O 1
ATOM 3468 N N . LEU B 1 138 ? 11.703 12.391 1.83 1 94.12 138 LEU B N 1
ATOM 3469 C CA . LEU B 1 138 ? 12.734 13.406 1.624 1 94.12 138 LEU B CA 1
ATOM 3470 C C . LEU B 1 138 ? 12.883 13.734 0.143 1 94.12 138 LEU B C 1
ATOM 3472 O O . LEU B 1 138 ? 13.781 14.492 -0.242 1 94.12 138 LEU B O 1
ATOM 3476 N N . ARG B 1 139 ? 12.102 13.086 -0.691 1 94.19 139 ARG B N 1
ATOM 3477 C CA . ARG B 1 139 ? 12.062 13.32 -2.131 1 94.19 139 ARG B CA 1
ATOM 3478 C C . ARG B 1 139 ? 13.406 12.984 -2.777 1 94.19 139 ARG B C 1
ATOM 3480 O O . ARG B 1 139 ? 13.922 13.758 -3.584 1 94.19 139 ARG B O 1
ATOM 3487 N N . LEU B 1 140 ? 13.938 11.922 -2.322 1 95.38 140 LEU B N 1
ATOM 3488 C CA . LEU B 1 140 ? 15.164 11.391 -2.9 1 95.38 140 LEU B CA 1
ATOM 3489 C C . LEU B 1 140 ? 14.852 10.305 -3.926 1 95.38 140 LEU B C 1
ATOM 3491 O O . LEU B 1 140 ? 14.766 9.125 -3.582 1 95.38 140 LEU B O 1
ATOM 3495 N N . GLU B 1 141 ? 14.852 10.641 -5.117 1 95.88 141 GLU B N 1
ATOM 3496 C CA . GLU B 1 141 ? 14.367 9.766 -6.18 1 95.88 141 GLU B CA 1
ATOM 3497 C C . GLU B 1 141 ? 15.297 8.578 -6.383 1 95.88 141 GLU B C 1
ATOM 3499 O O . GLU B 1 141 ? 14.844 7.43 -6.449 1 95.88 141 GLU B O 1
ATOM 3504 N N . ARG B 1 142 ? 16.578 8.875 -6.496 1 95.5 142 ARG B N 1
ATOM 3505 C CA . ARG B 1 142 ? 17.547 7.816 -6.77 1 95.5 142 ARG B CA 1
ATOM 3506 C C . ARG B 1 142 ? 17.531 6.762 -5.668 1 95.5 142 ARG B C 1
ATOM 3508 O O . ARG B 1 142 ? 17.516 5.562 -5.949 1 95.5 142 ARG B O 1
ATOM 3515 N N . GLU B 1 143 ? 17.531 7.184 -4.457 1 96.25 143 GLU B N 1
ATOM 3516 C CA . GLU B 1 143 ? 17.516 6.277 -3.314 1 96.25 143 GLU B CA 1
ATOM 3517 C C . GLU B 1 143 ? 16.219 5.488 -3.254 1 96.25 143 GLU B C 1
ATOM 3519 O O . GLU B 1 143 ? 16.203 4.312 -2.887 1 96.25 143 GLU B O 1
ATOM 3524 N N . ALA B 1 144 ? 15.094 6.18 -3.605 1 97.31 144 ALA B N 1
ATOM 3525 C CA . ALA B 1 144 ? 13.805 5.504 -3.619 1 97.31 144 ALA B CA 1
ATOM 3526 C C . ALA B 1 144 ? 13.781 4.375 -4.648 1 97.31 144 ALA B C 1
ATOM 3528 O O . ALA B 1 144 ? 13.312 3.273 -4.363 1 97.31 144 ALA B O 1
ATOM 3529 N N . ARG B 1 145 ? 14.312 4.625 -5.801 1 96.88 145 ARG B N 1
ATOM 3530 C CA . ARG B 1 145 ? 14.336 3.635 -6.871 1 96.88 145 ARG B CA 1
ATOM 3531 C C . ARG B 1 145 ? 15.227 2.455 -6.5 1 96.88 145 ARG B C 1
ATOM 3533 O O . ARG B 1 145 ? 14.875 1.3 -6.75 1 96.88 145 ARG B O 1
ATOM 3540 N N . LEU B 1 146 ? 16.344 2.75 -5.949 1 96.25 146 LEU B N 1
ATOM 3541 C CA . LEU B 1 146 ? 17.234 1.687 -5.512 1 96.25 146 LEU B CA 1
ATOM 3542 C C . LEU B 1 146 ? 16.594 0.832 -4.434 1 96.25 146 LEU B C 1
ATOM 3544 O O . LEU B 1 146 ? 16.641 -0.399 -4.492 1 96.25 146 LEU B O 1
ATOM 3548 N N . ALA B 1 147 ? 16.047 1.511 -3.43 1 97.25 147 ALA B N 1
ATOM 3549 C CA . ALA B 1 147 ? 15.383 0.791 -2.344 1 97.25 147 ALA B CA 1
ATOM 3550 C C . ALA B 1 147 ? 14.25 -0.084 -2.877 1 97.25 147 ALA B C 1
ATOM 3552 O O . ALA B 1 147 ? 14.117 -1.242 -2.479 1 97.25 147 ALA B O 1
ATOM 3553 N N . ALA B 1 148 ? 13.438 0.452 -3.785 1 97.31 148 ALA B N 1
ATOM 3554 C CA . ALA B 1 148 ? 12.344 -0.301 -4.387 1 97.31 148 ALA B CA 1
ATOM 3555 C C . ALA B 1 148 ? 12.852 -1.557 -5.086 1 97.31 148 ALA B C 1
ATOM 3557 O O . ALA B 1 148 ? 12.273 -2.635 -4.945 1 97.31 148 ALA B O 1
ATOM 3558 N N . ARG B 1 149 ? 13.93 -1.403 -5.797 1 95.25 149 ARG B N 1
ATOM 3559 C CA . ARG B 1 149 ? 14.523 -2.541 -6.492 1 95.25 149 ARG B CA 1
ATOM 3560 C C . ARG B 1 149 ? 14.961 -3.619 -5.512 1 95.25 149 ARG B C 1
ATOM 3562 O O . ARG B 1 149 ? 14.773 -4.812 -5.762 1 95.25 149 ARG B O 1
ATOM 3569 N N . LEU B 1 150 ? 15.484 -3.221 -4.441 1 95 150 LEU B N 1
ATOM 3570 C CA . LEU B 1 150 ? 16 -4.156 -3.447 1 95 150 LEU B CA 1
ATOM 3571 C C . LEU B 1 150 ? 14.859 -4.891 -2.75 1 95 150 LEU B C 1
ATOM 3573 O O . LEU B 1 150 ? 15.047 -5.988 -2.225 1 95 150 LEU B O 1
ATOM 3577 N N . THR B 1 151 ? 13.648 -4.238 -2.715 1 95.75 151 THR B N 1
ATOM 3578 C CA . THR B 1 151 ? 12.5 -4.91 -2.107 1 95.75 151 THR B CA 1
ATOM 3579 C C . THR B 1 151 ? 12.117 -6.152 -2.904 1 95.75 151 THR B C 1
ATOM 3581 O O . THR B 1 151 ? 11.445 -7.047 -2.387 1 95.75 151 THR B O 1
ATOM 3584 N N . LEU B 1 152 ? 12.492 -6.223 -4.156 1 95 152 LEU B N 1
ATOM 3585 C CA . LEU B 1 152 ? 12.172 -7.352 -5.023 1 95 152 LEU B CA 1
ATOM 3586 C C . LEU B 1 152 ? 12.867 -8.617 -4.551 1 95 152 LEU B C 1
ATOM 3588 O O . LEU B 1 152 ? 12.461 -9.727 -4.906 1 95 152 LEU B O 1
ATOM 3592 N N . HIS B 1 153 ? 13.906 -8.43 -3.775 1 92.12 153 HIS B N 1
ATOM 3593 C CA . HIS B 1 153 ? 14.688 -9.57 -3.307 1 92.12 153 HIS B CA 1
ATOM 3594 C C . HIS B 1 153 ? 14.031 -10.227 -2.094 1 92.12 153 HIS B C 1
ATOM 3596 O O . HIS B 1 153 ? 14.547 -11.219 -1.567 1 92.12 153 HIS B O 1
ATOM 3602 N N . GLN B 1 154 ? 12.953 -9.703 -1.7 1 90.62 154 GLN B N 1
ATOM 3603 C CA . GLN B 1 154 ? 12.18 -10.25 -0.591 1 90.62 154 GLN B CA 1
ATOM 3604 C C . GLN B 1 154 ? 10.742 -10.547 -1.02 1 90.62 154 GLN B C 1
ATOM 3606 O O . GLN B 1 154 ? 10.242 -9.953 -1.972 1 90.62 154 GLN B O 1
ATOM 3611 N N . PRO B 1 155 ? 10.195 -11.523 -0.306 1 89.75 155 PRO B N 1
ATOM 3612 C CA . PRO B 1 155 ? 8.781 -11.781 -0.617 1 89.75 155 PRO B CA 1
ATOM 3613 C C . PRO B 1 155 ? 7.891 -10.578 -0.347 1 89.75 155 PRO B C 1
ATOM 3615 O O . PRO B 1 155 ? 8.203 -9.75 0.516 1 89.75 155 PRO B O 1
ATOM 3618 N N . VAL B 1 156 ? 6.859 -10.539 -1.157 1 89.19 156 VAL B N 1
ATOM 3619 C CA . VAL B 1 156 ? 5.93 -9.422 -1.019 1 89.19 156 VAL B CA 1
ATOM 3620 C C . VAL B 1 156 ? 5.395 -9.367 0.41 1 89.19 156 VAL B C 1
ATOM 3622 O O . VAL B 1 156 ? 5.152 -8.289 0.95 1 89.19 156 VAL B O 1
ATOM 3625 N N . TRP B 1 157 ? 5.289 -10.469 1.031 1 90.31 157 TRP B N 1
ATOM 3626 C CA . TRP B 1 157 ? 4.77 -10.555 2.393 1 90.31 157 TRP B CA 1
ATOM 3627 C C . TRP B 1 157 ? 5.652 -9.781 3.363 1 90.31 157 TRP B C 1
ATOM 3629 O O . TRP B 1 157 ? 5.16 -9.203 4.332 1 90.31 157 TRP B O 1
ATOM 3639 N N . SER B 1 158 ? 6.891 -9.805 3.064 1 91.06 158 SER B N 1
ATOM 3640 C CA . SER B 1 158 ? 7.809 -9.047 3.904 1 91.06 158 SER B CA 1
ATOM 3641 C C . SER B 1 158 ? 7.48 -7.559 3.877 1 91.06 158 SER B C 1
ATOM 3643 O O . SER B 1 158 ? 7.516 -6.887 4.914 1 91.06 158 SER B O 1
ATOM 3645 N N . THR B 1 159 ? 7.168 -7.098 2.705 1 93.56 159 THR B N 1
ATOM 3646 C CA . THR B 1 159 ? 6.773 -5.699 2.559 1 93.56 159 THR B CA 1
ATOM 3647 C C . THR B 1 159 ? 5.445 -5.438 3.266 1 93.56 159 THR B C 1
ATOM 3649 O O . THR B 1 159 ? 5.305 -4.441 3.979 1 93.56 159 THR B O 1
ATOM 3652 N N . LEU B 1 160 ? 4.523 -6.328 3.197 1 93.44 160 LEU B N 1
ATOM 3653 C CA . LEU B 1 160 ? 3.182 -6.164 3.748 1 93.44 160 LEU B CA 1
ATOM 3654 C C . LEU B 1 160 ? 3.201 -6.277 5.27 1 93.44 160 LEU B C 1
ATOM 3656 O O . LEU B 1 160 ? 2.338 -5.719 5.949 1 93.44 160 LEU B O 1
ATOM 3660 N N . SER B 1 161 ? 4.184 -6.922 5.77 1 92.94 161 SER B N 1
ATOM 3661 C CA . SER B 1 161 ? 4.254 -7.141 7.211 1 92.94 161 SER B CA 1
ATOM 3662 C C . SER B 1 161 ? 5.172 -6.125 7.883 1 92.94 161 SER B C 1
ATOM 3664 O O . SER B 1 161 ? 5.34 -6.141 9.102 1 92.94 161 SER B O 1
ATOM 3666 N N . CYS B 1 162 ? 5.758 -5.348 7.043 1 92.25 162 CYS B N 1
ATOM 3667 C CA . CYS B 1 162 ? 6.695 -4.359 7.57 1 92.25 162 CYS B CA 1
ATOM 3668 C C . CYS B 1 162 ? 5.973 -3.328 8.43 1 92.25 162 CYS B C 1
ATOM 3670 O O . CYS B 1 162 ? 5.031 -2.68 7.973 1 92.25 162 CYS B O 1
ATOM 3672 N N . GLU B 1 163 ? 6.375 -3.021 9.648 1 90.88 163 GLU B N 1
ATOM 3673 C CA . GLU B 1 163 ? 5.738 -2.068 10.547 1 90.88 163 GLU B CA 1
ATOM 3674 C C . GLU B 1 163 ? 6.676 -0.91 10.875 1 90.88 163 GLU B C 1
ATOM 3676 O O . GLU B 1 163 ? 6.621 -0.353 11.977 1 90.88 163 GLU B O 1
ATOM 3681 N N . ALA B 1 164 ? 7.496 -0.68 9.914 1 90.94 164 ALA B N 1
ATOM 3682 C CA . ALA B 1 164 ? 8.453 0.41 10.102 1 90.94 164 ALA B CA 1
ATOM 3683 C C . ALA B 1 164 ? 7.73 1.735 10.336 1 90.94 164 ALA B C 1
ATOM 3685 O O . ALA B 1 164 ? 6.762 2.055 9.641 1 90.94 164 ALA B O 1
ATOM 3686 N N . GLU B 1 165 ? 8.164 2.52 11.312 1 92.06 165 GLU B N 1
ATOM 3687 C CA . GLU B 1 165 ? 7.551 3.793 11.672 1 92.06 165 GLU B CA 1
ATOM 3688 C C . GLU B 1 165 ? 7.629 4.793 10.523 1 92.06 165 GLU B C 1
ATOM 3690 O O . GLU B 1 165 ? 6.777 5.676 10.398 1 92.06 165 GLU B O 1
ATOM 3695 N N . GLU B 1 166 ? 8.609 4.637 9.672 1 92.88 166 GLU B N 1
ATOM 3696 C CA . GLU B 1 166 ? 8.852 5.566 8.578 1 92.88 166 GLU B CA 1
ATOM 3697 C C . GLU B 1 166 ? 7.699 5.551 7.574 1 92.88 166 GLU B C 1
ATOM 3699 O O . GLU B 1 166 ? 7.535 6.492 6.793 1 92.88 166 GLU B O 1
ATOM 3704 N N . LEU B 1 167 ? 6.852 4.512 7.645 1 94.19 167 LEU B N 1
ATOM 3705 C CA . LEU B 1 167 ? 5.715 4.418 6.73 1 94.19 167 LEU B CA 1
ATOM 3706 C C . LEU B 1 167 ? 4.652 5.457 7.074 1 94.19 167 LEU B C 1
ATOM 3708 O O . LEU B 1 167 ? 3.838 5.82 6.223 1 94.19 167 LEU B O 1
ATOM 3712 N N . ASN B 1 168 ? 4.684 5.953 8.266 1 93.31 168 ASN B N 1
ATOM 3713 C CA . ASN B 1 168 ? 3.781 7.031 8.664 1 93.31 168 ASN B CA 1
ATOM 3714 C C . ASN B 1 168 ? 4.082 8.32 7.914 1 93.31 168 ASN B C 1
ATOM 3716 O O . ASN B 1 168 ? 3.217 9.188 7.789 1 93.31 168 ASN B O 1
ATOM 3720 N N . GLY B 1 169 ? 5.273 8.359 7.438 1 92.81 169 GLY B N 1
ATOM 3721 C CA . GLY B 1 169 ? 5.719 9.594 6.812 1 92.81 169 GLY B CA 1
ATOM 3722 C C . GLY B 1 169 ? 5.402 9.664 5.332 1 92.81 169 GLY B C 1
ATOM 3723 O O . GLY B 1 169 ? 5.672 10.68 4.684 1 92.81 169 GLY B O 1
ATOM 3724 N N . ILE B 1 170 ? 4.863 8.609 4.809 1 94.19 170 ILE B N 1
ATOM 3725 C CA . ILE B 1 170 ? 4.484 8.625 3.402 1 94.19 170 ILE B CA 1
ATOM 3726 C C . ILE B 1 170 ? 2.977 8.406 3.273 1 94.19 170 ILE B C 1
ATOM 3728 O O . ILE B 1 170 ? 2.342 7.855 4.176 1 94.19 170 ILE B O 1
ATOM 3732 N N . ASP B 1 171 ? 2.479 8.867 2.166 1 94.31 171 ASP B N 1
ATOM 3733 C CA . ASP B 1 171 ? 1.034 8.734 1.999 1 94.31 171 ASP B CA 1
ATOM 3734 C C . ASP B 1 171 ? 0.682 7.414 1.312 1 94.31 171 ASP B C 1
ATOM 3736 O O . ASP B 1 171 ? 1.568 6.621 0.988 1 94.31 171 ASP B O 1
ATOM 3740 N N . GLY B 1 172 ? -0.583 7.156 1.162 1 94.56 172 GLY B N 1
ATOM 3741 C CA . GLY B 1 172 ? -1.07 5.918 0.58 1 94.56 172 GLY B CA 1
ATOM 3742 C C . GLY B 1 172 ? -0.599 5.703 -0.846 1 94.56 172 GLY B C 1
ATOM 3743 O O . GLY B 1 172 ? -0.309 4.574 -1.246 1 94.56 172 GLY B O 1
ATOM 3744 N N . HIS B 1 173 ? -0.442 6.785 -1.588 1 94.88 173 HIS B N 1
ATOM 3745 C CA . HIS B 1 173 ? -0.001 6.676 -2.975 1 94.88 173 HIS B CA 1
ATOM 3746 C C . HIS B 1 173 ? 1.435 6.168 -3.057 1 94.88 173 HIS B C 1
ATOM 3748 O O . HIS B 1 173 ? 1.765 5.367 -3.936 1 94.88 173 HIS B O 1
ATOM 3754 N N . GLU B 1 174 ? 2.199 6.715 -2.197 1 95.5 174 GLU B N 1
ATOM 3755 C CA . GLU B 1 174 ? 3.609 6.344 -2.244 1 95.5 174 GLU B CA 1
ATOM 3756 C C . GLU B 1 174 ? 3.799 4.859 -1.957 1 95.5 174 GLU B C 1
ATOM 3758 O O . GLU B 1 174 ? 4.586 4.188 -2.627 1 95.5 174 GLU B O 1
ATOM 3763 N N . PHE B 1 175 ? 3.129 4.379 -0.945 1 96.12 175 PHE B N 1
ATOM 3764 C CA . PHE B 1 175 ? 3.225 2.953 -0.663 1 96.12 175 PHE B CA 1
ATOM 3765 C C . PHE B 1 175 ? 2.594 2.135 -1.784 1 96.12 175 PHE B C 1
ATOM 3767 O O . PHE B 1 175 ? 3.123 1.092 -2.17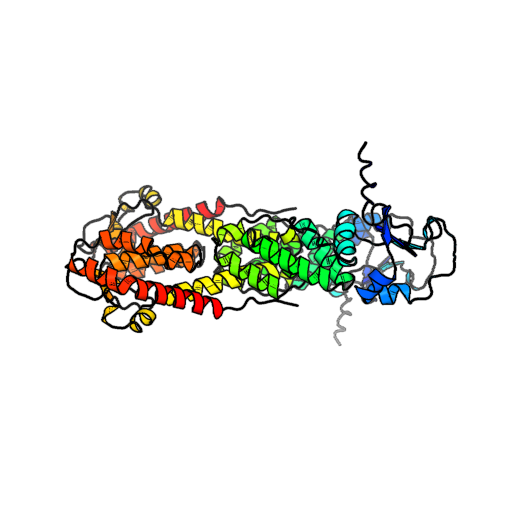2 1 96.12 175 PHE B O 1
ATOM 3774 N N . ARG B 1 176 ? 1.44 2.58 -2.248 1 95.62 176 ARG B N 1
ATOM 3775 C CA . ARG B 1 176 ? 0.787 1.935 -3.383 1 95.62 176 ARG B CA 1
ATOM 3776 C C . ARG B 1 176 ? 1.742 1.807 -4.566 1 95.62 176 ARG B C 1
ATOM 3778 O O . ARG B 1 176 ? 1.792 0.763 -5.219 1 95.62 176 ARG B O 1
ATOM 3785 N N . ARG B 1 177 ? 2.488 2.861 -4.871 1 96.56 177 ARG B N 1
ATOM 3786 C CA . ARG B 1 177 ? 3.422 2.865 -5.992 1 96.56 177 ARG B CA 1
ATOM 3787 C C . ARG B 1 177 ? 4.5 1.802 -5.809 1 96.56 177 ARG B C 1
ATOM 3789 O O . ARG B 1 177 ? 4.93 1.173 -6.777 1 96.56 177 ARG B O 1
ATOM 3796 N N . LEU B 1 178 ? 4.938 1.626 -4.57 1 96.88 178 LEU B N 1
ATOM 3797 C CA . LEU B 1 178 ? 5.934 0.596 -4.289 1 96.88 178 LEU B CA 1
ATOM 3798 C C . LEU B 1 178 ? 5.387 -0.791 -4.613 1 96.88 178 LEU B C 1
ATOM 3800 O O . LEU B 1 178 ? 6.031 -1.568 -5.32 1 96.88 178 LEU B O 1
ATOM 3804 N N . LEU B 1 179 ? 4.18 -1.046 -4.141 1 95.88 179 LEU B N 1
ATOM 3805 C CA . LEU B 1 179 ? 3.59 -2.365 -4.348 1 95.88 179 LEU B CA 1
ATOM 3806 C C . LEU B 1 179 ? 3.25 -2.584 -5.816 1 95.88 179 LEU B C 1
ATOM 3808 O O . LEU B 1 179 ? 3.4 -3.693 -6.336 1 95.88 179 LEU B O 1
ATOM 3812 N N . LYS B 1 180 ? 2.748 -1.554 -6.445 1 95.5 180 LYS B N 1
ATOM 3813 C CA . LYS B 1 180 ? 2.482 -1.638 -7.879 1 95.5 180 LYS B CA 1
ATOM 3814 C C . LYS B 1 180 ? 3.752 -1.968 -8.656 1 95.5 180 LYS B C 1
ATOM 3816 O O . LYS B 1 180 ? 3.727 -2.777 -9.586 1 95.5 180 LYS B O 1
ATOM 3821 N N . TYR B 1 181 ? 4.855 -1.297 -8.297 1 97 181 TYR B N 1
ATOM 3822 C CA . TYR B 1 181 ? 6.148 -1.576 -8.906 1 97 181 TYR B CA 1
ATOM 3823 C C . TYR B 1 181 ? 6.531 -3.041 -8.734 1 97 181 TYR B C 1
ATOM 3825 O O . TYR B 1 181 ? 6.891 -3.715 -9.703 1 97 181 TYR B O 1
ATOM 3833 N N . GLN B 1 182 ? 6.395 -3.541 -7.516 1 95.44 182 GLN B N 1
ATOM 3834 C CA . GLN B 1 182 ? 6.734 -4.93 -7.211 1 95.44 182 GLN B CA 1
ATOM 3835 C C . GLN B 1 182 ? 5.887 -5.895 -8.031 1 95.44 182 GLN B C 1
ATOM 3837 O O . GLN B 1 182 ? 6.41 -6.824 -8.648 1 95.44 182 GLN B O 1
ATOM 3842 N N . GLU B 1 183 ? 4.613 -5.648 -8.031 1 94 183 GLU B N 1
ATOM 3843 C CA . GLU B 1 183 ? 3.682 -6.539 -8.719 1 94 183 GLU B CA 1
ATOM 3844 C C . GLU B 1 183 ? 3.889 -6.492 -10.227 1 94 183 GLU B C 1
ATOM 3846 O O . GLU B 1 183 ? 3.826 -7.527 -10.898 1 94 183 GLU B O 1
ATOM 3851 N N . SER B 1 184 ? 4.113 -5.328 -10.75 1 95.69 184 SER B N 1
ATOM 3852 C CA . SER B 1 184 ? 4.375 -5.195 -12.18 1 95.69 184 SER B CA 1
ATOM 3853 C C . SER B 1 184 ? 5.629 -5.965 -12.586 1 95.69 184 SER B C 1
ATOM 3855 O O . SER B 1 184 ? 5.637 -6.656 -13.602 1 95.69 184 SER B O 1
ATOM 3857 N N . CYS B 1 185 ? 6.66 -5.785 -11.781 1 95.94 185 CYS B N 1
ATOM 3858 C CA . CYS B 1 185 ? 7.887 -6.531 -12.047 1 95.94 185 CYS B CA 1
ATOM 3859 C C . CYS B 1 185 ? 7.629 -8.031 -12 1 95.94 185 CYS B C 1
ATOM 3861 O O . CYS B 1 185 ? 8.055 -8.766 -12.898 1 95.94 185 CYS B O 1
ATOM 3863 N N . ARG B 1 186 ? 6.922 -8.461 -11.016 1 93.56 186 ARG B N 1
ATOM 3864 C CA . ARG B 1 186 ? 6.629 -9.883 -10.852 1 93.56 186 ARG B CA 1
ATOM 3865 C C . ARG B 1 186 ? 5.809 -10.414 -12.023 1 93.56 186 ARG B C 1
ATOM 3867 O O . ARG B 1 186 ? 6.125 -11.461 -12.586 1 93.56 186 ARG B O 1
ATOM 3874 N N . ASP B 1 187 ? 4.812 -9.719 -12.352 1 93.06 187 ASP B N 1
ATOM 3875 C CA . ASP B 1 187 ? 3.951 -10.125 -13.461 1 93.06 187 ASP B CA 1
ATOM 3876 C C . ASP B 1 187 ? 4.738 -10.227 -14.766 1 93.06 187 ASP B C 1
ATOM 3878 O O . ASP B 1 187 ? 4.609 -11.203 -15.5 1 93.06 187 ASP B O 1
ATOM 3882 N N . ASN B 1 188 ? 5.551 -9.227 -15.008 1 95 188 ASN B N 1
ATOM 3883 C CA . ASN B 1 188 ? 6.363 -9.219 -16.219 1 95 188 ASN B CA 1
ATOM 3884 C C . ASN B 1 188 ? 7.32 -10.406 -16.266 1 95 188 ASN B C 1
ATOM 3886 O O . ASN B 1 188 ? 7.43 -11.094 -17.281 1 95 188 ASN B O 1
ATOM 3890 N N . VAL B 1 189 ? 7.945 -10.648 -15.18 1 94.38 189 VAL B N 1
ATOM 3891 C CA . VAL B 1 189 ? 8.938 -11.719 -15.102 1 94.38 189 VAL B CA 1
ATOM 3892 C C . VAL B 1 189 ? 8.25 -13.07 -15.266 1 94.38 189 VAL B C 1
ATOM 3894 O O . VAL B 1 189 ? 8.695 -13.906 -16.047 1 94.38 189 VAL B O 1
ATOM 3897 N N . LEU B 1 190 ? 7.141 -13.289 -14.578 1 91.44 190 LEU B N 1
ATOM 3898 C CA . LEU B 1 190 ? 6.441 -14.57 -14.633 1 91.44 190 LEU B CA 1
ATOM 3899 C C . LEU B 1 190 ? 5.883 -14.828 -16.031 1 91.44 190 LEU B C 1
ATOM 3901 O O . LEU B 1 190 ? 5.969 -15.945 -16.531 1 91.44 190 LEU B O 1
ATOM 3905 N N . LYS B 1 191 ? 5.379 -13.844 -16.641 1 91.56 191 LYS B N 1
ATOM 3906 C CA . LYS B 1 191 ? 4.891 -13.977 -18.016 1 91.56 191 LYS B CA 1
ATOM 3907 C C . LYS B 1 191 ? 6.02 -14.352 -18.969 1 91.56 191 LYS B C 1
ATOM 3909 O O . LYS B 1 191 ? 5.859 -15.234 -19.812 1 91.56 191 LYS B O 1
ATOM 3914 N N . ARG B 1 192 ? 7.137 -13.734 -18.75 1 92.38 192 ARG B N 1
ATOM 3915 C CA . ARG B 1 192 ? 8.273 -13.969 -19.625 1 92.38 192 ARG B CA 1
ATOM 3916 C C . ARG B 1 192 ? 8.859 -15.359 -19.422 1 92.38 192 ARG B C 1
ATOM 3918 O O . ARG B 1 192 ? 9.047 -16.109 -20.375 1 92.38 192 ARG B O 1
ATOM 3925 N N . VAL B 1 193 ? 9.062 -15.727 -18.172 1 90.19 193 VAL B N 1
ATOM 3926 C CA . VAL B 1 193 ? 9.766 -16.969 -17.859 1 90.19 193 VAL B CA 1
ATOM 3927 C C . VAL B 1 193 ? 8.836 -18.156 -18.109 1 90.19 193 VAL B C 1
ATOM 3929 O O . VAL B 1 193 ? 9.297 -19.25 -18.422 1 90.19 193 VAL B O 1
ATOM 3932 N N . SER B 1 194 ? 7.543 -17.969 -17.969 1 88.75 194 SER B N 1
ATOM 3933 C CA . SER B 1 194 ? 6.594 -19.062 -18.203 1 88.75 194 SER B CA 1
ATOM 3934 C C . SER B 1 194 ? 6.375 -19.297 -19.688 1 88.75 194 SER B C 1
ATOM 3936 O O . SER B 1 194 ? 5.914 -20.359 -20.094 1 88.75 194 SER B O 1
ATOM 3938 N N . ALA B 1 195 ? 6.66 -18.297 -20.453 1 88.81 195 ALA B N 1
ATOM 3939 C CA . ALA B 1 195 ? 6.531 -18.438 -21.906 1 88.81 195 ALA B CA 1
ATOM 3940 C C . ALA B 1 195 ? 7.676 -19.266 -22.484 1 88.81 195 ALA B C 1
ATOM 3942 O O . ALA B 1 195 ? 8.781 -19.266 -21.953 1 88.81 195 ALA B O 1
ATOM 3943 N N . TYR B 1 196 ? 7.395 -20.047 -23.484 1 88.12 196 TYR B N 1
ATOM 3944 C CA . TYR B 1 196 ? 8.406 -20.875 -24.125 1 88.12 196 TYR B CA 1
ATOM 3945 C C . TYR B 1 196 ? 9.227 -20.078 -25.125 1 88.12 196 TYR B C 1
ATOM 3947 O O . TYR B 1 196 ? 10.305 -20.516 -25.531 1 88.12 196 TYR B O 1
ATOM 3955 N N . SER B 1 197 ? 8.812 -18.891 -25.422 1 88.12 197 SER B N 1
ATOM 3956 C CA . SER B 1 197 ? 9.383 -18.109 -26.516 1 88.12 197 SER B CA 1
ATOM 3957 C C . SER B 1 197 ? 10.844 -17.75 -26.234 1 88.12 197 SER B C 1
ATOM 3959 O O . SER B 1 197 ? 11.68 -17.781 -27.141 1 88.12 197 SER B O 1
ATOM 3961 N N . TRP B 1 198 ? 11.133 -17.438 -24.953 1 90.44 198 TRP B N 1
ATOM 3962 C CA . TRP B 1 198 ? 12.484 -16.969 -24.672 1 90.44 198 TRP B CA 1
ATOM 3963 C C . TRP B 1 198 ? 13.492 -18.109 -24.812 1 90.44 198 TRP B C 1
ATOM 3965 O O . TRP B 1 198 ? 14.641 -17.891 -25.188 1 90.44 198 TRP B O 1
ATOM 3975 N N . VAL B 1 199 ? 13.117 -19.359 -24.578 1 90.19 199 VAL B N 1
ATOM 3976 C CA . VAL B 1 199 ? 14.031 -20.5 -24.672 1 90.19 199 VAL B CA 1
ATOM 3977 C C . VAL B 1 199 ? 14.336 -20.812 -26.125 1 90.19 199 VAL B C 1
ATOM 3979 O O . VAL B 1 199 ? 15.391 -21.359 -26.453 1 90.19 199 VAL B O 1
ATOM 3982 N N . LEU B 1 200 ? 13.398 -20.453 -27 1 88.5 200 LEU B N 1
ATOM 3983 C CA . LEU B 1 200 ? 13.578 -20.703 -28.422 1 88.5 200 LEU B CA 1
ATOM 3984 C C . LEU B 1 200 ? 14.719 -19.859 -28.984 1 88.5 200 LEU B C 1
ATOM 3986 O O . LEU B 1 200 ? 15.242 -20.156 -30.062 1 88.5 200 LEU B O 1
ATOM 3990 N N . SER B 1 201 ? 15.117 -18.844 -28.281 1 88.62 201 SER B N 1
ATOM 3991 C CA . SER B 1 201 ? 16.219 -17.984 -28.719 1 88.62 201 SER B CA 1
ATOM 3992 C C . SER B 1 201 ? 17.562 -18.609 -28.406 1 88.62 201 SER B C 1
ATOM 3994 O O . SER B 1 201 ? 18.594 -18.172 -28.922 1 88.62 201 SER B O 1
ATOM 3996 N N . LEU B 1 202 ? 17.562 -19.672 -27.609 1 91 202 LEU B N 1
ATOM 3997 C CA . LEU B 1 202 ? 18.781 -20.391 -27.281 1 91 202 LEU B CA 1
ATOM 3998 C C . LEU B 1 202 ? 19.234 -21.25 -28.453 1 91 202 LEU B C 1
ATOM 4000 O O . LEU B 1 202 ? 18.406 -21.766 -29.219 1 91 202 LEU B O 1
ATOM 4004 N N . PRO B 1 203 ? 20.562 -21.359 -28.578 1 88.31 203 PRO B N 1
ATOM 4005 C CA . PRO B 1 203 ? 21.031 -22.312 -29.594 1 88.31 203 PRO B CA 1
ATOM 4006 C C . PRO B 1 203 ? 20.578 -23.734 -29.328 1 88.31 203 PRO B C 1
ATOM 4008 O O . PRO B 1 203 ? 20.359 -24.125 -28.172 1 88.31 203 PRO B O 1
ATOM 4011 N N . SER B 1 204 ? 20.5 -24.609 -30.328 1 85.06 204 SER B N 1
ATOM 4012 C CA . SER B 1 204 ? 19.938 -25.953 -30.281 1 85.06 204 SER B CA 1
ATOM 4013 C C . SER B 1 204 ? 20.594 -26.812 -29.203 1 85.06 204 SER B C 1
ATOM 4015 O O . SER B 1 204 ? 19.922 -27.469 -28.422 1 85.06 204 SER B O 1
ATOM 4017 N N . PRO B 1 205 ? 21.875 -26.719 -29.047 1 82.44 205 PRO B N 1
ATOM 4018 C CA . PRO B 1 205 ? 22.5 -27.562 -28.016 1 82.44 205 PRO B CA 1
ATOM 4019 C C . PRO B 1 205 ? 22.078 -27.141 -26.609 1 82.44 205 PRO B C 1
ATOM 4021 O O . PRO B 1 205 ? 22.109 -27.969 -25.688 1 82.44 205 PRO B O 1
ATOM 4024 N N . ALA B 1 206 ? 21.672 -25.906 -26.516 1 84.38 206 ALA B N 1
ATOM 4025 C CA . ALA B 1 206 ? 21.312 -25.391 -25.203 1 84.38 206 ALA B CA 1
ATOM 4026 C C . ALA B 1 206 ? 19.875 -25.719 -24.844 1 84.38 206 ALA B C 1
ATOM 4028 O O . ALA B 1 206 ? 19.438 -25.484 -23.719 1 84.38 206 ALA B O 1
ATOM 4029 N N . ARG B 1 207 ? 19.219 -26.219 -25.812 1 88.06 207 ARG B N 1
ATOM 4030 C CA . ARG B 1 207 ? 17.859 -26.719 -25.547 1 88.06 207 ARG B CA 1
ATOM 4031 C C . ARG B 1 207 ? 17.875 -28.219 -25.328 1 88.06 207 ARG B C 1
ATOM 4033 O O . ARG B 1 207 ? 17.125 -28.953 -25.984 1 88.06 207 ARG B O 1
ATOM 4040 N N . PHE B 1 208 ? 18.547 -28.609 -24.406 1 84.12 208 PHE B N 1
ATOM 4041 C CA . PHE B 1 208 ? 18.875 -30 -24.156 1 84.12 208 PHE B CA 1
ATOM 4042 C C . PHE B 1 208 ? 17.672 -30.75 -23.594 1 84.12 208 PHE B C 1
ATOM 4044 O O . PHE B 1 208 ? 17.625 -31.984 -23.625 1 84.12 208 PHE B O 1
ATOM 4051 N N . TRP B 1 209 ? 16.625 -30.016 -23.141 1 86 209 TRP B N 1
ATOM 4052 C CA . TRP B 1 209 ? 15.445 -30.672 -22.578 1 86 209 TRP B CA 1
ATOM 4053 C C . TRP B 1 209 ? 14.523 -31.156 -23.688 1 86 209 TRP B C 1
ATOM 4055 O O . TRP B 1 209 ? 13.57 -31.906 -23.438 1 86 209 TRP B O 1
ATOM 4065 N N . GLU B 1 210 ? 14.82 -30.797 -24.875 1 86.81 210 GLU B N 1
ATOM 4066 C CA . GLU B 1 210 ? 13.977 -31.188 -26 1 86.81 210 GLU B CA 1
ATOM 4067 C C . GLU B 1 210 ? 14.414 -32.531 -26.562 1 86.81 210 GLU B C 1
ATOM 4069 O O . GLU B 1 210 ? 13.695 -33.125 -27.359 1 86.81 210 GLU B O 1
ATOM 4074 N N . ARG B 1 211 ? 15.516 -33 -26.094 1 82.69 211 ARG B N 1
ATOM 4075 C CA . ARG B 1 211 ? 16.047 -34.25 -26.625 1 82.69 211 ARG B CA 1
ATOM 4076 C C . ARG B 1 211 ? 15.258 -35.469 -26.125 1 82.69 211 ARG B C 1
ATOM 4078 O O . ARG B 1 211 ? 14.75 -35.438 -25 1 82.69 211 ARG B O 1
ATOM 4085 N N . SER B 1 212 ? 15.07 -36.438 -26.969 1 81.38 212 SER B N 1
ATOM 4086 C CA . SER B 1 212 ? 14.297 -37.625 -26.641 1 81.38 212 SER B CA 1
ATOM 4087 C C . SER B 1 212 ? 15.203 -38.812 -26.344 1 81.38 212 SER B C 1
ATOM 4089 O O . SER B 1 212 ? 15.008 -39.906 -26.875 1 81.38 212 SER B O 1
ATOM 4091 N N . CYS B 1 213 ? 16.156 -38.531 -25.547 1 79.62 213 CYS B N 1
ATOM 4092 C CA . CYS B 1 213 ? 17.125 -39.594 -25.266 1 79.62 213 CYS B CA 1
ATOM 4093 C C . CYS B 1 213 ? 16.562 -40.594 -24.25 1 79.62 213 CYS B C 1
ATOM 4095 O O . CYS B 1 213 ? 17 -41.75 -24.203 1 79.62 213 CYS B O 1
ATOM 4097 N N . CYS B 1 214 ? 15.586 -40.031 -23.422 1 79.12 214 CYS B N 1
ATOM 4098 C CA . CYS B 1 214 ? 15.023 -40.906 -22.406 1 79.12 214 CYS B CA 1
ATOM 4099 C C . CYS B 1 214 ? 13.5 -40.781 -22.359 1 79.12 214 CYS B C 1
ATOM 4101 O O . CYS B 1 214 ? 12.93 -39.875 -22.969 1 79.12 214 CYS B O 1
ATOM 4103 N N . GLY B 1 215 ? 12.781 -41.812 -22.016 1 76.5 215 GLY B N 1
ATOM 4104 C CA . GLY B 1 215 ? 11.328 -41.906 -22 1 76.5 215 GLY B CA 1
ATOM 4105 C C . GLY B 1 215 ? 10.695 -41.062 -20.906 1 76.5 215 GLY B C 1
ATOM 4106 O O . GLY B 1 215 ? 9.477 -41.094 -20.719 1 76.5 215 GLY B O 1
ATOM 4107 N N . GLN B 1 216 ? 11.484 -40.281 -20.234 1 81.94 216 GLN B N 1
ATOM 4108 C CA . GLN B 1 216 ? 10.938 -39.469 -19.156 1 81.94 216 GLN B CA 1
ATOM 4109 C C . GLN B 1 216 ? 10.469 -38.125 -19.688 1 81.94 216 GLN B C 1
ATOM 4111 O O . GLN B 1 216 ? 11.188 -37.125 -19.609 1 81.94 216 GLN B O 1
ATOM 4116 N N . ARG B 1 217 ? 9.297 -38.094 -20.297 1 85.62 217 ARG B N 1
ATOM 4117 C CA . ARG B 1 217 ? 8.781 -36.875 -20.969 1 85.62 217 ARG B CA 1
ATOM 4118 C C . ARG B 1 217 ? 7.559 -36.344 -20.234 1 85.62 217 ARG B C 1
ATOM 4120 O O . ARG B 1 217 ? 6.812 -37.094 -19.609 1 85.62 217 ARG B O 1
ATOM 4127 N N . ALA B 1 218 ? 7.484 -35 -20.188 1 83.31 218 ALA B N 1
ATOM 4128 C CA . ALA B 1 218 ? 6.348 -34.312 -19.609 1 83.31 218 ALA B CA 1
ATOM 4129 C C . ALA B 1 218 ? 5.84 -33.219 -20.547 1 83.31 218 ALA B C 1
ATOM 4131 O O . ALA B 1 218 ? 6.551 -32.781 -21.469 1 83.31 218 ALA B O 1
ATOM 4132 N N . SER B 1 219 ? 4.594 -32.875 -20.328 1 82.94 219 SER B N 1
ATOM 4133 C CA . SER B 1 219 ? 3.996 -31.812 -21.125 1 82.94 219 SER B CA 1
ATOM 4134 C C . SER B 1 219 ? 4.188 -30.453 -20.453 1 82.94 219 SER B C 1
ATOM 4136 O O . SER B 1 219 ? 3.904 -30.297 -19.25 1 82.94 219 SER B O 1
ATOM 4138 N N . TYR B 1 220 ? 4.82 -29.594 -21.188 1 83.12 220 TYR B N 1
ATOM 4139 C CA . TYR B 1 220 ? 5.008 -28.234 -20.703 1 83.12 220 TYR B CA 1
ATOM 4140 C C . TYR B 1 220 ? 4.043 -27.281 -21.406 1 83.12 220 TYR B C 1
ATOM 4142 O O . TYR B 1 220 ? 4.02 -27.188 -22.625 1 83.12 220 TYR B O 1
ATOM 4150 N N . VAL B 1 221 ? 3.111 -26.75 -20.594 1 76.06 221 VAL B N 1
ATOM 4151 C CA . VAL B 1 221 ? 2.111 -25.812 -21.109 1 76.06 221 VAL B CA 1
ATOM 4152 C C . VAL B 1 221 ? 2.508 -24.391 -20.781 1 76.06 221 VAL B C 1
ATOM 4154 O O . VAL B 1 221 ? 2.699 -24.047 -19.609 1 76.06 221 VAL B O 1
ATOM 4157 N N . ASP B 1 222 ? 2.783 -23.703 -21.859 1 71.06 222 ASP B N 1
ATOM 4158 C CA . ASP B 1 222 ? 3.117 -22.297 -21.641 1 71.06 222 ASP B CA 1
ATOM 4159 C C . ASP B 1 222 ? 1.88 -21.406 -21.781 1 71.06 222 ASP B C 1
ATOM 4161 O O . ASP B 1 222 ? 0.755 -21.906 -21.844 1 71.06 222 ASP B O 1
ATOM 4165 N N . GLY B 1 223 ? 1.903 -20.094 -21.531 1 61.62 223 GLY B N 1
ATOM 4166 C CA . GLY B 1 223 ? 0.792 -19.156 -21.594 1 61.62 223 GLY B CA 1
ATOM 4167 C C . GLY B 1 223 ? 0.01 -19.266 -22.891 1 61.62 223 GLY B C 1
ATOM 4168 O O . GLY B 1 223 ? -1.112 -18.766 -22.984 1 61.62 223 GLY B O 1
ATOM 4169 N N . THR B 1 224 ? 0.531 -19.938 -23.984 1 60 224 THR B N 1
ATOM 4170 C CA . THR B 1 224 ? -0.154 -20.031 -25.266 1 60 224 THR B CA 1
ATOM 4171 C C . THR B 1 224 ? -0.947 -21.328 -25.359 1 60 224 THR B C 1
ATOM 4173 O O . THR B 1 224 ? -1.555 -21.609 -26.391 1 60 224 THR B O 1
ATOM 4176 N N . CYS B 1 225 ? -1.094 -22.031 -24.438 1 61.34 225 CYS B N 1
ATOM 4177 C CA . CYS B 1 225 ? -1.952 -23.203 -24.297 1 61.34 225 CYS B CA 1
ATOM 4178 C C . CYS B 1 225 ? -1.475 -24.344 -25.188 1 61.34 225 CYS B C 1
ATOM 4180 O O . CYS B 1 225 ? -2.119 -25.391 -25.266 1 61.34 225 CYS B O 1
ATOM 4182 N N . GLN B 1 226 ? -0.373 -24.219 -25.969 1 71.94 226 GLN B N 1
ATOM 4183 C CA . GLN B 1 226 ? 0.09 -25.391 -26.719 1 71.94 226 GLN B CA 1
ATOM 4184 C C . GLN B 1 226 ? 1.081 -26.219 -25.891 1 71.94 226 GLN B C 1
ATOM 4186 O O . GLN B 1 226 ? 2.154 -25.719 -25.531 1 71.94 226 GLN B O 1
ATOM 4191 N N . PRO B 1 227 ? 0.751 -27.391 -25.578 1 80 227 PRO B N 1
ATOM 4192 C CA . PRO B 1 227 ? 1.654 -28.219 -24.781 1 80 227 PRO B CA 1
ATOM 4193 C C . PRO B 1 227 ? 2.881 -28.672 -25.578 1 80 227 PRO B C 1
ATOM 4195 O O . PRO B 1 227 ? 2.781 -28.953 -26.766 1 80 227 PRO B O 1
ATOM 4198 N N . ARG B 1 228 ? 4.07 -28.562 -25.047 1 84.62 228 ARG B N 1
ATOM 4199 C CA . ARG B 1 228 ? 5.32 -29.047 -25.625 1 84.62 228 ARG B CA 1
ATOM 4200 C C . ARG B 1 228 ? 5.91 -30.188 -24.797 1 84.62 228 ARG B C 1
ATOM 4202 O O . ARG B 1 228 ? 5.848 -30.141 -23.562 1 84.62 228 ARG B O 1
ATOM 4209 N N . GLN B 1 229 ? 6.359 -31.156 -25.547 1 86 229 GLN B N 1
ATOM 4210 C CA . GLN B 1 229 ? 6.984 -32.281 -24.844 1 86 229 GLN B CA 1
ATOM 4211 C C . GLN B 1 229 ? 8.422 -31.953 -24.453 1 86 229 GLN B C 1
ATOM 4213 O O . GLN B 1 229 ? 9.242 -31.609 -25.312 1 86 229 GLN B O 1
ATOM 4218 N N . VAL B 1 230 ? 8.641 -32 -23.156 1 89 230 VAL B N 1
ATOM 4219 C CA . VAL B 1 230 ? 9.969 -31.688 -22.625 1 89 230 VAL B CA 1
ATOM 4220 C C . VAL B 1 230 ? 10.383 -32.781 -21.625 1 89 230 VAL B C 1
ATOM 4222 O O . VAL B 1 230 ? 9.586 -33.656 -21.281 1 89 230 VAL B O 1
ATOM 4225 N N . GLN B 1 231 ? 11.656 -32.75 -21.344 1 87.38 231 GLN B N 1
ATOM 4226 C CA . GLN B 1 231 ? 12.109 -33.688 -20.312 1 87.38 231 GLN B CA 1
ATOM 4227 C C . GLN B 1 231 ? 11.469 -33.375 -18.969 1 87.38 231 GLN B C 1
ATOM 4229 O O . GLN B 1 231 ? 11.312 -32.219 -18.594 1 87.38 231 GLN B O 1
ATOM 4234 N N . THR B 1 232 ? 11.125 -34.375 -18.219 1 83.69 232 THR B N 1
ATOM 4235 C CA . THR B 1 232 ? 10.406 -34.219 -16.953 1 83.69 232 THR B CA 1
ATOM 4236 C C . THR B 1 232 ? 11.227 -33.406 -15.961 1 83.69 232 THR B C 1
ATOM 4238 O O . THR B 1 232 ? 10.68 -32.562 -15.25 1 83.69 232 THR B O 1
ATOM 4241 N N . TRP B 1 233 ? 12.516 -33.719 -15.961 1 82.75 233 TRP B N 1
ATOM 4242 C CA . TRP B 1 233 ? 13.359 -33.031 -14.984 1 82.75 233 TRP B CA 1
ATOM 4243 C C . TRP B 1 233 ? 13.414 -31.531 -15.281 1 82.75 233 TRP B C 1
ATOM 4245 O O . TRP B 1 233 ? 13.523 -30.719 -14.359 1 82.75 233 TRP B O 1
ATOM 4255 N N . TRP B 1 234 ? 13.391 -31.094 -16.5 1 87.88 234 TRP B N 1
ATOM 4256 C CA . TRP B 1 234 ? 13.406 -29.672 -16.859 1 87.88 234 TRP B CA 1
ATOM 4257 C C . TRP B 1 234 ? 12.07 -29.016 -16.516 1 87.88 234 TRP B C 1
ATOM 4259 O O . TRP B 1 234 ? 12.039 -27.875 -16.047 1 87.88 234 TRP B O 1
ATOM 4269 N N . GLU B 1 235 ? 11.039 -29.719 -16.859 1 86.38 235 GLU B N 1
ATOM 4270 C CA . GLU B 1 235 ? 9.711 -29.234 -16.5 1 86.38 235 GLU B CA 1
ATOM 4271 C C . GLU B 1 235 ? 9.602 -28.984 -15 1 86.38 235 GLU B C 1
ATOM 4273 O O . GLU B 1 235 ? 9.07 -27.953 -14.57 1 86.38 235 GLU B O 1
ATOM 4278 N N . GLN B 1 236 ? 10.125 -29.922 -14.242 1 82.69 236 GLN B N 1
ATOM 4279 C CA . GLN B 1 236 ? 10.102 -29.781 -12.789 1 82.69 236 GLN B CA 1
ATOM 4280 C C . GLN B 1 236 ? 10.969 -28.625 -12.328 1 82.69 236 GLN B C 1
ATOM 4282 O O . GLN B 1 236 ? 10.586 -27.875 -11.43 1 82.69 236 GLN B O 1
ATOM 4287 N N . TYR B 1 237 ? 12.086 -28.5 -12.953 1 85.62 237 TYR B N 1
ATOM 4288 C CA . TYR B 1 237 ? 12.977 -27.391 -12.641 1 85.62 237 TYR B CA 1
ATOM 4289 C C . TYR B 1 237 ? 12.297 -26.047 -12.914 1 85.62 237 TYR B C 1
ATOM 4291 O O . TYR B 1 237 ? 12.336 -25.141 -12.078 1 85.62 237 TYR B O 1
ATOM 4299 N N . MET B 1 238 ? 11.695 -25.938 -14.039 1 87.81 238 MET B N 1
ATOM 4300 C CA . MET B 1 238 ? 11.031 -24.703 -14.414 1 87.81 238 MET B CA 1
ATOM 4301 C C . MET B 1 238 ? 9.867 -24.391 -13.477 1 87.81 238 MET B C 1
ATOM 4303 O O . MET B 1 238 ? 9.695 -23.25 -13.047 1 87.81 238 MET B O 1
ATOM 4307 N N . ARG B 1 239 ? 9.141 -25.391 -13.18 1 83.69 239 ARG B N 1
ATOM 4308 C CA . ARG B 1 239 ? 8.008 -25.234 -12.273 1 83.69 239 ARG B CA 1
ATOM 4309 C C . ARG B 1 239 ? 8.461 -24.703 -10.914 1 83.69 239 ARG B C 1
ATOM 4311 O O . ARG B 1 239 ? 7.883 -23.75 -10.383 1 83.69 239 ARG B O 1
ATOM 4318 N N . LYS B 1 240 ? 9.469 -25.297 -10.367 1 84.19 240 LYS B N 1
ATOM 4319 C CA . LYS B 1 240 ? 9.977 -24.891 -9.055 1 84.19 240 LYS B CA 1
ATOM 4320 C C . LYS B 1 240 ? 10.586 -23.5 -9.109 1 84.19 240 LYS B C 1
ATOM 4322 O O . LYS B 1 240 ? 10.406 -22.703 -8.18 1 84.19 240 LYS B O 1
ATOM 4327 N N . THR B 1 241 ? 11.32 -23.266 -10.172 1 86.5 241 THR B N 1
ATOM 4328 C CA . THR B 1 241 ? 11.945 -21.969 -10.336 1 86.5 241 THR B CA 1
ATOM 4329 C C . THR B 1 241 ? 10.891 -20.859 -10.453 1 86.5 241 THR B C 1
ATOM 4331 O O . THR B 1 241 ? 11.031 -19.797 -9.852 1 86.5 241 THR B O 1
ATOM 4334 N N . ILE B 1 242 ? 9.859 -21.125 -11.172 1 86.88 242 ILE B N 1
ATOM 4335 C CA . ILE B 1 242 ? 8.773 -20.172 -11.352 1 86.88 242 ILE B CA 1
ATOM 4336 C C . ILE B 1 242 ? 8.086 -19.906 -10.016 1 86.88 242 ILE B C 1
ATOM 4338 O O . ILE B 1 242 ? 7.754 -18.766 -9.688 1 86.88 242 ILE B O 1
ATOM 4342 N N . GLU B 1 243 ? 7.898 -20.891 -9.242 1 84.69 243 GLU B N 1
ATOM 4343 C CA . GLU B 1 243 ? 7.309 -20.766 -7.918 1 84.69 243 GLU B CA 1
ATOM 4344 C C . GLU B 1 243 ? 8.18 -19.891 -7.012 1 84.69 243 GLU B C 1
ATOM 4346 O O . GLU B 1 243 ? 7.668 -19.062 -6.262 1 84.69 243 GLU B O 1
ATOM 4351 N N . LYS B 1 244 ? 9.445 -20.109 -7.082 1 86.25 244 LYS B N 1
ATOM 4352 C CA . LYS B 1 244 ? 10.375 -19.312 -6.289 1 86.25 244 LYS B CA 1
ATOM 4353 C C . LYS B 1 244 ? 10.352 -17.844 -6.723 1 86.25 244 LYS B C 1
ATOM 4355 O O . LYS B 1 244 ? 10.391 -16.938 -5.879 1 86.25 244 LYS B O 1
ATOM 4360 N N . LEU B 1 245 ? 10.25 -17.672 -8.062 1 89.19 245 LEU B N 1
ATOM 4361 C CA . LEU B 1 245 ? 10.227 -16.328 -8.602 1 89.19 245 LEU B CA 1
ATOM 4362 C C . LEU B 1 245 ? 8.93 -15.617 -8.234 1 89.19 245 LEU B C 1
ATOM 4364 O O . LEU B 1 245 ? 8.891 -14.383 -8.148 1 89.19 245 LEU B O 1
ATOM 4368 N N . ARG B 1 246 ? 7.926 -16.375 -8 1 86.94 246 ARG B N 1
ATOM 4369 C CA . ARG B 1 246 ? 6.66 -15.805 -7.547 1 86.94 246 ARG B CA 1
ATOM 4370 C C . ARG B 1 246 ? 6.793 -15.211 -6.152 1 86.94 246 ARG B C 1
ATOM 4372 O O . ARG B 1 246 ? 6.145 -14.211 -5.836 1 86.94 246 ARG B O 1
ATOM 4379 N N . ALA B 1 247 ? 7.684 -15.773 -5.441 1 85.69 247 ALA B N 1
ATOM 4380 C CA . ALA B 1 247 ? 7.871 -15.312 -4.066 1 85.69 247 ALA B CA 1
ATOM 4381 C C . ALA B 1 247 ? 8.867 -14.164 -4 1 85.69 247 ALA B C 1
ATOM 4383 O O . ALA B 1 247 ? 8.602 -13.141 -3.365 1 85.69 247 ALA B O 1
ATOM 4384 N 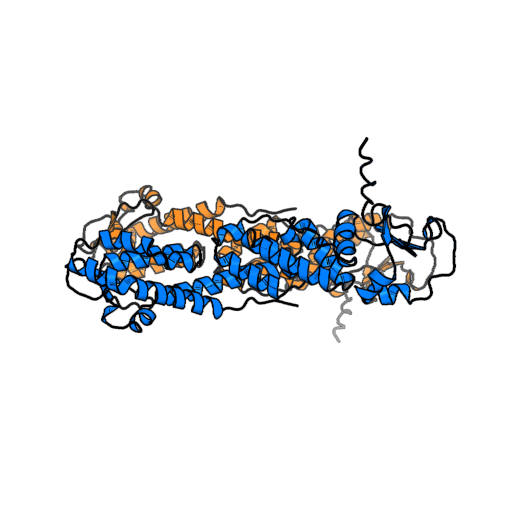N . LYS B 1 248 ? 9.945 -14.32 -4.664 1 89.25 248 LYS B N 1
ATOM 4385 C CA . LYS B 1 248 ? 10.984 -13.289 -4.668 1 89.25 248 LYS B CA 1
ATOM 4386 C C . LYS B 1 248 ? 11.695 -13.227 -6.02 1 89.25 248 LYS B C 1
ATOM 4388 O O . LYS B 1 248 ? 11.938 -14.266 -6.641 1 89.25 248 LYS B O 1
ATOM 4393 N N . LEU B 1 249 ? 11.836 -12 -6.426 1 90 249 LEU B N 1
ATOM 4394 C CA . LEU B 1 249 ? 12.508 -11.773 -7.703 1 90 249 LEU B CA 1
ATOM 4395 C C . LEU B 1 249 ? 13.992 -11.516 -7.5 1 90 249 LEU B C 1
ATOM 4397 O O . LEU B 1 249 ? 14.398 -10.383 -7.234 1 90 249 LEU B O 1
ATOM 4401 N N . ASP B 1 250 ? 14.695 -12.453 -7.301 1 78.94 250 ASP B N 1
ATOM 4402 C CA . ASP B 1 250 ? 16.141 -12.367 -7.172 1 78.94 250 ASP B CA 1
ATOM 4403 C C . ASP B 1 250 ? 16.844 -13.156 -8.273 1 78.94 250 ASP B C 1
ATOM 4405 O O . ASP B 1 250 ? 16.719 -14.383 -8.344 1 78.94 250 ASP B O 1
ATOM 4409 N N . SER B 1 251 ? 17.453 -12.5 -9.109 1 72.88 251 SER B N 1
ATOM 4410 C CA . SER B 1 251 ? 18.141 -13.148 -10.219 1 72.88 251 SER B CA 1
ATOM 4411 C C . SER B 1 251 ? 19.188 -14.125 -9.719 1 72.88 251 SER B C 1
ATOM 4413 O O . SER B 1 251 ? 19.516 -15.102 -10.398 1 72.88 251 SER B O 1
ATOM 4415 N N . ALA B 1 252 ? 19.641 -13.883 -8.531 1 71.44 252 ALA B N 1
ATOM 4416 C CA . ALA B 1 252 ? 20.656 -14.758 -7.973 1 71.44 252 ALA B CA 1
ATOM 4417 C C . ALA B 1 252 ? 20.094 -16.141 -7.652 1 71.44 252 ALA B C 1
ATOM 4419 O O . ALA B 1 252 ? 20.812 -17.141 -7.688 1 71.44 252 ALA B O 1
ATOM 4420 N N . GLU B 1 253 ? 18.859 -16.219 -7.43 1 70.31 253 GLU B N 1
ATOM 4421 C CA . GLU B 1 253 ? 18.219 -17.484 -7.109 1 70.31 253 GLU B CA 1
ATOM 4422 C C . GLU B 1 253 ? 18.078 -18.359 -8.352 1 70.31 253 GLU B C 1
ATOM 4424 O O . GLU B 1 253 ? 18.172 -19.578 -8.266 1 70.31 253 GLU B O 1
ATOM 4429 N N . VAL B 1 254 ? 17.859 -17.656 -9.453 1 73.19 254 VAL B N 1
ATOM 4430 C CA . VAL B 1 254 ? 17.672 -18.406 -10.688 1 73.19 254 VAL B CA 1
ATOM 4431 C C . VAL B 1 254 ? 19.031 -18.859 -11.219 1 73.19 254 VAL B C 1
ATOM 4433 O O . VAL B 1 254 ? 19.125 -19.875 -11.914 1 73.19 254 VAL B O 1
ATOM 4436 N N . SER B 1 255 ? 20.016 -18.25 -10.742 1 67.25 255 SER B N 1
ATOM 4437 C CA . SER B 1 255 ? 21.344 -18.516 -11.297 1 67.25 255 SER B CA 1
ATOM 4438 C C . SER B 1 255 ? 22.062 -19.609 -10.508 1 67.25 255 SER B C 1
ATOM 4440 O O . SER B 1 255 ? 23.172 -20.016 -10.859 1 67.25 255 SER B O 1
ATOM 4442 N N . SER B 1 256 ? 21.266 -20.109 -9.578 1 68.94 256 SER B N 1
ATOM 4443 C CA . SER B 1 256 ? 22 -21.078 -8.781 1 68.94 256 SER B CA 1
ATOM 4444 C C . SER B 1 256 ? 22.078 -22.422 -9.484 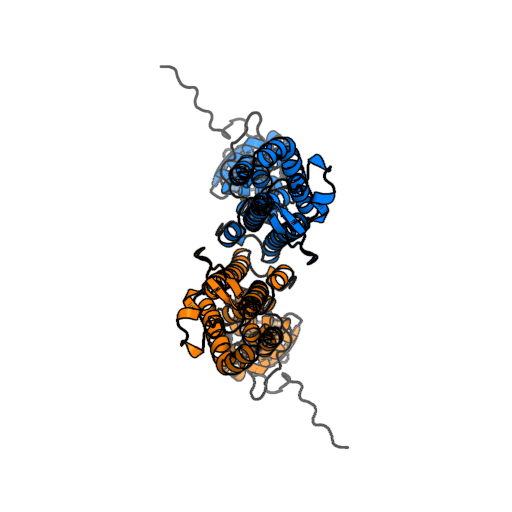1 68.94 256 SER B C 1
ATOM 4446 O O . SER B 1 256 ? 21.047 -23.078 -9.703 1 68.94 256 SER B O 1
ATOM 4448 N N . GLU B 1 257 ? 23.219 -22.781 -9.945 1 64.62 257 GLU B N 1
ATOM 4449 C CA . GLU B 1 257 ? 23.5 -24.047 -10.602 1 64.62 257 GLU B CA 1
ATOM 4450 C C . GLU B 1 257 ? 23.156 -25.219 -9.695 1 64.62 257 GLU B C 1
ATOM 4452 O O . GLU B 1 257 ? 22.734 -26.281 -10.172 1 64.62 257 GLU B O 1
ATOM 4457 N N . ASP B 1 258 ? 23.25 -24.844 -8.531 1 64.94 258 ASP B N 1
ATOM 4458 C CA . ASP B 1 258 ? 23 -25.906 -7.562 1 64.94 258 ASP B CA 1
ATOM 4459 C C . ASP B 1 258 ? 21.547 -26.344 -7.57 1 64.94 258 ASP B C 1
ATOM 4461 O O . ASP B 1 258 ? 21.234 -27.531 -7.441 1 64.94 258 ASP B O 1
ATOM 4465 N N . ALA B 1 259 ? 20.781 -25.375 -7.914 1 66.94 259 ALA B N 1
ATOM 4466 C CA . ALA B 1 259 ? 19.359 -25.719 -7.918 1 66.94 259 ALA B CA 1
ATOM 4467 C C . ALA B 1 259 ? 19.031 -26.641 -9.086 1 66.94 259 ALA B C 1
ATOM 4469 O O . ALA B 1 259 ? 18.25 -27.594 -8.938 1 66.94 259 ALA B O 1
ATOM 4470 N N . PHE B 1 260 ? 19.828 -26.438 -10.148 1 75 260 PHE B N 1
ATOM 4471 C CA . PHE B 1 260 ? 19.562 -27.219 -11.352 1 75 260 PHE B CA 1
ATOM 4472 C C . PHE B 1 260 ? 20.094 -28.641 -11.188 1 75 260 PHE B C 1
ATOM 4474 O O . PHE B 1 260 ? 19.453 -29.594 -11.633 1 75 260 PHE B O 1
ATOM 4481 N N . SER B 1 261 ? 21.188 -28.75 -10.484 1 72.25 261 SER B N 1
ATOM 4482 C CA . SER B 1 261 ? 21.844 -30.031 -10.32 1 72.25 261 SER B CA 1
ATOM 4483 C C . SER B 1 261 ? 20.953 -31.016 -9.57 1 72.25 261 SER B C 1
ATOM 4485 O O . SER B 1 261 ? 20.984 -32.219 -9.844 1 72.25 261 SER B O 1
ATOM 4487 N N . LEU B 1 262 ? 20.156 -30.484 -8.766 1 71.44 262 LEU B N 1
ATOM 4488 C CA . LEU B 1 262 ? 19.266 -31.344 -7.992 1 71.44 262 LEU B CA 1
ATOM 4489 C C . LEU B 1 262 ? 18.234 -32.031 -8.898 1 71.44 262 LEU B C 1
ATOM 4491 O O . LEU B 1 262 ? 17.906 -33.188 -8.703 1 71.44 262 LEU B O 1
ATOM 4495 N N . PHE B 1 263 ? 17.938 -31.328 -9.953 1 73.25 263 PHE B N 1
ATOM 4496 C CA . PHE B 1 263 ? 16.922 -31.875 -10.836 1 73.25 263 PHE B CA 1
ATOM 4497 C C . PHE B 1 263 ? 17.547 -32.812 -11.859 1 73.25 263 PHE B C 1
ATOM 4499 O O . PHE B 1 263 ? 16.938 -33.812 -12.25 1 73.25 263 PHE B O 1
ATOM 4506 N N . LEU B 1 264 ? 18.828 -32.594 -12.125 1 73.06 264 LEU B N 1
ATOM 4507 C CA . LEU B 1 264 ? 19.547 -33.438 -13.07 1 73.06 264 LEU B CA 1
ATOM 4508 C C . LEU B 1 264 ? 19.812 -34.812 -12.469 1 73.06 264 LEU B C 1
ATOM 4510 O O . LEU B 1 264 ? 19.828 -35.812 -13.188 1 73.06 264 LEU B O 1
ATOM 4514 N N . ARG B 1 265 ? 19.938 -34.719 -11.281 1 72.81 265 ARG B N 1
ATOM 4515 C CA . ARG B 1 265 ? 20.141 -36 -10.625 1 72.81 265 ARG B CA 1
ATOM 4516 C C . ARG B 1 265 ? 18.922 -36.906 -10.797 1 72.81 265 ARG B C 1
ATOM 4518 O O . ARG B 1 265 ? 19.062 -38.125 -10.82 1 72.81 265 ARG B O 1
ATOM 4525 N N . ASP B 1 266 ? 17.891 -36.25 -11.031 1 69.88 266 ASP B N 1
ATOM 4526 C CA . ASP B 1 266 ? 16.656 -37 -11.242 1 69.88 266 ASP B CA 1
ATOM 4527 C C . ASP B 1 266 ? 16.609 -37.562 -12.664 1 69.88 266 ASP B C 1
ATOM 4529 O O . ASP B 1 266 ? 15.875 -38.531 -12.93 1 69.88 266 ASP B O 1
ATOM 4533 N N . ALA B 1 267 ? 17.531 -36.969 -13.539 1 71.75 267 ALA B N 1
ATOM 4534 C CA . ALA B 1 267 ? 17.594 -37.469 -14.922 1 71.75 267 ALA B CA 1
ATOM 4535 C C . ALA B 1 267 ? 18.297 -38.812 -15.008 1 71.75 267 ALA B C 1
ATOM 4537 O O . ALA B 1 267 ? 19.406 -38.969 -14.5 1 71.75 267 ALA B O 1
ATOM 4538 N N . ARG B 1 268 ? 17.859 -39.844 -14.547 1 74.75 268 ARG B N 1
ATOM 4539 C CA . ARG B 1 268 ? 18.438 -41.188 -14.547 1 74.75 268 ARG B CA 1
ATOM 4540 C C . ARG B 1 268 ? 19.062 -41.5 -15.898 1 74.75 268 ARG B C 1
ATOM 4542 O O . ARG B 1 268 ? 19.547 -42.625 -16.109 1 74.75 268 ARG B O 1
ATOM 4549 N N . CYS B 1 269 ? 19.031 -40.594 -16.797 1 83.81 269 CYS B N 1
ATOM 4550 C CA . CYS B 1 269 ? 19.594 -40.781 -18.125 1 83.81 269 CYS B CA 1
ATOM 4551 C C . CYS B 1 269 ? 20.984 -40.188 -18.219 1 83.81 269 CYS B C 1
ATOM 4553 O O . CYS B 1 269 ? 21.156 -38.969 -18.031 1 83.81 269 CYS B O 1
ATOM 4555 N N . ALA B 1 270 ? 21.969 -41 -18.531 1 83.12 270 ALA B N 1
ATOM 4556 C CA . ALA B 1 270 ? 23.359 -40.562 -18.594 1 83.12 270 ALA B CA 1
ATOM 4557 C C . ALA B 1 270 ? 23.547 -39.5 -19.672 1 83.12 270 ALA B C 1
ATOM 4559 O O . ALA B 1 270 ? 24.297 -38.531 -19.484 1 83.12 270 ALA B O 1
ATOM 4560 N N . THR B 1 271 ? 22.875 -39.594 -20.75 1 84.94 271 THR B N 1
ATOM 4561 C CA . THR B 1 271 ? 22.969 -38.625 -21.828 1 84.94 271 THR B CA 1
ATOM 4562 C C . THR B 1 271 ? 22.422 -37.281 -21.391 1 84.94 271 THR B C 1
ATOM 4564 O O . THR B 1 271 ? 23.047 -36.25 -21.641 1 84.94 271 THR B O 1
ATOM 4567 N N . CYS B 1 272 ? 21.344 -37.25 -20.734 1 84.81 272 CYS B N 1
ATOM 4568 C CA . CYS B 1 272 ? 20.734 -36.031 -20.234 1 84.81 272 CYS B CA 1
ATOM 4569 C C . CYS B 1 272 ? 21.672 -35.312 -19.266 1 84.81 272 CYS B C 1
ATOM 4571 O O . CYS B 1 272 ? 21.812 -34.094 -19.328 1 84.81 272 CYS B O 1
ATOM 4573 N N . GLN B 1 273 ? 22.312 -36.125 -18.469 1 83.81 273 GLN B N 1
ATOM 4574 C CA . GLN B 1 273 ? 23.188 -35.562 -17.438 1 83.81 273 GLN B CA 1
ATOM 4575 C C . GLN B 1 273 ? 24.391 -34.844 -18.062 1 83.81 273 GLN B C 1
ATOM 4577 O O . GLN B 1 273 ? 24.734 -33.75 -17.672 1 83.81 273 GLN B O 1
ATOM 4582 N N . VAL B 1 274 ? 24.922 -35.5 -19.047 1 83.44 274 VAL B N 1
ATOM 4583 C CA . VAL B 1 274 ? 26.125 -34.969 -19.688 1 83.44 274 VAL B CA 1
ATOM 4584 C C . VAL B 1 274 ? 25.766 -33.688 -20.453 1 83.44 274 VAL B C 1
ATOM 4586 O O . VAL B 1 274 ? 26.438 -32.656 -20.344 1 83.44 274 VAL B O 1
ATOM 4589 N N . ILE B 1 275 ? 24.75 -33.688 -21.188 1 83.31 275 ILE B N 1
ATOM 4590 C CA . ILE B 1 275 ? 24.391 -32.562 -22.031 1 83.31 275 ILE B CA 1
ATOM 4591 C C . ILE B 1 275 ? 23.938 -31.391 -21.172 1 83.31 275 ILE B C 1
ATOM 4593 O O . ILE B 1 275 ? 24.297 -30.25 -21.453 1 83.31 275 ILE B O 1
ATOM 4597 N N . ALA B 1 276 ? 23.141 -31.719 -20.172 1 83.06 276 ALA B N 1
ATOM 4598 C CA . ALA B 1 276 ? 22.688 -30.672 -19.266 1 83.06 276 ALA B CA 1
ATOM 4599 C C . ALA B 1 276 ? 23.875 -30 -18.578 1 83.06 276 ALA B C 1
ATOM 4601 O O . ALA B 1 276 ? 23.922 -28.781 -18.453 1 83.06 276 ALA B O 1
ATOM 4602 N N . ALA B 1 277 ? 24.797 -30.797 -18.109 1 80.94 277 ALA B N 1
ATOM 4603 C CA . ALA B 1 277 ? 25.984 -30.266 -17.438 1 80.94 277 ALA B CA 1
ATOM 4604 C C . ALA B 1 277 ? 26.766 -29.328 -18.344 1 80.94 277 ALA B C 1
ATOM 4606 O O . ALA B 1 277 ? 27.328 -28.344 -17.891 1 80.94 277 ALA B O 1
ATOM 4607 N N . THR B 1 278 ? 26.719 -29.594 -19.594 1 83.31 278 THR B N 1
ATOM 4608 C CA . THR B 1 278 ? 27.5 -28.812 -20.562 1 83.31 278 THR B CA 1
ATOM 4609 C C . THR B 1 278 ? 26.828 -27.484 -20.844 1 83.31 278 THR B C 1
ATOM 4611 O O . THR B 1 278 ? 27.5 -26.469 -21.016 1 83.31 278 THR B O 1
ATOM 4614 N N . HIS B 1 279 ? 25.5 -27.484 -20.844 1 86.06 279 HIS B N 1
ATOM 4615 C CA . HIS B 1 279 ? 24.828 -26.328 -21.391 1 86.06 279 HIS B CA 1
ATOM 4616 C C . HIS B 1 279 ? 23.984 -25.609 -20.328 1 86.06 279 HIS B C 1
ATOM 4618 O O . HIS B 1 279 ? 23.344 -24.609 -20.609 1 86.06 279 HIS B O 1
ATOM 4624 N N . ILE B 1 280 ? 24.078 -26.062 -19.062 1 83.31 280 ILE B N 1
ATOM 4625 C CA . ILE B 1 280 ? 23.219 -25.547 -18 1 83.31 280 ILE B CA 1
ATOM 4626 C C . ILE B 1 280 ? 23.594 -24.094 -17.703 1 83.31 280 ILE B C 1
ATOM 4628 O O . ILE B 1 280 ? 22.719 -23.281 -17.422 1 83.31 280 ILE B O 1
ATOM 4632 N N . THR B 1 281 ? 24.859 -23.812 -17.766 1 84.19 281 THR B N 1
ATOM 4633 C CA . THR B 1 281 ? 25.328 -22.469 -17.469 1 84.19 281 THR B CA 1
ATOM 4634 C C . THR B 1 281 ? 24.75 -21.469 -18.469 1 84.19 281 THR B C 1
ATOM 4636 O O . THR B 1 281 ? 24.297 -20.375 -18.094 1 84.19 281 THR B O 1
ATOM 4639 N N . THR B 1 282 ? 24.75 -21.859 -19.719 1 87.81 282 THR B N 1
ATOM 4640 C CA . THR B 1 282 ? 24.188 -21 -20.75 1 87.81 282 THR B CA 1
ATOM 4641 C C . THR B 1 282 ? 22.703 -20.781 -20.531 1 87.81 282 THR B C 1
ATOM 4643 O O . THR B 1 282 ? 22.203 -19.656 -20.688 1 87.81 282 THR B O 1
ATOM 4646 N N . PHE B 1 283 ? 22 -21.812 -20.141 1 88.81 283 PHE B N 1
ATOM 4647 C CA . PHE B 1 283 ? 20.578 -21.75 -19.891 1 88.81 283 PHE B CA 1
ATOM 4648 C C . PHE B 1 283 ? 20.266 -20.844 -18.703 1 88.81 283 PHE B C 1
ATOM 4650 O O . PHE B 1 283 ? 19.406 -19.953 -18.812 1 88.81 283 PHE B O 1
ATOM 4657 N N . ILE B 1 284 ? 21.016 -20.984 -17.672 1 87.12 284 ILE B N 1
ATOM 4658 C CA . ILE B 1 284 ? 20.781 -20.234 -16.438 1 87.12 284 ILE B CA 1
ATOM 4659 C C . ILE B 1 284 ? 21.109 -18.766 -16.656 1 87.12 284 ILE B C 1
ATOM 4661 O O . ILE B 1 284 ? 20.391 -17.891 -16.172 1 87.12 284 ILE B O 1
ATOM 4665 N N . ARG B 1 285 ? 22.125 -18.484 -17.359 1 87.62 285 ARG B N 1
ATOM 4666 C CA . ARG B 1 285 ? 22.516 -17.109 -17.641 1 87.62 285 ARG B CA 1
ATOM 4667 C C . ARG B 1 285 ? 21.469 -16.406 -18.5 1 87.62 285 ARG B C 1
ATOM 4669 O O . ARG B 1 285 ? 21.156 -15.234 -18.266 1 87.62 285 ARG B O 1
ATOM 4676 N N . LYS B 1 286 ? 21 -17.172 -19.469 1 90.94 286 LYS B N 1
ATOM 4677 C CA . LYS B 1 286 ? 19.953 -16.609 -20.312 1 90.94 286 LYS B CA 1
ATOM 4678 C C . LYS B 1 286 ? 18.688 -16.312 -19.5 1 90.94 286 LYS B C 1
ATOM 4680 O O . LYS B 1 286 ? 18.094 -15.25 -19.641 1 90.94 286 LYS B O 1
ATOM 4685 N N . MET B 1 287 ? 18.328 -17.234 -18.641 1 90.06 287 MET B N 1
ATOM 4686 C CA . MET B 1 287 ? 17.156 -17.047 -17.797 1 90.06 287 MET B CA 1
ATOM 4687 C C . MET B 1 287 ? 17.344 -15.828 -16.891 1 90.06 287 MET B C 1
ATOM 4689 O O . MET B 1 287 ? 16.438 -15 -16.766 1 90.06 287 MET B O 1
ATOM 4693 N N . ALA B 1 288 ? 18.484 -15.695 -16.297 1 90.31 288 ALA B N 1
ATOM 4694 C CA . ALA B 1 288 ? 18.797 -14.562 -15.422 1 90.31 288 ALA B CA 1
ATOM 4695 C C . ALA B 1 288 ? 18.703 -13.25 -16.188 1 90.31 288 ALA B C 1
ATOM 4697 O O . ALA B 1 288 ? 18.188 -12.25 -15.672 1 90.31 288 ALA B O 1
ATOM 4698 N N . SER B 1 289 ? 19.156 -13.297 -17.375 1 92 289 SER B N 1
ATOM 4699 C CA . SER B 1 289 ? 19.125 -12.109 -18.219 1 92 289 SER B CA 1
ATOM 4700 C C . SER B 1 289 ? 17.688 -11.711 -18.562 1 92 289 SER B C 1
ATOM 4702 O O . SER B 1 289 ? 17.359 -10.523 -18.578 1 92 289 SER B O 1
ATOM 4704 N N . GLU B 1 290 ? 16.875 -12.766 -18.812 1 92.88 290 GLU B N 1
ATOM 4705 C CA . GLU B 1 290 ? 15.461 -12.492 -19.094 1 92.88 290 GLU B CA 1
ATOM 4706 C C . GLU B 1 290 ? 14.773 -11.867 -17.891 1 92.88 290 GLU B C 1
ATOM 4708 O O . GLU B 1 290 ? 14.016 -10.898 -18.031 1 92.88 290 GLU B O 1
ATOM 4713 N N . VAL B 1 291 ? 15.086 -12.375 -16.75 1 92.94 291 VAL B N 1
ATOM 4714 C CA . VAL B 1 291 ? 14.492 -11.875 -15.508 1 92.94 291 VAL B CA 1
ATOM 4715 C C . VAL B 1 291 ? 14.922 -10.43 -15.266 1 92.94 291 VAL B C 1
ATOM 4717 O O . VAL B 1 291 ? 14.086 -9.555 -15.055 1 92.94 291 VAL B O 1
ATOM 4720 N N . SER B 1 292 ? 16.219 -10.156 -15.391 1 92.62 292 SER B N 1
ATOM 4721 C CA . SER B 1 292 ? 16.75 -8.805 -15.188 1 92.62 292 SER B CA 1
ATOM 4722 C C . SER B 1 292 ? 16.188 -7.832 -16.219 1 92.62 292 SER B C 1
ATOM 4724 O O . SER B 1 292 ? 15.906 -6.676 -15.898 1 92.62 292 SER B O 1
ATOM 4726 N N . GLY B 1 293 ? 16.109 -8.312 -17.422 1 94.12 293 GLY B N 1
ATOM 4727 C CA . GLY B 1 293 ? 15.57 -7.484 -18.484 1 94.12 293 GLY B CA 1
ATOM 4728 C C . GLY B 1 293 ? 14.133 -7.047 -18.25 1 94.12 293 GLY B C 1
ATOM 4729 O O . GLY B 1 293 ? 13.797 -5.879 -18.453 1 94.12 293 GLY B O 1
ATOM 4730 N N . GLU B 1 294 ? 13.32 -7.996 -17.812 1 94.94 294 GLU B N 1
ATOM 4731 C CA . GLU B 1 294 ? 11.914 -7.684 -17.547 1 94.94 294 GLU B CA 1
ATOM 4732 C C . GLU B 1 294 ? 11.773 -6.715 -16.391 1 94.94 294 GLU B C 1
ATOM 4734 O O . GLU B 1 294 ? 10.891 -5.855 -16.391 1 94.94 294 GLU B O 1
ATOM 4739 N N . ILE B 1 295 ? 12.648 -6.836 -15.375 1 94.56 295 ILE B N 1
ATOM 4740 C CA . ILE B 1 295 ? 12.617 -5.945 -14.219 1 94.56 295 ILE B CA 1
ATOM 4741 C C . ILE B 1 295 ? 13 -4.531 -14.641 1 94.56 295 ILE B C 1
ATOM 4743 O O . ILE B 1 295 ? 12.383 -3.557 -14.211 1 94.56 295 ILE B O 1
ATOM 4747 N N . SER B 1 296 ? 13.961 -4.379 -15.508 1 94.19 296 SER B N 1
ATOM 4748 C CA . SER B 1 296 ? 14.484 -3.082 -15.93 1 94.19 296 SER B CA 1
ATOM 4749 C C . SER B 1 296 ? 13.453 -2.312 -16.75 1 94.19 296 SER B C 1
ATOM 4751 O O . SER B 1 296 ? 13.547 -1.089 -16.875 1 94.19 296 SER B O 1
ATOM 4753 N N . LYS B 1 297 ? 12.484 -2.99 -17.328 1 95.56 297 LYS B N 1
ATOM 4754 C CA . LYS B 1 297 ? 11.453 -2.354 -18.141 1 95.56 297 LYS B CA 1
ATOM 4755 C C . LYS B 1 297 ? 10.445 -1.607 -17.281 1 95.56 297 LYS B C 1
ATOM 4757 O O . LYS B 1 297 ? 9.695 -0.762 -17.766 1 95.56 297 LYS B O 1
ATOM 4762 N N . VAL B 1 298 ? 10.383 -2.012 -16.031 1 96.19 298 VAL B N 1
ATOM 4763 C CA . VAL B 1 298 ? 9.414 -1.403 -15.133 1 96.19 298 VAL B CA 1
ATOM 4764 C C . VAL B 1 298 ? 10.062 -0.251 -14.375 1 96.19 298 VAL B C 1
ATOM 4766 O O . VAL B 1 298 ? 11.148 -0.406 -13.812 1 96.19 298 VAL B O 1
ATOM 4769 N N . GLU B 1 299 ? 9.43 0.882 -14.344 1 94.62 299 GLU B N 1
ATOM 4770 C CA . GLU B 1 299 ? 9.938 2.043 -13.609 1 94.62 299 GLU B CA 1
ATOM 4771 C C . GLU B 1 299 ? 9.031 2.389 -12.438 1 94.62 299 GLU B C 1
ATOM 4773 O O . GLU B 1 299 ? 7.805 2.344 -12.555 1 94.62 299 GLU B O 1
ATOM 4778 N N . LEU B 1 300 ? 9.695 2.68 -11.328 1 95.62 300 LEU B N 1
ATOM 4779 C CA . LEU B 1 300 ? 8.938 3.164 -10.18 1 95.62 300 LEU B CA 1
ATOM 4780 C C . LEU B 1 300 ? 8.375 4.555 -10.445 1 95.62 300 LEU B C 1
ATOM 4782 O O . LEU B 1 300 ? 9.109 5.461 -10.844 1 95.62 300 LEU B O 1
ATOM 4786 N N . GLU B 1 301 ? 7.055 4.727 -10.289 1 92.88 301 GLU B N 1
ATOM 4787 C CA . GLU B 1 301 ? 6.457 6.059 -10.336 1 92.88 301 GLU B CA 1
ATOM 4788 C C . GLU B 1 301 ? 6.855 6.887 -9.117 1 92.88 301 GLU B C 1
ATOM 4790 O O . GLU B 1 301 ? 6.621 6.477 -7.977 1 92.88 301 GLU B O 1
ATOM 4795 N N . PHE B 1 302 ? 7.559 7.938 -9.344 1 92.19 302 PHE B N 1
ATOM 4796 C CA . PHE B 1 302 ? 8.055 8.773 -8.258 1 92.19 302 PHE B CA 1
ATOM 4797 C C . PHE B 1 302 ? 7.617 10.227 -8.445 1 92.19 302 PHE B C 1
ATOM 4799 O O . PHE B 1 302 ? 7.727 10.773 -9.547 1 92.19 302 PHE B O 1
ATOM 4806 N N . VAL B 1 303 ? 6.887 10.789 -7.414 1 83.44 303 VAL B N 1
ATOM 4807 C CA . VAL B 1 303 ? 6.457 12.18 -7.473 1 83.44 303 VAL B CA 1
ATOM 4808 C C . VAL B 1 303 ? 7.449 13.062 -6.719 1 83.44 303 VAL B C 1
ATOM 4810 O O . VAL B 1 303 ? 7.707 12.844 -5.531 1 83.44 303 VAL B O 1
ATOM 4813 N N . SER B 1 304 ? 8.141 13.945 -7.402 1 73.94 304 SER B N 1
ATOM 4814 C CA . SER B 1 304 ? 9.141 14.836 -6.824 1 73.94 304 SER B CA 1
ATOM 4815 C C . SER B 1 304 ? 8.477 16 -6.094 1 73.94 304 SER B C 1
ATOM 4817 O O . SER B 1 304 ? 7.387 16.438 -6.465 1 73.94 304 SER B O 1
#

InterPro domains:
  IPR000210 BTB/POZ domain [PF00651] (15-122)
  IPR000210 BTB/POZ domain [PS50097] (16-86)
  IPR011333 SKP1/BTB/POZ domain superfamily [G3DSA:3.30.710.10] (9-151)
  IPR011333 SKP1/BTB/POZ domain superfamily [SSF54695] (12-120)

Nearest PDB structures (foldseek):
  8vpq-assembly1_B  TM=7.314E-01  e=8.393E-05  Homo sapiens
  7tac-assembly1_A  TM=6.054E-01  e=1.571E-03  Arabidopsis thaliana
  7mk2-assembly1_B  TM=6.082E-01  e=2.457E-03  Arabidopsis thaliana
  7mk3-assembly1_B  TM=4.361E-01  e=1.768E-04  Arabidopsis thaliana
  4zou-assembly1_A-2  TM=7.217E-01  e=8.349E-02  Homo sapiens

Solvent-accessible surface area (backbone atoms only — not comparable to full-atom values): 32897 Å² total; per-residue (Å²): 133,82,76,70,72,78,77,76,58,90,43,66,54,89,75,37,63,30,28,43,25,23,61,80,68,46,74,34,32,35,47,59,67,40,41,36,73,41,10,64,50,46,37,53,61,70,64,46,82,66,75,71,81,64,74,48,74,81,42,41,54,96,90,20,48,43,45,81,41,84,49,44,54,72,44,44,54,51,52,51,34,56,36,40,86,94,47,78,74,84,65,85,46,66,67,57,33,52,53,35,32,51,49,20,56,74,39,47,22,58,68,43,32,53,53,30,51,50,38,46,53,59,49,16,75,79,39,14,66,50,38,23,26,48,18,55,61,69,55,35,61,70,53,23,52,52,12,52,56,52,43,32,60,37,38,65,62,58,64,46,65,55,79,55,73,44,29,63,61,26,30,18,53,60,46,35,34,51,52,37,40,50,48,52,28,45,52,44,30,51,56,51,70,49,30,63,67,68,62,68,72,46,58,72,75,50,46,54,45,63,55,79,86,56,91,57,65,34,78,42,68,28,88,80,71,57,67,39,76,29,25,38,42,51,52,51,46,50,53,52,51,50,54,48,43,71,42,27,56,38,55,69,67,60,50,36,61,67,65,53,51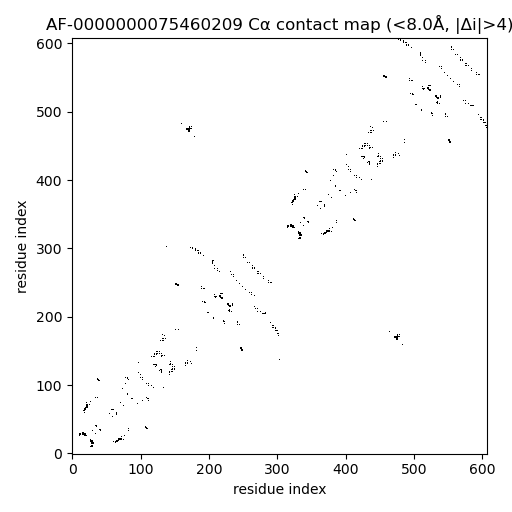,63,32,47,66,65,47,82,35,68,68,56,42,54,48,39,68,71,26,42,64,62,45,28,50,51,51,29,47,51,44,52,50,36,40,68,72,54,71,71,76,75,85,123,133,84,75,73,71,75,77,75,57,88,42,64,56,89,78,36,63,30,28,42,26,23,62,79,67,46,74,35,32,35,46,58,67,40,42,36,74,41,10,65,49,47,37,54,62,70,65,47,82,66,74,68,82,64,74,47,74,81,42,39,55,95,90,21,48,42,45,80,42,86,49,46,54,72,44,44,53,51,54,52,34,55,37,39,87,94,47,79,73,83,65,84,46,67,70,56,31,51,52,36,33,51,48,19,58,72,40,45,22,59,66,42,33,52,53,28,51,52,39,46,53,61,47,16,76,78,39,14,65,50,38,22,26,48,18,54,61,69,55,34,60,70,54,23,50,52,13,53,56,52,43,31,60,37,40,64,63,57,63,47,65,56,78,54,71,43,30,64,61,26,28,20,54,60,46,35,34,51,52,36,39,51,49,51,28,45,51,43,29,51,57,49,69,51,30,62,65,66,63,67,72,47,58,72,75,52,47,54,45,62,56,79,86,56,90,58,65,34,76,43,67,27,88,80,70,58,67,39,76,28,25,37,44,51,51,50,45,51,53,53,51,49,55,49,42,71,42,25,55,40,54,68,68,59,50,36,60,68,65,53,49,62,32,41,66,66,41,83,38,70,66,58,40,55,48,41,68,70,25,44,63,60,47,29,51,50,50,30,47,50,42,52,50,36,41,69,72,52,72,71,76,76,84,124

Foldseek 3Di:
DPPPDPPPPQQPDPPFQAWEAEPVGDIGGHHLVLLVVQFVLSVVVVVPDDPPCPVPVVQDDPNHGYDYDHHHPLLCVQLVQLSDPPDDDDDADPVSLLRNCQVCVVRVGPSSVVSSLVNLLVCLLVPLLLSLLSCQLSVPQVSNQSSLVNCLQAFPVCNVPDPHPSNVSDDPVSSVLSVVLNVQLLVLLLLQLLACVLVVPDDPLLQLQLDPQDPQWDWRAGPVRDTDIGHPLVSVLSVVVSVVSNGHLDLVVLQDVVSSVVSLVVVVDPSSNVSCVVNVNVVSVSSSVSSVVSSVVGGRDGDD/DPPPPPPPDQQNDPPFQAWEAELVGDIGGHHLVLLVVQFVLSVVVVVPDDPDCPVPVVQDDPNHGYDYDHHHPLLCVQLVQLSDPPDDDDDADPVSLLRNCQVCVVRVGPSSVVSSLVNLLVCLLVPLLLSLLSCQLSVPQVSNQSSLVNCLQAFPVCNVPDPHPSNVSDDPVSSVLSVVLNVQLLVLLLLQLLAPVLVVPDDPLLQLQLDPQDPQWDWRAGPVRDTHIGHPLVSVLSVVVSVVSNGHLDLVVLQDVVSSVVSLVVVPDPSSNVSCVVNVNVVSVSSSVSSVVSSVVGGRDGDD

Sequence (608 aa):
MNSKAPSILPFSSPFADVILRSSEGTDFRMLKVDLIRSSPMFESMFSLPQPAKSRSSEDFKDGLPVVPLAETADVLDVLLRFCMPGTSPQLDDLRLICQVTEAAKKYDIETATHASREALNKCAQEDPVRVYAIACRLRLEREARLAARLTLHQPVWSTLSCEAEELNGIDGHEFRRLLKYQESCRDNVLKRVSAYSWVLSLPSPARFWERSCCGQRASYVDGTCQPRQVQTWWEQYMRKTIEKLRAKLDSAEVSSEDAFSLFLRDARCATCQVIAATHITTFIRKMASEVSGEISKVELEFVSMNSKAPSILPFSSPFADVILRSSEGTDFRMLKVDLIRSSPMFESMFSLPQPAKSRSSEDFKDGLPVVPLAETADVLDVLLRFCMPGTSPQLDDLRLICQVTEAAKKYDIETATHASREALNKCAQEDPVRVYAIACRLRLEREARLAARLTLHQPVWSTLSCEAEELNGIDGHEFRRLLKYQESCRDNVLKRVSAYSWVLSLPSPARFWERSCCGQRASYVDGTCQPRQVQTWWEQYMRKTIEKLRAKLDSAEVSSEDAFSLFLRDARCATCQVIAATHITTFIRKMASEVSGEISKVELEFVS

pLDDT: mean 86.12, std 13.21, range [23.42, 97.69]

Radius of gyration: 34.22 Å; Cα contacts (8 Å, |Δi|>4): 812; chains: 2; bounding box: 105×90×64 Å